Protein AF-A0A9N9BTQ0-F1 (afdb_monomer_lite)

Organism: NCBI:txid1213867

Foldseek 3Di:
DVLVVLVVLLVVLVVLLVVLVVQLVVQLPDPLSPRLVVNLVSLVSNLVLQDPDVDDHNRNVVCVVVDDDDPPPDDQQCQVVDDDPDDGDRHDDDDPVRVSVLVNLQSVLSNLLSVCLPADALVLNVLLLQLQCVDPSHHDLVSLVSSLCCQDDPCAGNSPHHLLVSLVRLLCLAQVDDCLLPPDPVVVVPDDDDPVVVVLSVVSPVLSVVLSVLVSVLVSQLSNLSSDHLVSSLVSLLVCLVSLLVSLVSLQVSLVVNCVSVVDFFDQDPVGGHDRSSSSLSSVLVSLVSVLSNLLSCLLVVVDDPLCLLVSLVVLLVSLVVSLVSLVSSLCNLPPPVSVVVPVPPPPPSVVSSVSNNLQSVLSNLVSLLSSLLSLLVSLLQLLCVQVVQEDPDDDPPDDVQVVSCVSCVSVVPHPDDDDDHPVNSCVVSPVVVAHSLNSLVSSLVSLVSSLVSLVVSLVDDCSSNSNVSPVVSVNLQSVLSNVLSVLQNVQSVVVNVVVVVDPDPPPPPPVPVPPPPDDDDDDDDDDDDDYDDDDDDDDDDDPDDDPPPPVSFHWDFDCPRHSRGTRIHTD

Radius of gyration: 33.26 Å; chains: 1; bounding box: 81×83×111 Å

pLDDT: mean 84.12, std 19.26, range [25.88, 98.75]

InterPro domains:
  IPR007244 NAA35-like [PTHR21373] (5-572)
  IPR057982 NAA35-like, TPR repeats [PF25789] (113-569)

Sequence (572 aa):
MDKSEDIIRALQSRLLLRKSFLLALMHMAQPINQQYSQAQHHLPICLQLLNDSKGDGICVSNTIDLGVEVEGAFDPLINRKLVSQTPPRPIRLLSMQEAIDELKNMLKNLIEICNIIDYKSATSLTNFMIYYSAKQSIPCAFSRSFLQSTVYSENRILGKLSVYQLIKDSVTELTNPPYIYFASKTDIGTSFNGSHIDIDTAKISKLIHTFVDNAVKPLTDYFRILCHNRSRQQRNMCKVLSDWDLLQDEAEHIDTELQSIIKEEPLPSEEGPSYAFHLSSWVYHRKLILLEDILFLGFELGLFGDHEFVMIYWYLDYILGVHYQHLERTHMHVTDHRKFKKQQNYFQFESSLQSSAVSLIVSQQVLTMARQDICRGIHRTIIALQKTGNYTPPKLEFDDESIRFWHRFRMYRSLGSPTILSFQDFKDITRLDNITALELLSFSLKNFQSARSSIENLLAIKPSESRMDFCHTEFTKDLQAMLRVCIANIISLHKILEEFDQKPITMEKIENEKTKKSRNKKGNKNKRKQKPPQKPPQNQKPMITPPENKLVNRVANFEFKYHPWFPVITLK

Structure (mmCIF, N/CA/C/O backbone):
data_AF-A0A9N9BTQ0-F1
#
_entry.id   AF-A0A9N9BTQ0-F1
#
loop_
_atom_site.group_PDB
_atom_site.id
_atom_site.type_symbol
_atom_site.label_atom_id
_atom_site.label_alt_id
_atom_site.label_comp_id
_atom_site.label_asym_id
_atom_site.label_entity_id
_atom_site.label_seq_id
_atom_site.pdbx_PDB_ins_code
_atom_site.Cartn_x
_atom_site.Cartn_y
_atom_site.Cartn_z
_atom_site.occupancy
_atom_site.B_iso_or_equiv
_atom_site.auth_seq_id
_atom_site.auth_comp_id
_atom_site.auth_asym_id
_atom_site.auth_atom_id
_atom_site.pdbx_PDB_model_num
ATOM 1 N N . MET A 1 1 ? -36.014 42.736 -16.130 1.00 49.56 1 MET A N 1
ATOM 2 C CA . MET A 1 1 ? -34.847 42.467 -16.996 1.00 49.56 1 MET A CA 1
ATOM 3 C C . MET A 1 1 ? -33.850 41.548 -16.292 1.00 49.56 1 MET A C 1
ATOM 5 O O . MET A 1 1 ? -33.495 40.565 -16.921 1.00 49.56 1 MET A O 1
ATOM 9 N N . ASP A 1 2 ? -33.562 41.741 -14.995 1.00 63.44 2 ASP A N 1
ATOM 10 C CA . ASP A 1 2 ? -32.690 40.867 -14.165 1.00 63.44 2 ASP A CA 1
ATOM 11 C C . ASP A 1 2 ? -32.891 39.351 -14.341 1.00 63.44 2 ASP A C 1
ATOM 13 O O . ASP A 1 2 ? -31.988 38.654 -14.789 1.00 63.44 2 ASP A O 1
ATOM 17 N N . LYS A 1 3 ? -34.104 38.823 -14.103 1.00 71.00 3 LYS A N 1
ATOM 18 C CA . LYS A 1 3 ? -34.334 37.361 -14.136 1.00 71.00 3 LYS A CA 1
ATOM 19 C C . LYS A 1 3 ? -34.017 36.698 -15.481 1.00 71.00 3 LYS A C 1
ATOM 21 O O . LYS A 1 3 ? -33.633 35.535 -15.515 1.00 71.00 3 LYS A O 1
ATOM 26 N N . SER A 1 4 ? -34.216 37.404 -16.596 1.00 80.88 4 SER A N 1
ATOM 27 C CA . SER A 1 4 ? -33.908 36.850 -17.921 1.00 80.88 4 SER A CA 1
ATOM 28 C C . SER A 1 4 ? -32.403 36.750 -18.135 1.00 80.88 4 SER A C 1
ATOM 30 O O . SER A 1 4 ? -31.938 35.817 -18.785 1.00 80.88 4 SER A O 1
ATOM 32 N N . GLU A 1 5 ? -31.651 37.709 -17.605 1.00 82.88 5 GLU A N 1
ATOM 33 C CA . GLU A 1 5 ? -30.199 37.718 -17.678 1.00 82.88 5 GLU A CA 1
ATOM 34 C C . GLU A 1 5 ? -29.607 36.622 -16.783 1.00 82.88 5 GLU A C 1
ATOM 36 O O . GLU A 1 5 ? -28.760 35.856 -17.243 1.00 82.88 5 GLU A O 1
ATOM 41 N N . ASP A 1 6 ? -30.148 36.443 -15.575 1.00 82.44 6 ASP A N 1
ATOM 42 C CA . ASP A 1 6 ? -29.768 35.355 -14.668 1.00 82.44 6 ASP A CA 1
ATOM 43 C C . ASP A 1 6 ? -29.993 33.972 -15.295 1.00 82.44 6 ASP A C 1
ATOM 45 O O . ASP A 1 6 ? -29.104 33.119 -15.256 1.00 82.44 6 ASP A O 1
ATOM 49 N N . ILE A 1 7 ? -31.142 33.754 -15.949 1.00 85.69 7 ILE A N 1
ATOM 50 C CA . ILE A 1 7 ? -31.447 32.496 -16.651 1.00 85.69 7 ILE A CA 1
ATOM 51 C C . ILE A 1 7 ? -30.474 32.257 -17.813 1.00 85.69 7 ILE A C 1
ATOM 53 O O . ILE A 1 7 ? -29.961 31.147 -17.968 1.00 85.69 7 ILE A O 1
ATOM 57 N N . ILE A 1 8 ? -30.192 33.277 -18.632 1.00 86.94 8 ILE A N 1
ATOM 58 C CA . ILE A 1 8 ? -29.246 33.151 -19.752 1.00 86.94 8 ILE A CA 1
ATOM 59 C C . ILE A 1 8 ? -27.859 32.773 -19.230 1.00 86.94 8 ILE A C 1
ATOM 61 O O . ILE A 1 8 ? -27.244 31.832 -19.738 1.00 86.94 8 ILE A O 1
ATOM 65 N N . ARG A 1 9 ? -27.380 33.452 -18.186 1.00 83.12 9 ARG A N 1
ATOM 66 C CA . ARG A 1 9 ? -26.074 33.165 -17.587 1.00 83.12 9 ARG A CA 1
ATOM 67 C C . ARG A 1 9 ? -26.037 31.773 -16.929 1.00 83.12 9 ARG A C 1
ATOM 69 O O . ARG A 1 9 ? -25.042 31.060 -17.059 1.00 83.12 9 ARG A O 1
ATOM 76 N N . ALA A 1 10 ? -27.135 31.333 -16.310 1.00 86.50 10 ALA A N 1
ATOM 77 C CA . ALA A 1 10 ? -27.308 29.989 -15.748 1.00 86.50 10 ALA A CA 1
ATOM 78 C C . ALA A 1 10 ? -27.297 28.874 -16.812 1.00 86.50 10 ALA A C 1
ATOM 80 O O . ALA A 1 10 ? -26.776 27.780 -16.570 1.00 86.50 10 ALA A O 1
ATOM 81 N N . LEU A 1 11 ? -27.850 29.130 -18.000 1.00 88.81 11 LEU A N 1
ATOM 82 C CA . LEU A 1 11 ? -27.760 28.218 -19.143 1.00 88.81 11 LEU A CA 1
ATOM 83 C C . LEU A 1 11 ? -26.341 28.184 -19.719 1.00 88.81 11 LEU A C 1
ATOM 85 O O . LEU A 1 11 ? -25.818 27.104 -19.998 1.00 88.81 11 LEU A O 1
ATOM 89 N N . GLN A 1 12 ? -25.698 29.345 -19.857 1.00 88.69 12 GLN A N 1
ATOM 90 C CA . GLN A 1 12 ? -24.322 29.448 -20.344 1.00 88.69 12 GLN A CA 1
ATOM 91 C C . GLN A 1 12 ? -23.339 28.684 -19.449 1.00 88.69 12 GLN A C 1
ATOM 93 O O . GLN A 1 12 ? -22.523 27.925 -19.973 1.00 88.69 12 GLN A O 1
ATOM 98 N N . SER A 1 13 ? -23.442 28.807 -18.120 1.00 88.25 13 SER A N 1
ATOM 99 C CA . SER A 1 13 ? -22.565 28.086 -17.184 1.00 88.25 13 SER A CA 1
ATOM 100 C C . SER A 1 13 ? -22.733 26.565 -17.285 1.00 88.25 13 SER A C 1
ATOM 102 O O . SER A 1 13 ? -21.742 25.837 -17.348 1.00 88.25 13 SER A O 1
ATOM 104 N N . ARG A 1 14 ? -23.974 26.070 -17.402 1.00 90.06 14 ARG A N 1
ATOM 105 C CA . ARG A 1 14 ? -24.277 24.638 -17.593 1.00 90.06 14 ARG A CA 1
ATOM 106 C C . ARG A 1 14 ? -23.770 24.110 -18.935 1.00 90.06 14 ARG A C 1
ATOM 108 O O . ARG A 1 14 ? -23.204 23.016 -18.989 1.00 90.06 14 ARG A O 1
ATOM 115 N N . LEU A 1 15 ? -23.943 24.874 -20.015 1.00 92.69 15 LEU A N 1
ATOM 116 C CA . LEU A 1 15 ? -23.420 24.518 -21.336 1.00 92.69 15 LEU A CA 1
ATOM 117 C C . LEU A 1 15 ? -21.891 24.497 -21.343 1.00 92.69 15 LEU A C 1
ATOM 119 O O . LEU A 1 15 ? -21.301 23.572 -21.900 1.00 92.69 15 LEU A O 1
ATOM 123 N N . LEU A 1 16 ? -21.248 25.469 -20.694 1.00 92.25 16 LEU A N 1
ATOM 124 C CA . LEU A 1 16 ? -19.796 25.521 -20.571 1.00 92.25 16 LEU A CA 1
ATOM 125 C C . LEU A 1 16 ? -19.254 24.367 -19.721 1.00 92.25 16 LEU A C 1
ATOM 127 O O . LEU A 1 16 ? -18.261 23.755 -20.114 1.00 92.25 16 LEU A O 1
ATOM 131 N N . LEU A 1 17 ? -19.920 24.028 -18.611 1.00 92.94 17 LEU A N 1
ATOM 132 C CA . LEU A 1 17 ? -19.588 22.863 -17.790 1.00 92.94 17 LEU A CA 1
ATOM 133 C C . LEU A 1 17 ? -19.661 21.585 -18.629 1.00 92.94 17 LEU A C 1
ATOM 135 O O . LEU A 1 17 ? -18.698 20.824 -18.681 1.00 92.94 17 LEU A O 1
ATOM 139 N N . ARG A 1 18 ? -20.773 21.374 -19.345 1.00 94.56 18 ARG A N 1
ATOM 140 C CA . ARG A 1 18 ? -20.958 20.199 -20.205 1.00 94.56 18 ARG A CA 1
ATOM 141 C C . ARG A 1 18 ? -19.917 20.141 -21.321 1.00 94.56 18 ARG A C 1
ATOM 143 O O . ARG A 1 18 ? -19.341 19.082 -21.548 1.00 94.56 18 ARG A O 1
ATOM 150 N N . LYS A 1 19 ? -19.662 21.261 -22.006 1.00 95.88 19 LYS A N 1
ATOM 151 C CA . LYS A 1 19 ? -18.659 21.354 -23.076 1.00 95.88 19 LYS A CA 1
ATOM 152 C C . LYS A 1 19 ? -17.267 21.016 -22.548 1.00 95.88 19 LYS A C 1
ATOM 154 O O . LYS A 1 19 ? -16.604 20.160 -23.121 1.00 95.88 19 LYS A O 1
ATOM 159 N N . SER A 1 20 ? -16.841 21.659 -21.463 1.00 95.31 20 SER A N 1
ATOM 160 C CA . SER A 1 20 ? -15.521 21.435 -20.866 1.00 95.31 20 SER A CA 1
ATOM 161 C C . SER A 1 20 ? -15.367 19.997 -20.376 1.00 95.31 20 SER A C 1
ATOM 163 O O . SER A 1 20 ? -14.343 19.377 -20.639 1.00 95.31 20 SER A O 1
ATOM 165 N N . PHE A 1 21 ? -16.397 19.428 -19.745 1.00 95.56 21 PHE A N 1
ATOM 166 C CA . PHE A 1 21 ? -16.356 18.043 -19.283 1.00 95.56 21 PHE A CA 1
ATOM 167 C C . PHE A 1 21 ? -16.241 17.053 -20.448 1.00 95.56 21 PHE A C 1
ATOM 169 O O . PHE A 1 21 ? -15.390 16.169 -20.418 1.00 95.56 21 PHE A O 1
ATOM 176 N N . LEU A 1 22 ? -17.037 17.225 -21.509 1.00 95.94 22 LEU A N 1
ATOM 177 C CA . LEU A 1 22 ? -16.960 16.363 -22.691 1.00 95.94 22 LEU A CA 1
ATOM 178 C C . LEU A 1 22 ? -15.614 16.488 -23.414 1.00 95.94 22 LEU A C 1
ATOM 180 O O . LEU A 1 22 ? -15.047 15.467 -23.792 1.00 95.94 22 LEU A O 1
ATOM 184 N N . LEU A 1 23 ? -15.077 17.704 -23.563 1.00 95.94 23 LEU A N 1
ATOM 185 C CA . LEU A 1 23 ? -13.746 17.913 -24.141 1.00 95.94 23 LEU A CA 1
ATOM 186 C C . LEU A 1 23 ? -12.663 17.232 -23.301 1.00 95.94 23 LEU A C 1
ATOM 188 O O . LEU A 1 23 ? -11.831 16.520 -23.855 1.00 95.94 23 LEU A O 1
ATOM 192 N N . ALA A 1 24 ? -12.710 17.368 -21.971 1.00 95.12 24 ALA A N 1
ATOM 193 C CA . ALA A 1 24 ? -11.784 16.672 -21.082 1.00 95.12 24 ALA A CA 1
ATOM 194 C C . ALA A 1 24 ? -11.822 15.152 -21.301 1.00 95.12 24 ALA A C 1
ATOM 196 O O . ALA A 1 24 ? -10.775 14.538 -21.490 1.00 95.12 24 ALA A O 1
ATOM 197 N N . LEU A 1 25 ? -13.017 14.552 -21.348 1.00 93.31 25 LEU A N 1
ATOM 198 C CA . LEU A 1 25 ? -13.167 13.116 -21.597 1.00 93.31 25 LEU A CA 1
ATOM 199 C C . LEU A 1 25 ? -12.660 12.705 -22.985 1.00 93.31 25 LEU A C 1
ATOM 201 O O . LEU A 1 25 ? -11.979 11.690 -23.102 1.00 93.31 25 LEU A O 1
ATOM 205 N N . MET A 1 26 ? -12.948 13.491 -24.027 1.00 93.88 26 MET A N 1
ATOM 206 C CA . MET A 1 26 ? -12.452 13.232 -25.383 1.00 93.88 26 MET A CA 1
ATOM 207 C C . MET A 1 26 ? -10.923 13.253 -25.450 1.00 93.88 26 MET A C 1
ATOM 209 O O . MET A 1 26 ? -10.337 12.400 -26.115 1.00 93.88 26 MET A O 1
ATOM 213 N N . HIS A 1 27 ? -10.287 14.200 -24.759 1.00 93.00 27 HIS A N 1
ATOM 214 C CA . HIS A 1 27 ? -8.833 14.313 -24.677 1.00 93.00 27 HIS A CA 1
ATOM 215 C C . HIS A 1 27 ? -8.206 13.166 -23.869 1.00 93.00 27 HIS A C 1
ATOM 217 O O . HIS A 1 27 ? -7.209 12.589 -24.299 1.00 93.00 27 HIS A O 1
ATOM 223 N N . MET A 1 28 ? -8.811 12.783 -22.738 1.00 90.19 28 MET A N 1
ATOM 224 C CA . MET A 1 28 ? -8.343 11.656 -21.916 1.00 90.19 28 MET A CA 1
ATOM 225 C C . MET A 1 28 ? -8.519 10.293 -22.600 1.00 90.19 28 MET A C 1
ATOM 227 O O . MET A 1 28 ? -7.774 9.364 -22.301 1.00 90.19 28 MET A O 1
ATOM 231 N N . ALA A 1 29 ? -9.494 10.162 -23.504 1.00 88.88 29 ALA A N 1
ATOM 232 C CA . ALA A 1 29 ? -9.755 8.936 -24.257 1.00 88.88 29 ALA A CA 1
ATOM 233 C C . ALA A 1 29 ? -8.829 8.743 -25.473 1.00 88.88 29 ALA A C 1
ATOM 235 O O . ALA A 1 29 ? -8.897 7.700 -26.122 1.00 88.88 29 ALA A O 1
ATOM 236 N N . GLN A 1 30 ? -7.988 9.728 -25.812 1.00 86.75 30 GLN A N 1
ATOM 237 C CA . GLN A 1 30 ? -7.051 9.591 -26.926 1.00 86.75 30 GLN A CA 1
ATOM 238 C C . GLN A 1 30 ? -5.983 8.524 -26.639 1.00 86.75 30 GLN A C 1
ATOM 240 O O . GLN A 1 30 ? -5.520 8.408 -25.498 1.00 86.75 30 GLN A O 1
ATOM 245 N N . PRO A 1 31 ? -5.543 7.771 -27.665 1.00 79.75 31 PRO A N 1
ATOM 246 C CA . PRO A 1 31 ? -4.533 6.733 -27.499 1.00 79.75 31 PRO A CA 1
ATOM 247 C C . PRO A 1 31 ? -3.216 7.316 -26.972 1.00 79.75 31 PRO A C 1
ATOM 249 O O . PRO A 1 31 ? -2.865 8.469 -27.237 1.00 79.75 31 PRO A O 1
ATOM 252 N N . ILE A 1 32 ? -2.472 6.498 -26.220 1.00 78.81 32 ILE A N 1
ATOM 253 C CA . ILE A 1 32 ? -1.117 6.819 -25.734 1.00 78.81 32 ILE A CA 1
ATOM 254 C C . ILE A 1 32 ? -1.094 8.079 -24.829 1.00 78.81 32 ILE A C 1
ATOM 256 O O . ILE A 1 32 ? -0.047 8.662 -24.570 1.00 78.81 32 ILE A O 1
ATOM 260 N N . ASN A 1 33 ? -2.244 8.513 -24.302 1.00 81.12 33 ASN A N 1
ATOM 261 C CA . ASN A 1 33 ? -2.374 9.663 -23.401 1.00 81.12 33 ASN A CA 1
ATOM 262 C C . ASN A 1 33 ? -1.838 10.997 -23.970 1.00 81.12 33 ASN A C 1
ATOM 264 O O . ASN A 1 33 ? -1.463 11.895 -23.216 1.00 81.12 33 ASN A O 1
ATOM 268 N N . GLN A 1 34 ? -1.825 11.162 -25.298 1.00 78.88 34 GLN A N 1
ATOM 269 C CA . GLN A 1 34 ? -1.194 12.313 -25.963 1.00 78.88 34 GLN A CA 1
ATOM 270 C C . GLN A 1 34 ? -1.807 13.670 -25.588 1.00 78.88 34 GLN A C 1
ATOM 272 O O . GLN A 1 34 ? -1.108 14.680 -25.616 1.00 78.88 34 GLN A O 1
ATOM 277 N N . GLN A 1 35 ? -3.103 13.702 -25.257 1.00 85.69 35 GLN A N 1
ATOM 278 C CA . GLN A 1 35 ? -3.852 14.949 -25.064 1.00 85.69 35 GLN A CA 1
ATOM 279 C C . GLN A 1 35 ? -4.215 15.255 -23.605 1.00 85.69 35 GLN A C 1
ATOM 281 O O . GLN A 1 35 ? -5.120 16.038 -23.310 1.00 85.69 35 GLN A O 1
ATOM 286 N N . TYR A 1 36 ? -3.525 14.640 -22.651 1.00 86.94 36 TYR A N 1
ATOM 287 C CA . TYR A 1 36 ? -3.850 14.862 -21.246 1.00 86.94 36 TYR A CA 1
ATOM 288 C C . TYR A 1 36 ? -3.540 16.281 -20.764 1.00 86.94 36 TYR A C 1
ATOM 290 O O . TYR A 1 36 ? -4.237 16.763 -19.877 1.00 86.94 36 TYR A O 1
ATOM 298 N N . SER A 1 37 ? -2.588 16.991 -21.376 1.00 87.75 37 SER A N 1
ATOM 299 C CA . SER A 1 37 ? -2.363 18.414 -21.082 1.00 87.75 37 SER A CA 1
ATOM 300 C C . SER A 1 37 ? -3.589 19.265 -21.435 1.00 87.75 37 SER A C 1
ATOM 302 O O . SER A 1 37 ? -3.993 20.132 -20.664 1.00 87.75 37 SER A O 1
ATOM 304 N N . GLN A 1 38 ? -4.280 18.963 -22.538 1.00 90.94 38 GLN A N 1
ATOM 305 C CA . GLN A 1 38 ? -5.551 19.603 -22.884 1.00 90.94 38 GLN A CA 1
ATOM 306 C C . GLN A 1 38 ? -6.650 19.248 -21.873 1.00 90.94 38 GLN A C 1
ATOM 308 O O . GLN A 1 38 ? -7.413 20.120 -21.453 1.00 90.94 38 GLN A O 1
ATOM 313 N N . ALA A 1 39 ? -6.708 17.996 -21.409 1.00 90.88 39 ALA A N 1
ATOM 314 C CA . ALA A 1 39 ? -7.637 17.605 -20.348 1.00 90.88 39 ALA A CA 1
ATOM 315 C C . ALA A 1 39 ? -7.371 18.350 -19.022 1.00 90.88 39 ALA A C 1
ATOM 317 O O . ALA A 1 39 ? -8.323 18.784 -18.367 1.00 90.88 39 ALA A O 1
ATOM 318 N N . GLN A 1 40 ? -6.098 18.565 -18.659 1.00 90.19 40 GLN A N 1
ATOM 319 C CA . GLN A 1 40 ? -5.692 19.347 -17.482 1.00 90.19 40 GLN A CA 1
ATOM 320 C C . GLN A 1 40 ? -6.176 20.801 -17.543 1.00 90.19 40 GLN A C 1
ATOM 322 O O . GLN A 1 40 ? -6.402 21.398 -16.496 1.00 90.19 40 GLN A O 1
ATOM 327 N N . HIS A 1 41 ? -6.391 21.371 -18.732 1.00 92.31 41 HIS A N 1
ATOM 328 C CA . HIS A 1 41 ? -6.981 22.705 -18.863 1.00 92.31 41 HIS A CA 1
ATOM 329 C C . HIS A 1 41 ? -8.499 22.706 -18.631 1.00 92.31 41 HIS A C 1
ATOM 331 O O . HIS A 1 41 ? -9.028 23.621 -18.001 1.00 92.31 41 HIS A O 1
ATOM 337 N N . HIS A 1 42 ? -9.218 21.685 -19.102 1.00 94.25 42 HIS A N 1
ATOM 338 C CA . HIS A 1 42 ? -10.684 21.652 -19.043 1.00 94.25 42 HIS A CA 1
ATOM 339 C C . HIS A 1 42 ? -11.259 21.208 -17.689 1.00 94.25 42 HIS A C 1
ATOM 341 O O . HIS A 1 42 ? -12.308 21.707 -17.271 1.00 94.25 42 HIS A O 1
ATOM 347 N N . LEU A 1 43 ? -10.604 20.282 -16.983 1.00 94.56 43 LEU A N 1
ATOM 348 C CA . LEU A 1 43 ? -11.122 19.747 -15.717 1.00 94.56 43 LEU A CA 1
ATOM 349 C C . LEU A 1 43 ? -11.182 20.790 -14.575 1.00 94.56 43 LEU A C 1
ATOM 351 O O . LEU A 1 43 ? -12.206 20.836 -13.885 1.00 94.56 43 LEU A O 1
ATOM 355 N N . PRO A 1 44 ? -10.179 21.673 -14.372 1.00 92.75 44 PRO A N 1
ATOM 356 C CA . PRO A 1 44 ? -10.261 22.741 -13.375 1.00 92.75 44 PRO A CA 1
ATOM 357 C C . PRO A 1 44 ? -11.382 23.742 -13.660 1.00 92.75 44 PRO A C 1
ATOM 359 O O . PRO A 1 44 ? -12.045 24.178 -12.722 1.00 92.75 44 PRO A O 1
ATOM 362 N N . ILE A 1 45 ? -11.653 24.046 -14.937 1.00 91.88 45 ILE A N 1
ATOM 363 C CA . ILE A 1 45 ? -12.788 24.893 -15.341 1.00 91.88 45 ILE A CA 1
ATOM 364 C C . ILE A 1 45 ? -14.102 24.259 -14.869 1.00 91.88 45 ILE A C 1
ATOM 366 O O . ILE A 1 45 ? -14.955 24.943 -14.308 1.00 91.88 45 ILE A O 1
ATOM 370 N N . CYS A 1 46 ? -14.254 22.939 -15.026 1.00 93.50 46 CYS A N 1
ATOM 371 C CA . CYS A 1 46 ? -15.438 22.227 -14.541 1.00 93.50 46 CYS A CA 1
ATOM 372 C C . CYS A 1 46 ? -15.598 22.358 -13.018 1.00 93.50 46 CYS A C 1
ATOM 374 O O . CYS A 1 46 ? -16.700 22.615 -12.543 1.00 93.50 46 CYS A O 1
ATOM 376 N N . LEU A 1 47 ? -14.511 22.218 -12.249 1.00 91.56 47 LEU A N 1
ATOM 377 C CA . LEU A 1 47 ? -14.558 22.399 -10.794 1.00 91.56 47 LEU A CA 1
ATOM 378 C C . LEU A 1 47 ? -14.880 23.838 -10.386 1.00 91.56 47 LEU A C 1
ATOM 380 O O . LEU A 1 47 ? -15.654 24.034 -9.454 1.00 91.56 47 LEU A O 1
ATOM 384 N N . GLN A 1 48 ? -14.312 24.834 -11.068 1.00 89.56 48 GLN A N 1
ATOM 385 C CA . GLN A 1 48 ? -14.601 26.246 -10.809 1.00 89.56 48 GLN A CA 1
ATOM 386 C C . GLN A 1 48 ? -16.080 26.565 -11.044 1.00 89.56 48 GLN A C 1
ATOM 388 O O . GLN A 1 48 ? -16.702 27.196 -10.199 1.00 89.56 48 GLN A O 1
ATOM 393 N N . LEU A 1 49 ? -16.668 26.049 -12.129 1.00 89.31 49 LEU A N 1
ATOM 394 C CA . LEU A 1 49 ? -18.091 26.227 -12.447 1.00 89.31 49 LEU A CA 1
ATOM 395 C C . LEU A 1 49 ? -19.044 25.545 -11.451 1.00 89.31 49 LEU A C 1
ATOM 397 O O . LEU A 1 49 ? -20.236 25.849 -11.454 1.00 89.31 49 LEU A O 1
ATOM 401 N N . LEU A 1 50 ? -18.542 24.619 -10.629 1.00 88.75 50 LEU A N 1
ATOM 402 C CA . LEU A 1 50 ? -19.302 23.921 -9.589 1.00 88.75 50 LEU A CA 1
ATOM 403 C C . LEU A 1 50 ? -19.055 24.477 -8.176 1.00 88.75 50 LEU A C 1
ATOM 405 O O . LEU A 1 50 ? -19.796 24.128 -7.256 1.00 88.75 50 LEU A O 1
ATOM 409 N N . ASN A 1 51 ? -18.002 25.270 -7.964 1.00 83.50 51 ASN A N 1
ATOM 410 C CA . ASN A 1 51 ? -17.642 25.820 -6.657 1.00 83.50 51 ASN A CA 1
ATOM 411 C C . ASN A 1 51 ? -18.166 27.249 -6.496 1.00 83.50 51 ASN A C 1
ATOM 413 O O . ASN A 1 51 ? -17.970 28.085 -7.377 1.00 83.50 51 ASN A O 1
ATOM 417 N N . ASP A 1 52 ? -18.759 27.537 -5.335 1.00 64.75 52 ASP A N 1
ATOM 418 C CA . ASP A 1 52 ? -19.325 28.843 -4.981 1.00 64.75 52 ASP A CA 1
ATOM 419 C C . ASP A 1 52 ? -18.231 29.920 -4.932 1.00 64.75 52 ASP A C 1
ATOM 421 O O . ASP A 1 52 ? -17.636 30.219 -3.896 1.00 64.75 52 ASP A O 1
ATOM 425 N N . SER A 1 53 ? -17.929 30.500 -6.086 1.00 55.50 53 SER A N 1
ATOM 426 C CA . SER A 1 53 ? -16.991 31.606 -6.203 1.00 55.50 53 SER A CA 1
ATOM 427 C C . SER A 1 53 ? -17.741 32.880 -5.822 1.00 55.50 53 SER A C 1
ATOM 429 O O . SER A 1 53 ? -18.636 33.307 -6.543 1.00 55.50 53 SER A O 1
ATOM 431 N N . LYS A 1 54 ? -17.395 33.498 -4.686 1.00 50.72 54 LYS A N 1
ATOM 432 C CA . LYS A 1 54 ? -17.992 34.756 -4.180 1.00 50.72 54 LYS A CA 1
ATOM 433 C C . LYS A 1 54 ? -17.697 36.007 -5.040 1.00 50.72 54 LYS A C 1
ATOM 435 O O . LYS A 1 54 ? -17.798 37.118 -4.534 1.00 50.72 54 LYS A O 1
ATOM 440 N N . GLY A 1 55 ? -17.313 35.857 -6.305 1.00 48.09 55 GLY A N 1
ATOM 441 C CA . GLY A 1 55 ? -17.037 36.973 -7.209 1.00 48.09 55 GLY A CA 1
ATOM 442 C C . GLY A 1 55 ? -17.659 36.719 -8.573 1.00 48.09 55 GLY A C 1
ATOM 443 O O . GLY A 1 55 ? -17.254 35.760 -9.218 1.00 48.09 55 GLY A O 1
ATOM 444 N N . ASP A 1 56 ? -18.641 37.551 -8.940 1.00 51.78 56 ASP A N 1
ATOM 445 C CA . ASP A 1 56 ? -19.252 37.863 -10.253 1.00 51.78 56 ASP A CA 1
ATOM 446 C C . ASP A 1 56 ? -19.498 36.761 -11.314 1.00 51.78 56 ASP A C 1
ATOM 448 O O . ASP A 1 56 ? -20.059 37.040 -12.373 1.00 51.78 56 ASP A O 1
ATOM 452 N N . GLY A 1 57 ? -19.151 35.501 -11.062 1.00 55.72 57 GLY A N 1
ATOM 453 C CA . GLY A 1 57 ? -19.325 34.372 -11.970 1.00 55.72 57 GLY A CA 1
ATOM 454 C C . GLY A 1 57 ? -20.494 33.484 -11.556 1.00 55.72 57 GLY A C 1
ATOM 455 O O . GLY A 1 57 ? -20.586 33.047 -10.409 1.00 55.72 57 GLY A O 1
ATOM 456 N N . ILE A 1 58 ? -21.381 33.173 -12.503 1.00 60.78 58 ILE A N 1
ATOM 457 C CA . ILE A 1 58 ? -22.503 32.261 -12.273 1.00 60.78 58 ILE A CA 1
ATOM 458 C C . ILE A 1 58 ? -21.960 30.849 -12.045 1.00 60.78 58 ILE A C 1
ATOM 460 O O . ILE A 1 58 ? -21.547 30.156 -12.977 1.00 60.78 58 ILE A O 1
ATOM 464 N N . CYS A 1 59 ? -22.005 30.417 -10.791 1.00 74.75 59 CYS A N 1
ATOM 465 C CA . CYS A 1 59 ? -21.787 29.035 -10.409 1.00 74.75 59 CYS A CA 1
ATOM 466 C C . CYS A 1 59 ? -23.050 28.204 -10.688 1.00 74.75 59 CYS A C 1
ATOM 468 O O . CYS A 1 59 ? -24.176 28.662 -10.467 1.00 74.75 59 CYS A O 1
ATOM 470 N N . VAL A 1 60 ? -22.883 26.966 -11.157 1.00 82.31 60 VAL A N 1
ATOM 471 C CA . VAL A 1 60 ? -24.009 26.051 -11.401 1.00 82.31 60 VAL A CA 1
ATOM 472 C C . VAL A 1 60 ? -24.763 25.757 -10.102 1.00 82.31 60 VAL A C 1
ATOM 474 O O . VAL A 1 60 ? -25.989 25.700 -10.135 1.00 82.31 60 VAL A O 1
ATOM 477 N N . SER A 1 61 ? -24.069 25.648 -8.963 1.00 78.50 61 SER A N 1
ATOM 478 C CA . SER A 1 61 ? -24.696 25.435 -7.646 1.00 78.50 61 SER A CA 1
ATOM 479 C C . SER A 1 61 ? -25.580 26.602 -7.206 1.00 78.50 61 SER A C 1
ATOM 481 O O . SER A 1 61 ? -26.653 26.381 -6.655 1.00 78.50 61 SER A O 1
ATOM 483 N N . ASN A 1 62 ? -25.180 27.834 -7.524 1.00 80.12 62 ASN A N 1
ATOM 484 C CA . ASN A 1 62 ? -25.900 29.050 -7.133 1.00 80.12 62 ASN A CA 1
ATOM 485 C C . ASN A 1 62 ? -27.123 29.353 -8.005 1.00 80.12 62 ASN A C 1
ATOM 487 O O . ASN A 1 62 ? -27.820 30.324 -7.744 1.00 80.12 62 ASN A O 1
ATOM 491 N N . THR A 1 63 ? -27.352 28.576 -9.065 1.00 83.19 63 THR A N 1
ATOM 492 C CA . THR A 1 63 ? -28.464 28.796 -10.004 1.00 83.19 63 THR A CA 1
ATOM 493 C C . THR A 1 63 ? -29.365 27.577 -10.141 1.00 83.19 63 THR A C 1
ATOM 495 O O . THR A 1 63 ? -30.078 27.443 -11.138 1.00 83.19 63 THR A O 1
ATOM 498 N N . ILE A 1 64 ? -29.296 26.630 -9.199 1.00 82.19 64 ILE A N 1
ATOM 499 C CA . ILE A 1 64 ? -30.133 25.418 -9.204 1.00 82.19 64 ILE A CA 1
ATOM 500 C C . ILE A 1 64 ? -31.611 25.782 -9.044 1.00 82.19 64 ILE A C 1
ATOM 502 O O . ILE A 1 64 ? -32.453 25.203 -9.722 1.00 82.19 64 ILE A O 1
ATOM 506 N N . ASP A 1 65 ? -31.901 26.757 -8.188 1.00 84.94 65 ASP A N 1
ATOM 507 C CA . ASP A 1 65 ? -33.229 27.285 -7.863 1.00 84.94 65 ASP A CA 1
ATOM 508 C C . ASP A 1 65 ? -33.946 27.936 -9.056 1.00 84.94 65 ASP A C 1
ATOM 510 O O . ASP A 1 65 ? -35.173 27.987 -9.089 1.00 84.94 65 ASP A O 1
ATOM 514 N N . LEU A 1 66 ? -33.194 28.378 -10.068 1.00 86.19 66 LEU A N 1
ATOM 515 C CA . LEU A 1 66 ? -33.747 28.863 -11.336 1.00 86.19 66 LEU A CA 1
ATOM 516 C C . LEU A 1 66 ? -34.288 27.730 -12.229 1.00 86.19 66 LEU A C 1
ATOM 518 O O . LEU A 1 66 ? -34.974 27.999 -13.216 1.00 86.19 66 LEU A O 1
ATOM 522 N N . GLY A 1 67 ? -33.941 26.473 -11.936 1.00 84.19 67 GLY A N 1
ATOM 523 C CA . GLY A 1 67 ? -34.386 25.303 -12.684 1.00 84.19 67 GLY A CA 1
ATOM 524 C C . GLY A 1 67 ? -35.779 24.831 -12.267 1.00 84.19 67 GLY A C 1
ATOM 525 O O . GLY A 1 67 ? -36.124 24.833 -11.091 1.00 84.19 67 GLY A O 1
ATOM 526 N N . VAL A 1 68 ? -36.559 24.359 -13.241 1.00 87.00 68 VAL A N 1
ATOM 527 C CA . VAL A 1 68 ? -37.838 23.676 -13.003 1.00 87.00 68 VAL A CA 1
ATOM 528 C C . VAL A 1 68 ? -37.657 22.198 -13.323 1.00 87.00 68 VAL A C 1
ATOM 530 O O . VAL A 1 68 ? -37.110 21.848 -14.371 1.00 87.00 68 VAL A O 1
ATOM 533 N N . GLU A 1 69 ? -38.091 21.329 -12.413 1.00 85.12 69 GLU A N 1
ATOM 534 C CA . GLU A 1 69 ? -38.054 19.886 -12.630 1.00 85.12 69 GLU A CA 1
ATOM 535 C C . GLU A 1 69 ? -38.969 19.498 -13.798 1.00 85.12 69 GLU A C 1
ATOM 537 O O . GLU A 1 69 ? -40.119 19.928 -13.884 1.00 85.12 69 GLU A O 1
ATOM 542 N N . VAL A 1 70 ? -38.443 18.686 -14.717 1.00 90.44 70 VAL A N 1
ATOM 543 C CA . VAL A 1 70 ? -39.214 18.158 -15.844 1.00 90.44 70 VAL A CA 1
ATOM 544 C C . VAL A 1 70 ? -39.806 16.819 -15.425 1.00 90.44 70 VAL A C 1
ATOM 546 O O . VAL A 1 70 ? -39.078 15.836 -15.269 1.00 90.44 70 VAL A O 1
ATOM 549 N N . GLU A 1 71 ? -41.125 16.785 -15.241 1.00 87.38 71 GLU A N 1
ATOM 550 C CA . GLU A 1 71 ? -41.845 15.581 -14.827 1.00 87.38 71 GLU A CA 1
ATOM 551 C C . GLU A 1 71 ? -41.548 14.405 -15.773 1.00 87.38 71 GLU A C 1
ATOM 553 O O . GLU A 1 71 ? -41.583 14.529 -16.998 1.00 87.38 71 GLU A O 1
ATOM 558 N N . GLY A 1 72 ? -41.210 13.249 -15.197 1.00 85.31 72 GLY A N 1
ATOM 559 C CA . GLY A 1 72 ? -40.903 12.033 -15.952 1.00 85.31 72 GLY A CA 1
ATOM 560 C C . GLY A 1 72 ? -39.515 11.987 -16.603 1.00 85.31 72 GLY A C 1
ATOM 561 O O . GLY A 1 72 ? -39.170 10.950 -17.168 1.00 85.31 72 GLY A O 1
ATOM 562 N N . ALA A 1 73 ? -38.690 13.040 -16.501 1.00 89.31 73 ALA A N 1
ATOM 563 C CA . ALA A 1 73 ? -37.311 13.008 -17.004 1.00 89.31 73 ALA A CA 1
ATOM 564 C C . ALA A 1 73 ? -36.431 11.993 -16.248 1.00 89.31 73 ALA A C 1
ATOM 566 O O . ALA A 1 73 ? -35.568 11.352 -16.850 1.00 89.31 73 ALA A O 1
ATOM 567 N N . PHE A 1 74 ? -36.679 11.810 -14.946 1.00 88.88 74 PHE A N 1
ATOM 568 C CA . PHE A 1 74 ? -36.051 10.783 -14.115 1.00 88.88 74 PHE A CA 1
ATOM 569 C C . PHE A 1 74 ? -37.128 9.883 -13.493 1.00 88.88 74 PHE A C 1
ATOM 571 O O . PHE A 1 74 ? -37.814 10.274 -12.554 1.00 88.88 74 PHE A O 1
ATOM 578 N N . ASP A 1 75 ? -37.275 8.664 -14.015 1.00 88.50 75 ASP A N 1
ATOM 579 C CA . ASP A 1 75 ? -38.224 7.661 -13.513 1.00 88.50 75 ASP A CA 1
ATOM 580 C C . ASP A 1 75 ? -37.469 6.608 -12.671 1.00 88.50 75 ASP A C 1
ATOM 582 O O . ASP A 1 75 ? -36.784 5.747 -13.237 1.00 88.50 75 ASP A O 1
ATOM 586 N N . PRO A 1 76 ? -37.575 6.619 -11.324 1.00 88.25 76 PRO A N 1
ATOM 587 C CA . PRO A 1 76 ? -36.898 5.639 -10.468 1.00 88.25 76 PRO A CA 1
ATOM 588 C C . PRO A 1 76 ? -37.408 4.207 -10.689 1.00 88.25 76 PRO A C 1
ATOM 590 O O . PRO A 1 76 ? -36.796 3.243 -10.224 1.00 88.25 76 PRO A O 1
ATOM 593 N N . LEU A 1 77 ? -38.530 4.049 -11.392 1.00 88.12 77 LEU A N 1
ATOM 594 C CA . LEU A 1 77 ? -39.208 2.792 -11.667 1.00 88.12 77 LEU A CA 1
ATOM 595 C C . LEU A 1 77 ? -39.112 2.407 -13.149 1.00 88.12 77 LEU A C 1
ATOM 597 O O . LEU A 1 77 ? -39.807 1.481 -13.575 1.00 88.12 77 LEU A O 1
ATOM 601 N N . ILE A 1 78 ? -38.206 3.038 -13.912 1.00 86.19 78 ILE A N 1
ATOM 602 C CA . ILE A 1 78 ? -37.983 2.769 -15.342 1.00 86.19 78 ILE A CA 1
ATOM 603 C C . ILE A 1 78 ? -37.772 1.278 -15.643 1.00 86.19 78 ILE A C 1
ATOM 605 O O . ILE A 1 78 ? -38.222 0.773 -16.669 1.00 86.19 78 ILE A O 1
ATOM 609 N N . ASN A 1 79 ? -37.191 0.536 -14.694 1.00 84.75 79 ASN A N 1
ATOM 610 C CA . ASN A 1 79 ? -36.973 -0.910 -14.770 1.00 84.75 79 ASN A CA 1
ATOM 611 C C . ASN A 1 79 ? -38.264 -1.731 -14.947 1.00 84.75 79 ASN A C 1
ATOM 613 O O . ASN A 1 79 ? -38.189 -2.870 -15.388 1.00 84.75 79 ASN A O 1
ATOM 617 N N . ARG A 1 80 ? -39.447 -1.182 -14.634 1.00 84.81 80 ARG A N 1
ATOM 618 C CA . ARG A 1 80 ? -40.746 -1.829 -14.905 1.00 84.81 80 ARG A CA 1
ATOM 619 C C . ARG A 1 80 ? -41.101 -1.849 -16.394 1.00 84.81 80 ARG A C 1
ATOM 621 O O . ARG A 1 80 ? -41.911 -2.670 -16.807 1.00 84.81 80 ARG A O 1
ATOM 628 N N . LYS A 1 81 ? -40.538 -0.921 -17.174 1.00 84.94 81 LYS A N 1
ATOM 629 C CA . LYS A 1 81 ? -40.766 -0.783 -18.621 1.00 84.94 81 LYS A CA 1
ATOM 630 C C . LYS A 1 81 ? -39.699 -1.504 -19.451 1.00 84.94 81 LYS A C 1
ATOM 632 O O . LYS A 1 81 ? -39.905 -1.726 -20.638 1.00 84.94 81 LYS A O 1
ATOM 637 N N . LEU A 1 82 ? -38.564 -1.855 -18.842 1.00 82.69 82 LEU A N 1
ATOM 638 C CA . LEU A 1 82 ? -37.471 -2.574 -19.495 1.00 82.69 82 LEU A CA 1
ATOM 639 C C . LEU A 1 82 ? -37.652 -4.085 -19.319 1.00 82.69 82 LEU A C 1
ATOM 641 O O . LEU A 1 82 ? -37.978 -4.557 -18.231 1.00 82.69 82 LEU A O 1
ATOM 645 N N . VAL A 1 83 ? -37.400 -4.857 -20.379 1.00 82.88 83 VAL A N 1
ATOM 646 C CA . VAL A 1 83 ? -37.381 -6.324 -20.298 1.00 82.88 83 VAL A CA 1
ATOM 647 C C . VAL A 1 83 ? -36.170 -6.735 -19.461 1.00 82.88 83 VAL A C 1
ATOM 649 O O . VAL A 1 83 ? -35.035 -6.684 -19.926 1.00 82.88 83 VAL A O 1
ATOM 652 N N . SER A 1 84 ? -36.406 -7.115 -18.208 1.00 78.06 84 SER A N 1
ATOM 653 C CA . SER A 1 84 ? -35.367 -7.553 -17.276 1.00 78.06 84 SER A CA 1
ATOM 654 C C . SER A 1 84 ? -35.694 -8.941 -16.742 1.00 78.06 84 SER A C 1
ATOM 656 O O . SER A 1 84 ? -36.814 -9.200 -16.311 1.00 78.06 84 SER A O 1
ATOM 658 N N . GLN A 1 85 ? -34.692 -9.824 -16.719 1.00 83.12 85 GLN A N 1
ATOM 659 C CA . GLN A 1 85 ? -34.776 -11.117 -16.027 1.00 83.12 85 GLN A CA 1
ATOM 660 C C . GLN A 1 85 ? -34.558 -10.992 -14.508 1.00 83.12 85 GLN A C 1
ATOM 662 O O . GLN A 1 85 ? -34.684 -11.971 -13.779 1.00 83.12 85 GLN A O 1
ATOM 667 N N . THR A 1 86 ? -34.221 -9.795 -14.015 1.00 80.31 86 THR A N 1
ATOM 668 C CA . THR A 1 86 ? -34.055 -9.519 -12.582 1.00 80.31 86 THR A CA 1
ATOM 669 C C . THR A 1 86 ? -35.261 -8.757 -12.030 1.00 80.31 86 THR A C 1
ATOM 671 O O . THR A 1 86 ? -35.811 -7.913 -12.745 1.00 80.31 86 THR A O 1
ATOM 674 N N . PRO A 1 87 ? -35.671 -9.008 -10.767 1.00 84.12 87 PRO A N 1
ATOM 675 C CA . PRO A 1 87 ? -36.777 -8.285 -10.147 1.00 84.12 87 PRO A CA 1
ATOM 676 C C . PRO A 1 87 ? -36.571 -6.766 -10.238 1.00 84.12 87 PRO A C 1
ATOM 678 O O . PRO A 1 87 ? -35.468 -6.296 -9.933 1.00 84.12 87 PRO A O 1
ATOM 681 N N . PRO A 1 88 ? -37.596 -5.983 -10.622 1.00 81.75 88 PRO A N 1
ATOM 682 C CA . PRO A 1 88 ? -37.456 -4.543 -10.772 1.00 81.75 88 PRO A CA 1
ATOM 683 C C . PRO A 1 88 ? -37.146 -3.909 -9.414 1.00 81.75 88 PRO A C 1
ATOM 685 O O . PRO A 1 88 ? -37.945 -3.976 -8.480 1.00 81.75 88 PRO A O 1
ATOM 688 N N . ARG A 1 89 ? -35.974 -3.279 -9.308 1.00 83.31 89 ARG A N 1
ATOM 689 C CA . ARG A 1 89 ? -35.559 -2.526 -8.120 1.00 83.31 89 ARG A CA 1
ATOM 690 C C . ARG A 1 89 ? -35.709 -1.030 -8.393 1.00 83.31 89 ARG A C 1
ATOM 692 O O . ARG A 1 89 ? -35.194 -0.579 -9.422 1.00 83.31 89 ARG A O 1
ATOM 699 N N . PRO A 1 90 ? -36.394 -0.272 -7.518 1.00 84.19 90 PRO A N 1
ATOM 700 C CA . PRO A 1 90 ? -36.401 1.180 -7.597 1.00 84.19 90 PRO A CA 1
ATOM 701 C C . PRO A 1 90 ? -34.975 1.725 -7.520 1.00 84.19 90 PRO A C 1
ATOM 703 O O . PRO A 1 90 ? -34.189 1.303 -6.669 1.00 84.19 90 PRO A O 1
ATOM 706 N N . ILE A 1 91 ? -34.643 2.653 -8.409 1.00 87.12 91 ILE A N 1
ATOM 707 C CA . ILE A 1 91 ? -33.369 3.366 -8.383 1.00 87.12 91 ILE A CA 1
ATOM 708 C C . ILE A 1 91 ? -33.520 4.537 -7.415 1.00 87.12 91 ILE A C 1
ATOM 710 O O . ILE A 1 91 ? -34.435 5.347 -7.551 1.00 87.12 91 ILE A O 1
ATOM 714 N N . ARG A 1 92 ? -32.618 4.645 -6.436 1.00 91.00 92 ARG A N 1
ATOM 715 C CA . ARG A 1 92 ? -32.525 5.851 -5.612 1.00 91.00 92 ARG A CA 1
ATOM 716 C C . ARG A 1 92 ? -31.946 6.973 -6.471 1.00 91.00 92 ARG A C 1
ATOM 718 O O . ARG A 1 92 ? -30.794 6.887 -6.889 1.00 91.00 92 ARG A O 1
ATOM 725 N N . LEU A 1 93 ? -32.734 8.017 -6.699 1.00 89.75 93 LEU A N 1
ATOM 726 C CA . LEU A 1 93 ? -32.242 9.257 -7.290 1.00 89.75 93 LEU A CA 1
ATOM 727 C C . LEU A 1 93 ? -31.462 10.040 -6.227 1.00 89.75 93 LEU A C 1
ATOM 729 O O . LEU A 1 93 ? -31.863 10.086 -5.062 1.00 89.75 93 LEU A O 1
ATOM 733 N N . LEU A 1 94 ? -30.324 10.604 -6.623 1.00 91.88 94 LEU A N 1
ATOM 734 C CA . LEU A 1 94 ? -29.530 11.478 -5.764 1.00 91.88 94 LEU A CA 1
ATOM 735 C C . LEU A 1 94 ? -30.225 12.833 -5.634 1.00 91.88 94 LEU A C 1
ATOM 737 O O . LEU A 1 94 ? -30.831 13.316 -6.592 1.00 91.88 94 LEU A O 1
ATOM 741 N N . SER A 1 95 ? -30.095 13.471 -4.473 1.00 90.81 95 SER A N 1
ATOM 742 C CA . SER A 1 95 ? -30.398 14.899 -4.368 1.00 90.81 95 SER A CA 1
ATOM 743 C C . SER A 1 95 ? -29.426 15.714 -5.231 1.00 90.81 95 SER A C 1
ATOM 745 O O . SER A 1 95 ? -28.319 15.267 -5.537 1.00 90.81 95 SER A O 1
ATOM 747 N N . MET A 1 96 ? -29.809 16.937 -5.609 1.00 87.31 96 MET A N 1
ATOM 748 C CA . MET A 1 96 ? -28.935 17.803 -6.414 1.00 87.31 96 MET A CA 1
ATOM 749 C C . MET A 1 96 ? -27.597 18.090 -5.723 1.00 87.31 96 MET A C 1
ATOM 751 O O . MET A 1 96 ? -26.561 18.107 -6.385 1.00 87.31 96 MET A O 1
ATOM 755 N N . GLN A 1 97 ? -27.603 18.252 -4.396 1.00 89.00 97 GLN A N 1
ATOM 756 C CA . GLN A 1 97 ? -26.381 18.453 -3.619 1.00 89.00 97 GLN A CA 1
ATOM 757 C C . GLN A 1 97 ? -25.474 17.216 -3.674 1.00 89.00 97 GLN A C 1
ATOM 759 O O . GLN A 1 97 ? -24.305 17.337 -4.032 1.00 89.00 97 GLN A O 1
ATOM 764 N N . GLU A 1 98 ? -26.026 16.023 -3.418 1.00 92.06 98 GLU A N 1
ATOM 765 C CA . GLU A 1 98 ? -25.280 14.759 -3.528 1.00 92.06 98 GLU A CA 1
ATOM 766 C C . GLU A 1 98 ? -24.704 14.565 -4.941 1.00 92.06 98 GLU A C 1
ATOM 768 O O . GLU A 1 98 ? -23.549 14.176 -5.089 1.00 92.06 98 GLU A O 1
ATOM 773 N N . ALA A 1 99 ? -25.473 14.879 -5.989 1.00 91.50 99 ALA A N 1
ATOM 774 C CA . ALA A 1 99 ? -25.017 14.762 -7.374 1.00 91.50 99 ALA A CA 1
ATOM 775 C C . ALA A 1 99 ? -23.857 15.722 -7.700 1.00 91.50 99 ALA A C 1
ATOM 777 O O . ALA A 1 99 ? -22.907 15.333 -8.384 1.00 91.50 99 ALA A O 1
ATOM 778 N N . ILE A 1 100 ? -23.912 16.963 -7.205 1.00 90.69 100 ILE A N 1
ATOM 779 C CA . ILE A 1 100 ? -22.828 17.941 -7.367 1.00 90.69 100 ILE A CA 1
ATOM 780 C C . ILE A 1 100 ? -21.583 17.502 -6.599 1.00 90.69 100 ILE A C 1
ATOM 782 O O . ILE A 1 100 ? -20.479 17.606 -7.136 1.00 90.69 100 ILE A O 1
ATOM 786 N N . ASP A 1 101 ? -21.738 16.994 -5.379 1.00 91.62 101 ASP A N 1
ATOM 787 C CA . ASP A 1 101 ? -20.615 16.536 -4.562 1.00 91.62 101 ASP A CA 1
ATOM 788 C C . ASP A 1 101 ? -19.927 15.307 -5.178 1.00 91.62 101 ASP A C 1
ATOM 790 O O . ASP A 1 101 ? -18.696 15.278 -5.273 1.00 91.62 101 ASP A O 1
ATOM 794 N N . GLU A 1 102 ? -20.695 14.349 -5.709 1.00 92.50 102 GLU A N 1
ATOM 795 C CA . GLU A 1 102 ? -20.167 13.208 -6.471 1.00 92.50 102 GLU A CA 1
ATOM 796 C C . GLU A 1 102 ? -19.451 13.652 -7.757 1.00 92.50 102 GLU A C 1
ATOM 798 O O . GLU A 1 102 ? -18.351 13.179 -8.058 1.00 92.50 102 GLU A O 1
ATOM 803 N N . LEU A 1 103 ? -20.015 14.614 -8.499 1.00 93.12 103 LEU A N 1
ATOM 804 C CA . LEU A 1 103 ? -19.376 15.168 -9.696 1.00 93.12 103 LEU A CA 1
ATOM 805 C C . LEU A 1 103 ? -18.068 15.894 -9.350 1.00 93.12 103 LEU A C 1
ATOM 807 O O . LEU A 1 103 ? -17.055 15.687 -10.021 1.00 93.12 103 LEU A O 1
ATOM 811 N N . LYS A 1 104 ? -18.048 16.698 -8.280 1.00 93.38 104 LYS A N 1
ATOM 812 C CA . LYS A 1 104 ? -16.829 17.348 -7.771 1.00 93.38 104 LYS A CA 1
ATOM 813 C C . LYS A 1 104 ? -15.780 16.316 -7.372 1.00 93.38 104 LYS A C 1
ATOM 815 O O . LYS A 1 104 ? -14.608 16.488 -7.706 1.00 93.38 104 LYS A O 1
ATOM 820 N N . ASN A 1 105 ? -16.181 15.254 -6.675 1.00 94.19 105 ASN A N 1
ATOM 821 C CA . ASN A 1 105 ? -15.283 14.169 -6.292 1.00 94.19 105 ASN A CA 1
ATOM 822 C C . ASN A 1 105 ? -14.690 13.481 -7.531 1.00 94.19 105 ASN A C 1
ATOM 824 O O . ASN A 1 105 ? -13.472 13.337 -7.634 1.00 94.19 105 ASN A O 1
ATOM 828 N N . MET A 1 106 ? -15.519 13.125 -8.514 1.00 95.00 106 MET A N 1
ATOM 829 C CA . MET A 1 106 ? -15.062 12.530 -9.772 1.00 95.00 106 MET A CA 1
ATOM 830 C C . MET A 1 106 ? -14.081 13.447 -10.516 1.00 95.00 106 MET A C 1
ATOM 832 O O . MET A 1 106 ? -13.025 12.985 -10.939 1.00 95.00 106 MET A O 1
ATOM 836 N N . LEU A 1 107 ? -14.383 14.743 -10.644 1.00 95.06 107 LEU A N 1
ATOM 837 C CA . LEU A 1 107 ? -13.516 15.706 -11.330 1.00 95.06 107 LEU A CA 1
ATOM 838 C C . LEU A 1 107 ? -12.160 15.871 -10.634 1.00 95.06 107 LEU A C 1
ATOM 840 O O . LEU A 1 107 ? -11.138 15.858 -11.313 1.00 95.06 107 LEU A O 1
ATOM 844 N N . LYS A 1 108 ? -12.129 15.965 -9.296 1.00 94.06 108 LYS A N 1
ATOM 845 C CA . LYS A 1 108 ? -10.871 15.991 -8.523 1.00 94.06 108 LYS A CA 1
ATOM 846 C C . LYS A 1 108 ? -10.024 14.752 -8.813 1.00 94.06 108 LYS A C 1
ATOM 848 O O . LYS A 1 108 ? -8.846 14.873 -9.128 1.00 94.06 108 LYS A O 1
ATOM 853 N N . ASN A 1 109 ? -10.655 13.580 -8.797 1.00 93.94 109 ASN A N 1
ATOM 854 C CA . ASN A 1 109 ? -9.999 12.316 -9.114 1.00 93.94 109 ASN A CA 1
ATOM 855 C C . ASN A 1 109 ? -9.450 12.276 -10.552 1.00 93.94 109 ASN A C 1
ATOM 857 O O . ASN A 1 109 ? -8.349 11.776 -10.758 1.00 93.94 109 ASN A O 1
ATOM 861 N N . LEU A 1 110 ? -10.180 12.801 -11.542 1.00 94.38 110 LEU A N 1
ATOM 862 C CA . LEU A 1 110 ? -9.701 12.877 -12.930 1.00 94.38 110 LEU A CA 1
ATOM 863 C C . LEU A 1 110 ? -8.520 13.846 -13.083 1.00 94.38 110 LEU A C 1
ATOM 865 O O . LEU A 1 110 ? -7.586 13.538 -13.813 1.00 94.38 110 LEU A O 1
ATOM 869 N N . ILE A 1 111 ? -8.524 14.982 -12.375 1.00 93.50 111 ILE A N 1
ATOM 870 C CA . ILE A 1 111 ? -7.401 15.936 -12.388 1.00 93.50 111 ILE A CA 1
ATOM 871 C C . ILE A 1 111 ? -6.122 15.264 -11.892 1.00 93.50 111 ILE A C 1
ATOM 873 O O . ILE A 1 111 ? -5.077 15.390 -12.522 1.00 93.50 111 ILE A O 1
ATOM 877 N N . GLU A 1 112 ? -6.200 14.514 -10.796 1.00 92.25 112 GLU A N 1
ATOM 878 C CA . GLU A 1 112 ? -5.043 13.787 -10.273 1.00 92.25 112 GLU A CA 1
ATOM 879 C C . GLU A 1 112 ? -4.528 12.718 -11.245 1.00 92.25 112 GLU A C 1
ATOM 881 O O . GLU A 1 112 ? -3.318 12.620 -11.449 1.00 92.25 112 GLU A O 1
ATOM 886 N N . ILE A 1 113 ? -5.431 11.974 -11.902 1.00 92.38 113 ILE A N 1
ATOM 887 C CA . ILE A 1 113 ? -5.067 11.020 -12.966 1.00 92.38 113 ILE A CA 1
ATOM 888 C C . ILE A 1 113 ? -4.350 11.739 -14.114 1.00 92.38 113 ILE A C 1
ATOM 890 O O . ILE A 1 113 ? -3.418 11.199 -14.706 1.00 92.38 113 ILE A O 1
ATOM 894 N N . CYS A 1 114 ? -4.742 12.970 -14.436 1.00 90.94 114 CYS A N 1
ATOM 895 C CA . CYS A 1 114 ? -4.031 13.727 -15.452 1.00 90.94 114 CYS A CA 1
ATOM 896 C C . CYS A 1 114 ? -2.655 14.210 -14.992 1.00 90.94 114 CYS A C 1
ATOM 898 O O . CYS A 1 114 ? -1.749 14.310 -15.813 1.00 90.94 114 CYS A O 1
ATOM 900 N N . ASN A 1 115 ? -2.476 14.501 -13.706 1.00 89.50 115 ASN A N 1
ATOM 901 C CA . ASN A 1 115 ? -1.210 15.004 -13.174 1.00 89.50 115 ASN A CA 1
ATOM 902 C C . ASN A 1 115 ? -0.137 13.909 -13.063 1.00 89.50 115 ASN A C 1
ATOM 904 O O . ASN A 1 115 ? 1.046 14.206 -13.218 1.00 89.50 115 ASN A O 1
ATOM 908 N N . ILE A 1 116 ? -0.521 12.642 -12.843 1.00 89.88 116 ILE A N 1
ATOM 909 C CA . ILE A 1 116 ? 0.450 11.542 -12.681 1.00 89.88 116 ILE A CA 1
ATOM 910 C C . ILE A 1 116 ? 1.227 11.215 -13.968 1.00 89.88 116 ILE A C 1
ATOM 912 O O . ILE A 1 116 ? 2.256 10.547 -13.926 1.00 89.88 116 ILE A O 1
ATOM 916 N N . ILE A 1 117 ? 0.800 11.720 -15.127 1.00 85.56 117 ILE A N 1
ATOM 917 C CA . ILE A 1 117 ? 1.519 11.530 -16.398 1.00 85.56 117 ILE A CA 1
ATOM 918 C C . ILE A 1 117 ? 2.947 12.081 -16.356 1.00 85.56 117 ILE A C 1
ATOM 920 O O . ILE A 1 117 ? 3.814 11.585 -17.081 1.00 85.56 117 ILE A O 1
ATOM 924 N N . ASP A 1 118 ? 3.214 13.059 -15.493 1.00 83.19 118 ASP A N 1
ATOM 925 C CA . ASP A 1 118 ? 4.536 13.662 -15.305 1.00 83.19 118 ASP A CA 1
ATOM 926 C C . ASP A 1 118 ? 5.259 13.134 -14.054 1.00 83.19 118 ASP A C 1
ATOM 928 O O . ASP A 1 118 ? 6.038 13.863 -13.423 1.00 83.19 118 ASP A O 1
ATOM 932 N N . TYR A 1 119 ? 4.996 11.866 -13.699 1.00 84.38 119 TYR A N 1
ATOM 933 C CA . TYR A 1 119 ? 5.632 11.169 -12.580 1.00 84.38 119 TYR A CA 1
ATOM 934 C C . TYR A 1 119 ? 7.163 11.259 -12.603 1.00 84.38 119 TYR A C 1
ATOM 936 O O . TYR A 1 119 ? 7.787 11.355 -13.660 1.00 84.38 119 TYR A O 1
ATOM 944 N N . LYS A 1 120 ? 7.776 11.253 -11.413 1.00 85.88 120 LYS A N 1
ATOM 945 C CA . LYS A 1 120 ? 9.219 11.508 -11.245 1.00 85.88 120 LYS A CA 1
ATOM 946 C C . LYS A 1 120 ? 10.063 10.242 -11.173 1.00 85.88 120 LYS A C 1
ATOM 948 O O . LYS A 1 120 ? 11.247 10.291 -11.479 1.00 85.88 120 LYS A O 1
ATOM 953 N N . SER A 1 121 ? 9.465 9.144 -10.724 1.00 90.88 121 SER A N 1
ATOM 954 C CA . SER A 1 121 ? 10.155 7.889 -10.412 1.00 90.88 121 SER A CA 1
ATOM 955 C C . SER A 1 121 ? 9.177 6.705 -10.434 1.00 90.88 121 SER A C 1
ATOM 957 O O . SER A 1 121 ? 7.977 6.887 -10.189 1.00 90.88 121 SER A O 1
ATOM 959 N N . ALA A 1 122 ? 9.664 5.488 -10.673 1.00 92.44 122 ALA A N 1
ATOM 960 C CA . ALA A 1 122 ? 8.842 4.275 -10.657 1.00 92.44 122 ALA A CA 1
ATOM 961 C C . ALA A 1 122 ? 8.181 4.046 -9.284 1.00 92.44 122 ALA A C 1
ATOM 963 O O . ALA A 1 122 ? 7.007 3.662 -9.184 1.00 92.44 122 ALA A O 1
ATOM 964 N N . THR A 1 123 ? 8.910 4.351 -8.209 1.00 93.25 123 THR A N 1
ATOM 965 C CA . THR A 1 123 ? 8.382 4.321 -6.841 1.00 93.25 123 THR A CA 1
ATOM 966 C C . THR A 1 123 ? 7.317 5.392 -6.623 1.00 93.25 123 THR A C 1
ATOM 968 O O . THR A 1 123 ? 6.277 5.082 -6.047 1.00 93.25 123 THR A O 1
ATOM 971 N N . SER A 1 124 ? 7.498 6.609 -7.155 1.00 93.94 124 SER A N 1
ATOM 972 C CA . SER A 1 124 ? 6.489 7.677 -7.041 1.00 93.94 124 SER A CA 1
ATOM 973 C C . SER A 1 124 ? 5.160 7.312 -7.710 1.00 93.94 124 SER A C 1
ATOM 975 O O . SER A 1 124 ? 4.095 7.571 -7.149 1.00 93.94 124 SER A O 1
ATOM 977 N N . LEU A 1 125 ? 5.213 6.634 -8.864 1.00 94.19 125 LEU A N 1
ATOM 978 C CA . LEU A 1 125 ? 4.027 6.108 -9.536 1.00 94.19 125 LEU A CA 1
ATOM 979 C C . LEU A 1 125 ? 3.343 5.039 -8.679 1.00 94.19 125 LEU A C 1
ATOM 981 O O . LEU A 1 125 ? 2.131 5.081 -8.484 1.00 94.19 125 LEU A O 1
ATOM 985 N N . THR A 1 126 ? 4.119 4.103 -8.132 1.00 94.31 126 THR A N 1
ATOM 986 C CA . THR A 1 126 ? 3.580 3.033 -7.283 1.00 94.31 126 THR A CA 1
ATOM 987 C C . THR A 1 126 ? 2.923 3.598 -6.020 1.00 94.31 126 THR A C 1
ATOM 989 O O . THR A 1 126 ? 1.799 3.221 -5.693 1.00 94.31 126 THR A O 1
ATOM 992 N N . ASN A 1 127 ? 3.575 4.552 -5.351 1.00 95.19 127 ASN A N 1
ATOM 993 C CA . ASN A 1 127 ? 3.041 5.226 -4.170 1.00 95.19 127 ASN A CA 1
ATOM 994 C C . ASN A 1 127 ? 1.753 5.987 -4.497 1.00 95.19 127 ASN A C 1
ATOM 996 O O . ASN A 1 127 ? 0.763 5.837 -3.782 1.00 95.19 127 ASN A O 1
ATOM 1000 N N . PHE A 1 128 ? 1.719 6.726 -5.612 1.00 95.50 128 PHE A N 1
ATOM 1001 C CA . PHE A 1 128 ? 0.492 7.368 -6.079 1.00 95.50 128 PHE A CA 1
ATOM 1002 C C . PHE A 1 128 ? -0.647 6.358 -6.223 1.00 95.50 128 PHE A C 1
ATOM 1004 O O . PHE A 1 128 ? -1.724 6.593 -5.687 1.00 95.50 128 PHE A O 1
ATOM 1011 N N . MET A 1 129 ? -0.416 5.218 -6.881 1.00 95.06 129 MET A N 1
ATOM 1012 C CA . MET A 1 129 ? -1.446 4.190 -7.072 1.00 95.06 129 MET A CA 1
ATOM 1013 C C . MET A 1 129 ? -1.977 3.643 -5.740 1.00 95.06 129 MET A C 1
ATOM 1015 O O . MET A 1 129 ? -3.190 3.498 -5.574 1.00 95.06 129 MET A O 1
ATOM 1019 N N . ILE A 1 130 ? -1.084 3.381 -4.780 1.00 94.75 130 ILE A N 1
ATOM 1020 C CA . ILE A 1 130 ? -1.439 2.892 -3.441 1.00 94.75 130 ILE A CA 1
ATOM 1021 C C . ILE A 1 130 ? -2.327 3.917 -2.724 1.00 94.75 130 ILE A C 1
ATOM 1023 O O . ILE A 1 130 ? -3.469 3.600 -2.371 1.00 94.75 130 ILE A O 1
ATOM 1027 N N . TYR A 1 131 ? -1.851 5.158 -2.574 1.00 94.88 131 TYR A N 1
ATOM 1028 C CA . TYR A 1 131 ? -2.567 6.201 -1.834 1.00 94.88 131 TYR A CA 1
ATOM 1029 C C . TYR A 1 131 ? -3.825 6.684 -2.551 1.00 94.88 131 TYR A C 1
ATOM 1031 O O . TYR A 1 131 ? -4.815 6.966 -1.882 1.00 94.88 131 TYR A O 1
ATOM 1039 N N . TYR A 1 132 ? -3.834 6.727 -3.887 1.00 94.62 132 TYR A N 1
ATOM 1040 C CA . TYR A 1 132 ? -5.026 7.033 -4.679 1.00 94.62 132 TYR A CA 1
ATOM 1041 C C . TYR A 1 132 ? -6.150 6.039 -4.390 1.00 94.62 132 TYR A C 1
ATOM 1043 O O . TYR A 1 132 ? -7.311 6.417 -4.231 1.00 94.62 132 TYR A O 1
ATOM 1051 N N . SER A 1 133 ? -5.804 4.758 -4.271 1.00 92.94 133 SER A N 1
ATOM 1052 C CA . SER A 1 133 ? -6.784 3.709 -4.020 1.00 92.94 133 SER A CA 1
ATOM 1053 C C . SER A 1 133 ? -7.351 3.725 -2.593 1.00 92.94 133 SER A C 1
ATOM 1055 O O . SER A 1 133 ? -8.492 3.308 -2.394 1.00 92.94 133 SER A O 1
ATOM 1057 N N . ALA A 1 134 ? -6.583 4.238 -1.624 1.00 90.81 134 ALA A N 1
ATOM 1058 C CA . ALA A 1 134 ? -6.914 4.278 -0.198 1.00 90.81 134 ALA A CA 1
ATOM 1059 C C . ALA A 1 134 ? -7.486 5.634 0.276 1.00 90.81 134 ALA A C 1
ATOM 1061 O O . ALA A 1 134 ? -7.636 5.865 1.476 1.00 90.81 134 ALA A O 1
ATOM 1062 N N . LYS A 1 135 ? -7.803 6.557 -0.643 1.00 87.94 135 LYS A N 1
ATOM 1063 C CA . LYS A 1 135 ? -8.323 7.885 -0.289 1.00 87.94 135 LYS A CA 1
ATOM 1064 C C . LYS A 1 135 ? -9.649 7.804 0.461 1.00 87.94 135 LYS A C 1
ATOM 1066 O O . LYS A 1 135 ? -10.560 7.075 0.075 1.00 87.94 135 LYS A O 1
ATOM 1071 N N . GLN A 1 136 ? -9.803 8.680 1.456 1.00 82.06 136 GLN A N 1
ATOM 1072 C CA . GLN A 1 136 ? -11.070 8.861 2.173 1.00 82.06 136 GLN A CA 1
ATOM 1073 C C . GLN A 1 136 ? -12.202 9.315 1.235 1.00 82.06 136 GLN A C 1
ATOM 1075 O O . GLN A 1 136 ? -13.338 8.866 1.367 1.00 82.06 136 GLN A O 1
ATOM 1080 N N . SER A 1 137 ? -11.894 10.176 0.259 1.00 84.56 137 SER A N 1
ATOM 1081 C CA . SER A 1 137 ? -12.786 10.477 -0.861 1.00 84.56 137 SER A CA 1
ATOM 1082 C C . SER A 1 137 ? -12.651 9.377 -1.914 1.00 84.56 137 SER A C 1
ATOM 1084 O O . SER A 1 137 ? -11.861 9.497 -2.852 1.00 84.56 137 SER A O 1
ATOM 1086 N N . ILE A 1 138 ? -13.381 8.279 -1.710 1.00 87.38 138 ILE A N 1
ATOM 1087 C CA . ILE A 1 138 ? -13.224 7.053 -2.497 1.00 87.38 138 ILE A CA 1
ATOM 1088 C C . ILE A 1 138 ? -13.424 7.360 -3.993 1.00 87.38 138 ILE A C 1
ATOM 1090 O O . ILE A 1 138 ? -14.479 7.882 -4.376 1.00 87.38 138 ILE A O 1
ATOM 1094 N N . PRO A 1 139 ? -12.453 7.018 -4.859 1.00 90.62 139 PRO A N 1
ATOM 1095 C CA . PRO A 1 139 ? -12.604 7.183 -6.296 1.00 90.62 139 PRO A CA 1
ATOM 1096 C C . PRO A 1 139 ? -13.737 6.300 -6.838 1.00 90.62 139 PRO A C 1
ATOM 1098 O O . PRO A 1 139 ? -13.796 5.082 -6.599 1.00 90.62 139 PRO A O 1
ATOM 1101 N N . CYS A 1 140 ? -14.646 6.901 -7.606 1.00 92.44 140 CYS A N 1
ATOM 1102 C CA . CYS A 1 140 ? -15.778 6.180 -8.178 1.00 92.44 140 CYS A CA 1
ATOM 1103 C C . CYS A 1 140 ? -15.313 5.138 -9.217 1.00 92.44 140 CYS A C 1
ATOM 1105 O O . CYS A 1 140 ? -14.168 5.134 -9.677 1.00 92.44 140 CYS A O 1
ATOM 1107 N N . ALA A 1 141 ? -16.206 4.214 -9.592 1.00 94.12 141 ALA A N 1
ATOM 1108 C CA . ALA A 1 141 ? -15.873 3.152 -10.547 1.00 94.12 141 ALA A CA 1
ATOM 1109 C C . ALA A 1 141 ? -15.363 3.702 -11.890 1.00 94.12 141 ALA A C 1
ATOM 1111 O O . ALA A 1 141 ? -14.439 3.133 -12.465 1.00 94.12 141 ALA A O 1
ATOM 1112 N N . PHE A 1 142 ? -15.920 4.833 -12.331 1.00 93.94 142 PHE A N 1
ATOM 1113 C CA . PHE A 1 142 ? -15.506 5.527 -13.543 1.00 93.94 142 PHE A CA 1
ATOM 1114 C C . PHE A 1 142 ? -14.052 6.008 -13.451 1.00 93.94 142 PHE A C 1
ATOM 1116 O O . PHE A 1 142 ? -13.224 5.558 -14.240 1.00 93.94 142 PHE A O 1
ATOM 1123 N N . SER A 1 143 ? -13.702 6.816 -12.442 1.00 94.50 143 SER A N 1
ATOM 1124 C CA . SER A 1 143 ? -12.328 7.304 -12.248 1.00 94.50 143 SER A CA 1
ATOM 1125 C C . SER A 1 143 ? -11.318 6.160 -12.126 1.00 94.50 143 SER A C 1
ATOM 1127 O O . SER A 1 143 ? -10.262 6.203 -12.749 1.00 94.50 143 SER A O 1
ATOM 1129 N N . ARG A 1 144 ? -11.669 5.086 -11.406 1.00 94.94 144 ARG A N 1
ATOM 1130 C CA . ARG A 1 144 ? -10.817 3.894 -11.278 1.00 94.94 144 ARG A CA 1
ATOM 1131 C C . ARG A 1 144 ? -10.591 3.164 -12.604 1.00 94.94 144 ARG A C 1
ATOM 1133 O O . ARG A 1 144 ? -9.469 2.754 -12.884 1.00 94.94 14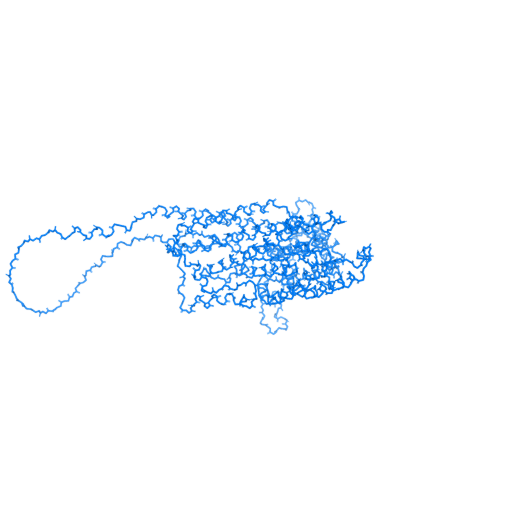4 ARG A O 1
ATOM 1140 N N . SER A 1 145 ? -11.636 3.014 -13.421 1.00 93.06 145 SER A N 1
ATOM 1141 C CA . SER A 1 145 ? -11.519 2.405 -14.755 1.00 93.06 145 SER A CA 1
ATOM 1142 C C . SER A 1 145 ? -10.698 3.262 -15.723 1.00 93.06 145 SER A C 1
ATOM 1144 O O . SER A 1 145 ? -9.929 2.724 -16.523 1.00 93.06 145 SER A O 1
ATOM 1146 N N . PHE A 1 146 ? -10.801 4.589 -15.598 1.00 91.12 146 PHE A N 1
ATOM 1147 C CA . PHE A 1 146 ? -9.955 5.522 -16.331 1.00 91.12 146 PHE A CA 1
ATOM 1148 C C . PHE A 1 146 ? -8.500 5.369 -15.915 1.00 91.12 146 PHE A C 1
ATOM 1150 O O . PHE A 1 146 ? -7.686 5.072 -16.777 1.00 91.12 146 PHE A O 1
ATOM 1157 N N . LEU A 1 147 ? -8.187 5.441 -14.615 1.00 92.69 147 LEU A N 1
ATOM 1158 C CA . LEU A 1 147 ? -6.821 5.254 -14.116 1.00 92.69 147 LEU A CA 1
ATOM 1159 C C . LEU A 1 147 ? -6.207 3.938 -14.610 1.00 92.69 147 LEU A C 1
ATOM 1161 O O . LEU A 1 147 ? -5.068 3.931 -15.062 1.00 92.69 147 LEU A O 1
ATOM 1165 N N . GLN A 1 148 ? -6.968 2.841 -14.582 1.00 92.38 148 GLN A N 1
ATOM 1166 C CA . GLN A 1 148 ? -6.504 1.551 -15.094 1.00 92.38 148 GLN A CA 1
ATOM 1167 C C . GLN A 1 148 ? -6.106 1.624 -16.577 1.00 92.38 148 GLN A C 1
ATOM 1169 O O . GLN A 1 148 ? -5.064 1.093 -16.958 1.00 92.38 148 GLN A O 1
ATOM 1174 N N . SER A 1 149 ? -6.923 2.292 -17.395 1.00 88.50 149 SER A N 1
ATOM 1175 C CA . SER A 1 149 ? -6.676 2.473 -18.832 1.00 88.50 149 SER A CA 1
ATOM 1176 C C . SER A 1 149 ? -5.524 3.448 -19.097 1.00 88.50 149 SER A C 1
ATOM 1178 O O . SER A 1 149 ? -4.754 3.254 -20.031 1.00 88.50 149 SER A O 1
ATOM 1180 N N . THR A 1 150 ? -5.371 4.475 -18.256 1.00 88.31 150 THR A N 1
ATOM 1181 C CA . THR A 1 150 ? -4.279 5.450 -18.331 1.00 88.31 150 THR A CA 1
ATOM 1182 C C . THR A 1 150 ? -2.943 4.798 -17.988 1.00 88.31 150 THR A C 1
ATOM 1184 O O . THR A 1 150 ? -1.967 5.005 -18.705 1.00 88.31 150 THR A O 1
ATOM 1187 N N . VAL A 1 151 ? -2.887 4.020 -16.900 1.00 87.44 151 VAL A N 1
ATOM 1188 C CA . VAL A 1 151 ? -1.650 3.444 -16.349 1.00 87.44 151 VAL A CA 1
ATOM 1189 C C . VAL A 1 151 ? -1.050 2.404 -17.271 1.00 87.44 151 VAL A C 1
ATOM 1191 O O . VAL A 1 151 ? 0.166 2.394 -17.413 1.00 87.44 151 VAL A O 1
ATOM 1194 N N . TYR A 1 152 ? -1.862 1.563 -17.908 1.00 85.69 152 TYR A N 1
ATOM 1195 C CA . TYR A 1 152 ? -1.366 0.529 -18.808 1.00 85.69 152 TYR A CA 1
ATOM 1196 C C . TYR A 1 152 ? -2.239 0.428 -20.059 1.00 85.69 152 TYR A C 1
ATOM 1198 O O . TYR A 1 152 ? -3.376 -0.041 -20.004 1.00 85.69 152 TYR A O 1
ATOM 1206 N N . SER A 1 153 ? -1.672 0.836 -21.194 1.00 81.94 153 SER A N 1
ATOM 1207 C CA . SER A 1 153 ? -2.297 0.752 -22.515 1.00 81.94 153 SER A CA 1
ATOM 1208 C C . SER A 1 153 ? -1.239 0.426 -23.565 1.00 81.94 153 SER A C 1
ATOM 1210 O O . SER A 1 153 ? -0.131 0.952 -23.500 1.00 81.94 153 SER A O 1
ATOM 1212 N N . GLU A 1 154 ? -1.555 -0.466 -24.508 1.00 80.19 154 GLU A N 1
ATOM 1213 C CA . GLU A 1 154 ? -0.669 -0.835 -25.629 1.00 80.19 154 GLU A CA 1
ATOM 1214 C C . GLU A 1 154 ? 0.775 -1.202 -25.203 1.00 80.19 154 GLU A C 1
ATOM 1216 O O . GLU A 1 154 ? 1.750 -0.771 -25.817 1.00 80.19 154 GLU A O 1
ATOM 1221 N N . ASN A 1 155 ? 0.932 -1.984 -24.123 1.00 78.00 155 ASN A N 1
ATOM 1222 C CA . ASN A 1 155 ? 2.234 -2.348 -23.526 1.00 78.00 155 ASN A CA 1
ATOM 1223 C C . ASN A 1 155 ? 3.099 -1.157 -23.064 1.00 78.00 155 ASN A C 1
ATOM 1225 O O . ASN A 1 155 ? 4.310 -1.293 -22.866 1.00 78.00 155 ASN A O 1
ATOM 1229 N N . ARG A 1 156 ? 2.482 0.006 -22.853 1.00 84.00 156 ARG A N 1
ATOM 1230 C CA . ARG A 1 156 ? 3.128 1.212 -22.339 1.00 84.00 156 ARG A CA 1
ATOM 1231 C C . ARG A 1 156 ? 2.518 1.629 -21.014 1.00 84.00 156 ARG A C 1
ATOM 1233 O O . ARG A 1 156 ? 1.306 1.562 -20.809 1.00 84.00 156 ARG A O 1
ATOM 1240 N N . ILE A 1 157 ? 3.382 2.119 -20.138 1.00 84.06 157 ILE A N 1
ATOM 1241 C CA . ILE A 1 157 ? 3.009 2.731 -18.875 1.00 84.06 157 ILE A CA 1
ATOM 1242 C C . ILE A 1 157 ? 2.766 4.218 -19.107 1.00 84.06 157 ILE A C 1
ATOM 1244 O O . ILE A 1 157 ? 3.647 4.931 -19.602 1.00 84.06 157 ILE A O 1
ATOM 1248 N N . LEU A 1 158 ? 1.558 4.679 -18.776 1.00 84.00 158 LEU A N 1
ATOM 1249 C CA . LEU A 1 158 ? 1.129 6.070 -18.953 1.00 84.00 158 LEU A CA 1
ATOM 1250 C C . LEU A 1 158 ? 1.323 6.601 -20.388 1.00 84.00 158 LEU A C 1
ATOM 1252 O O . LEU A 1 158 ? 1.460 7.805 -20.587 1.00 84.00 158 LEU A O 1
ATOM 1256 N N . GLY A 1 159 ? 1.337 5.719 -21.395 1.00 79.31 159 GLY A N 1
ATOM 1257 C CA . GLY A 1 159 ? 1.578 6.062 -22.803 1.00 79.31 159 GLY A CA 1
ATOM 1258 C C . GLY A 1 159 ? 3.026 6.462 -23.138 1.00 79.31 159 GLY A C 1
ATOM 1259 O O . GLY A 1 159 ? 3.386 6.549 -24.310 1.00 79.31 159 GLY A O 1
ATOM 1260 N N . LYS A 1 160 ? 3.894 6.649 -22.138 1.00 79.19 160 LYS A N 1
ATOM 1261 C CA . LYS A 1 160 ? 5.260 7.160 -22.331 1.00 79.19 160 LYS A CA 1
ATOM 1262 C C . LYS A 1 160 ? 6.310 6.051 -22.327 1.00 79.19 160 LYS A C 1
ATOM 1264 O O . LYS A 1 160 ? 7.063 5.930 -23.290 1.00 79.19 160 LYS A O 1
ATOM 1269 N N . LEU A 1 161 ? 6.366 5.249 -21.262 1.00 82.69 161 LEU A N 1
ATOM 1270 C CA . LEU A 1 161 ? 7.467 4.306 -21.029 1.00 82.69 161 LEU A CA 1
ATOM 1271 C C . LEU A 1 161 ? 7.074 2.867 -21.353 1.00 82.69 161 LEU A C 1
ATOM 1273 O O . LEU A 1 161 ? 5.921 2.476 -21.186 1.00 82.69 161 LEU A O 1
ATOM 1277 N N . SER A 1 162 ? 8.038 2.057 -21.789 1.00 89.38 162 SER A N 1
ATOM 1278 C CA . SER A 1 162 ? 7.852 0.606 -21.839 1.00 89.38 162 SER A CA 1
ATOM 1279 C C . SER A 1 162 ? 7.806 0.033 -20.421 1.00 89.38 162 SER A C 1
ATOM 1281 O O . SER A 1 162 ? 8.384 0.598 -19.489 1.00 89.38 162 SER A O 1
ATOM 1283 N N . VAL A 1 163 ? 7.158 -1.122 -20.251 1.00 89.19 163 VAL A N 1
ATOM 1284 C CA . VAL A 1 163 ? 7.181 -1.841 -18.963 1.00 89.19 163 VAL A CA 1
ATOM 1285 C C . VAL A 1 163 ? 8.618 -2.207 -18.565 1.00 89.19 163 VAL A C 1
ATOM 1287 O O . VAL A 1 163 ? 8.962 -2.127 -17.389 1.00 89.19 163 VAL A O 1
ATOM 1290 N N . TYR A 1 164 ? 9.480 -2.494 -19.549 1.00 92.06 164 TYR A N 1
ATOM 1291 C CA . TYR A 1 164 ? 10.912 -2.711 -19.333 1.00 92.06 164 TYR A CA 1
ATOM 1292 C C . TYR A 1 164 ? 11.572 -1.530 -18.622 1.00 92.06 164 TYR A C 1
ATOM 1294 O O . TYR A 1 164 ? 12.272 -1.724 -17.631 1.00 92.06 164 TYR A O 1
ATOM 1302 N N . GLN A 1 165 ? 11.328 -0.305 -19.098 1.00 91.88 165 GLN A N 1
ATOM 1303 C CA . GLN A 1 165 ? 11.923 0.886 -18.501 1.00 91.88 165 GLN A CA 1
ATOM 1304 C C . GLN A 1 165 ? 11.424 1.094 -17.066 1.00 91.88 165 GLN A C 1
ATOM 1306 O O . GLN A 1 165 ? 12.228 1.370 -16.186 1.00 91.88 165 GLN A O 1
ATOM 1311 N N . LEU A 1 166 ? 10.131 0.867 -16.803 1.00 92.75 166 LEU A N 1
ATOM 1312 C CA . LEU A 1 166 ? 9.580 0.962 -15.448 1.00 92.75 166 LEU A CA 1
ATOM 1313 C C . LEU A 1 166 ? 10.224 -0.049 -14.481 1.00 92.75 166 LEU A C 1
ATOM 1315 O O . LEU A 1 166 ? 10.530 0.305 -13.343 1.00 92.75 166 LEU A O 1
ATOM 1319 N N . ILE A 1 167 ? 10.426 -1.299 -14.917 1.00 95.06 167 ILE A N 1
ATOM 1320 C CA . ILE A 1 167 ? 11.078 -2.338 -14.102 1.00 95.06 167 ILE A CA 1
ATOM 1321 C C . ILE A 1 167 ? 12.540 -1.965 -13.853 1.00 95.06 167 ILE A C 1
ATOM 1323 O O . ILE A 1 167 ? 12.967 -1.949 -12.701 1.00 95.06 167 ILE A O 1
ATOM 1327 N N . LYS A 1 168 ? 13.279 -1.587 -14.904 1.00 94.50 168 LYS A N 1
ATOM 1328 C CA . LYS A 1 168 ? 14.657 -1.088 -14.799 1.00 94.50 168 LYS A CA 1
ATOM 1329 C C . LYS A 1 168 ? 14.759 0.045 -13.778 1.00 94.50 168 LYS A C 1
ATOM 1331 O O . LYS A 1 168 ? 15.587 -0.032 -12.870 1.00 94.50 168 LYS A O 1
ATOM 1336 N N . ASP A 1 169 ? 13.914 1.066 -13.901 1.00 93.69 169 ASP A N 1
ATOM 1337 C CA . ASP A 1 169 ? 13.923 2.227 -13.010 1.00 93.69 169 ASP A CA 1
ATOM 1338 C C . ASP A 1 169 ? 13.583 1.813 -11.576 1.00 93.69 169 ASP A C 1
ATOM 1340 O O . ASP A 1 169 ? 14.273 2.213 -10.643 1.00 93.69 169 ASP A O 1
ATOM 1344 N N . SER A 1 170 ? 12.591 0.936 -11.378 1.00 95.25 170 SER A N 1
ATOM 1345 C CA . SER A 1 170 ? 12.220 0.484 -10.034 1.00 95.25 170 SER A CA 1
ATOM 1346 C C . SER A 1 170 ? 13.292 -0.377 -9.361 1.00 95.25 170 SER A C 1
ATOM 1348 O O . SER A 1 170 ? 13.473 -0.244 -8.151 1.00 95.25 170 SER A O 1
ATOM 1350 N N . VAL A 1 171 ? 13.984 -1.249 -10.101 1.00 96.56 171 VAL A N 1
ATOM 1351 C CA . VAL A 1 171 ? 15.110 -2.040 -9.575 1.00 96.56 171 VAL A CA 1
ATOM 1352 C C . VAL A 1 171 ? 16.282 -1.116 -9.244 1.00 96.56 171 VAL A C 1
ATOM 1354 O O . VAL A 1 171 ? 16.891 -1.250 -8.180 1.00 96.56 171 VAL A O 1
ATOM 1357 N N . THR A 1 172 ? 16.562 -0.147 -10.122 1.00 94.00 172 THR A N 1
ATOM 1358 C CA . THR A 1 172 ? 17.655 0.822 -9.951 1.00 94.00 172 THR A CA 1
ATOM 1359 C C . THR A 1 172 ? 17.436 1.720 -8.739 1.00 94.00 172 THR A C 1
ATOM 1361 O O . THR A 1 172 ? 18.349 1.888 -7.936 1.00 94.00 172 THR A O 1
ATOM 1364 N N . GLU A 1 173 ? 16.216 2.232 -8.564 1.00 93.75 173 GL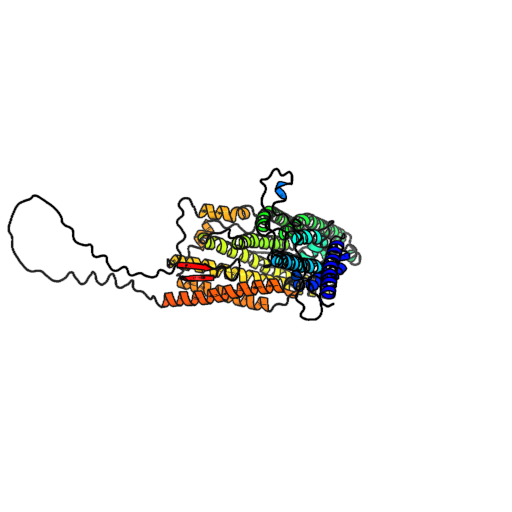U A N 1
ATOM 1365 C CA . GLU A 1 173 ? 15.833 3.079 -7.430 1.00 93.75 173 GLU A CA 1
ATOM 1366 C C . GLU A 1 173 ? 16.013 2.387 -6.072 1.00 93.75 173 GLU A C 1
ATOM 1368 O O . GLU A 1 173 ? 16.359 3.059 -5.105 1.00 93.75 173 GLU A O 1
ATOM 1373 N N . LEU A 1 174 ? 15.774 1.073 -5.987 1.00 94.94 174 LEU A N 1
ATOM 1374 C CA . LEU A 1 174 ? 15.822 0.336 -4.722 1.00 94.94 174 LEU A CA 1
ATOM 1375 C C . LEU A 1 174 ? 17.196 -0.277 -4.434 1.00 94.94 174 LEU A C 1
ATOM 1377 O O . LEU A 1 174 ? 17.660 -0.225 -3.302 1.00 94.94 174 LEU A O 1
ATOM 1381 N N . THR A 1 175 ? 17.826 -0.902 -5.430 1.00 94.12 175 THR A N 1
ATOM 1382 C CA . THR A 1 175 ? 18.997 -1.774 -5.204 1.00 94.12 175 THR A CA 1
ATOM 1383 C C . THR A 1 175 ? 20.289 -1.250 -5.817 1.00 94.12 175 THR A C 1
ATOM 1385 O O . THR A 1 175 ? 21.353 -1.777 -5.499 1.00 94.12 175 THR A O 1
ATOM 1388 N N . ASN A 1 176 ? 20.215 -0.218 -6.669 1.00 91.38 176 ASN A N 1
ATOM 1389 C CA . ASN A 1 176 ? 21.355 0.353 -7.390 1.00 91.38 176 ASN A CA 1
ATOM 1390 C C . ASN A 1 176 ? 22.284 -0.733 -7.999 1.00 91.38 176 ASN A C 1
ATOM 1392 O O . ASN A 1 176 ? 23.429 -0.891 -7.559 1.00 91.38 176 ASN A O 1
ATOM 1396 N N . PRO A 1 177 ? 21.781 -1.547 -8.951 1.00 91.12 177 PRO A N 1
ATOM 1397 C CA . PRO A 1 177 ? 22.529 -2.654 -9.534 1.00 91.12 177 PRO A CA 1
ATOM 1398 C C . PRO A 1 177 ? 23.714 -2.170 -10.376 1.00 91.12 177 PRO A C 1
ATOM 1400 O O . PRO A 1 177 ? 23.730 -1.017 -10.812 1.00 91.12 177 PRO A O 1
ATOM 1403 N N . PRO A 1 178 ? 24.697 -3.047 -10.657 1.00 87.88 178 PRO A N 1
ATOM 1404 C CA . PRO A 1 178 ? 25.812 -2.715 -11.533 1.00 87.88 178 PRO A CA 1
ATOM 1405 C C . PRO A 1 178 ? 25.325 -2.178 -12.883 1.00 87.88 178 PRO A C 1
ATOM 1407 O O . PRO A 1 178 ? 24.449 -2.780 -13.505 1.00 87.88 178 PRO A O 1
ATOM 1410 N N . TYR A 1 179 ? 25.947 -1.100 -13.376 1.00 83.25 179 TYR A N 1
ATOM 1411 C CA . TYR A 1 179 ? 25.570 -0.447 -14.641 1.00 83.25 179 TYR A CA 1
ATOM 1412 C C . TYR A 1 179 ? 25.382 -1.431 -15.811 1.00 83.25 179 TYR A C 1
ATOM 1414 O O . TYR A 1 179 ? 24.465 -1.283 -16.620 1.00 83.25 179 TYR A O 1
ATOM 1422 N N . ILE A 1 180 ? 26.211 -2.481 -15.863 1.00 85.62 180 ILE A N 1
ATOM 1423 C CA . ILE A 1 180 ? 26.198 -3.502 -16.917 1.00 85.62 180 ILE A CA 1
ATOM 1424 C C . ILE A 1 180 ? 24.875 -4.280 -17.022 1.00 85.62 180 ILE A C 1
ATOM 1426 O O . ILE A 1 180 ? 24.557 -4.756 -18.107 1.00 85.62 180 ILE A O 1
ATOM 1430 N N . TYR A 1 181 ? 24.073 -4.373 -15.952 1.00 88.94 181 TYR A N 1
ATOM 1431 C CA . TYR A 1 181 ? 22.769 -5.053 -15.998 1.00 88.94 181 TYR A CA 1
ATOM 1432 C C . TYR A 1 181 ? 21.814 -4.360 -16.976 1.00 88.94 181 TYR A C 1
ATOM 1434 O O . TYR A 1 181 ? 21.041 -5.011 -17.670 1.00 88.94 181 TYR A O 1
ATOM 1442 N N . PHE A 1 182 ? 21.883 -3.031 -17.072 1.00 88.94 182 PHE A N 1
ATOM 1443 C CA . PHE A 1 182 ? 20.938 -2.241 -17.858 1.00 88.94 182 PHE A CA 1
ATOM 1444 C C . PHE A 1 182 ? 21.606 -1.303 -18.875 1.00 88.94 182 PHE A C 1
ATOM 1446 O O . PHE A 1 182 ? 20.981 -0.318 -19.299 1.00 88.94 182 PHE A O 1
ATOM 1453 N N . ALA A 1 183 ? 22.852 -1.595 -19.256 1.00 81.12 183 ALA A N 1
ATOM 1454 C CA . ALA A 1 183 ? 23.625 -0.829 -20.229 1.00 81.12 183 ALA A CA 1
ATOM 1455 C C . ALA A 1 183 ? 23.016 -0.911 -21.642 1.00 81.12 183 ALA A C 1
ATOM 1457 O O . ALA A 1 183 ? 22.514 -1.956 -22.062 1.00 81.12 183 ALA A O 1
ATOM 1458 N N . SER A 1 184 ? 23.062 0.194 -22.396 1.00 70.81 184 SER A N 1
ATOM 1459 C CA . SER A 1 184 ? 22.628 0.206 -23.799 1.00 70.81 184 SER A CA 1
ATOM 1460 C C . SER A 1 184 ? 23.685 -0.425 -24.708 1.00 70.81 184 SER A C 1
ATOM 1462 O O . SER A 1 184 ? 24.883 -0.240 -24.499 1.00 70.81 184 SER A O 1
ATOM 1464 N N . LYS A 1 185 ? 23.249 -1.083 -25.795 1.00 64.31 185 LYS A N 1
ATOM 1465 C CA . LYS A 1 185 ? 24.132 -1.634 -26.846 1.00 64.31 185 LYS A CA 1
ATOM 1466 C C . LYS A 1 185 ? 25.085 -0.587 -27.441 1.00 64.31 185 LYS A C 1
ATOM 1468 O O . LYS A 1 185 ? 26.176 -0.936 -27.874 1.00 64.31 185 LYS A O 1
ATOM 1473 N N . THR A 1 186 ? 24.681 0.684 -27.457 1.00 59.25 186 THR A N 1
ATOM 1474 C CA . THR A 1 186 ? 25.500 1.813 -27.932 1.00 59.25 186 THR A CA 1
ATOM 1475 C C . THR A 1 186 ? 26.643 2.176 -26.988 1.00 59.25 186 THR A C 1
ATOM 1477 O O . THR A 1 186 ? 27.679 2.632 -27.456 1.00 59.25 186 THR A O 1
ATOM 1480 N N . ASP A 1 187 ? 26.478 1.951 -25.683 1.00 55.97 187 ASP A N 1
ATOM 1481 C CA . ASP A 1 187 ? 27.424 2.409 -24.654 1.00 55.97 187 ASP A CA 1
ATOM 1482 C C . ASP A 1 187 ? 28.573 1.413 -24.446 1.00 55.97 187 ASP A C 1
ATOM 1484 O O . ASP A 1 187 ? 29.642 1.765 -23.951 1.00 55.97 187 ASP A O 1
ATOM 1488 N N . ILE A 1 188 ? 28.354 0.159 -24.846 1.00 54.47 188 ILE A N 1
ATOM 1489 C CA . ILE A 1 188 ? 29.302 -0.952 -24.696 1.00 54.47 188 ILE A CA 1
ATOM 1490 C C . ILE A 1 188 ? 30.361 -0.931 -25.816 1.00 54.47 188 ILE A C 1
ATOM 1492 O O . ILE A 1 188 ? 31.499 -1.333 -25.600 1.00 54.47 188 ILE A O 1
ATOM 1496 N N . GLY A 1 189 ? 30.024 -0.411 -27.005 1.00 51.78 189 GLY A N 1
ATOM 1497 C CA . GLY A 1 189 ? 30.894 -0.446 -28.191 1.00 51.78 189 GLY A CA 1
ATOM 1498 C C . GLY A 1 189 ? 32.060 0.552 -28.204 1.00 51.78 189 GLY A C 1
ATOM 1499 O O . GLY A 1 189 ? 32.954 0.427 -29.037 1.00 51.78 189 GLY A O 1
ATOM 1500 N N . THR A 1 190 ? 32.077 1.544 -27.309 1.00 49.72 190 THR A N 1
ATOM 1501 C CA . THR A 1 190 ? 33.116 2.594 -27.278 1.00 49.72 190 THR A CA 1
ATOM 1502 C C . THR A 1 190 ? 34.283 2.307 -26.336 1.00 49.72 190 THR A C 1
ATOM 1504 O O . THR A 1 190 ? 35.267 3.044 -26.353 1.00 49.72 190 THR A O 1
ATOM 1507 N N . SER A 1 191 ? 34.214 1.236 -25.543 1.00 51.72 191 SER A N 1
ATOM 1508 C CA . SER A 1 191 ? 35.227 0.925 -24.538 1.00 51.72 191 SER A CA 1
ATOM 1509 C C . SER A 1 191 ? 35.548 -0.569 -24.559 1.00 51.72 191 SER A C 1
ATOM 1511 O O . SER A 1 191 ? 34.694 -1.383 -24.240 1.00 51.72 191 SER A O 1
ATOM 1513 N N . PHE A 1 192 ? 36.810 -0.893 -24.849 1.00 48.22 192 PHE A N 1
ATOM 1514 C CA . PHE A 1 192 ? 37.476 -2.199 -24.701 1.00 48.22 192 PHE A CA 1
ATOM 1515 C C . PHE A 1 192 ? 37.471 -3.144 -25.921 1.00 48.22 192 PHE A C 1
ATOM 1517 O O . PHE A 1 192 ? 36.491 -3.797 -26.262 1.00 48.22 192 PHE A O 1
ATOM 1524 N N . ASN A 1 193 ? 38.659 -3.299 -26.520 1.00 46.66 193 ASN A N 1
ATOM 1525 C CA . ASN A 1 193 ? 38.998 -4.407 -27.413 1.00 46.66 193 ASN A CA 1
ATOM 1526 C C . ASN A 1 193 ? 38.946 -5.733 -26.629 1.00 46.66 193 ASN A C 1
ATOM 1528 O O . ASN A 1 193 ? 39.835 -5.996 -25.819 1.00 46.66 193 ASN A O 1
ATOM 1532 N N . GLY A 1 194 ? 37.953 -6.590 -26.880 1.00 53.91 194 GLY A N 1
ATOM 1533 C CA . GLY A 1 194 ? 37.943 -7.953 -26.340 1.00 53.91 194 GLY A CA 1
ATOM 1534 C C . GLY A 1 194 ? 36.695 -8.757 -26.703 1.00 53.91 194 GLY A C 1
ATOM 1535 O O . GLY A 1 194 ? 35.606 -8.466 -26.224 1.00 53.91 194 GLY A O 1
ATOM 1536 N N . SER A 1 195 ? 36.862 -9.830 -27.481 1.00 55.22 195 SER A N 1
ATOM 1537 C CA . SER A 1 195 ? 35.789 -10.759 -27.885 1.00 55.22 195 SER A CA 1
ATOM 1538 C C . SER A 1 195 ? 35.065 -11.443 -26.713 1.00 55.22 195 SER A C 1
ATOM 1540 O O . SER A 1 195 ? 33.904 -11.816 -26.843 1.00 55.22 195 SER A O 1
ATOM 1542 N N . HIS A 1 196 ? 35.722 -11.597 -25.558 1.00 55.78 196 HIS A N 1
ATOM 1543 C CA . HIS A 1 196 ? 35.129 -12.201 -24.357 1.00 55.78 196 HIS A CA 1
ATOM 1544 C C . HIS A 1 196 ? 34.147 -11.278 -23.616 1.00 55.78 196 HIS A C 1
ATOM 1546 O O . HIS A 1 196 ? 33.159 -11.767 -23.073 1.00 55.78 196 HIS A O 1
ATOM 1552 N N . ILE A 1 197 ? 34.385 -9.961 -23.617 1.00 59.72 197 ILE A N 1
ATOM 1553 C CA . ILE A 1 197 ? 33.521 -8.978 -22.933 1.00 59.72 197 ILE A CA 1
ATOM 1554 C C . ILE A 1 197 ? 32.167 -8.880 -23.647 1.00 59.72 197 ILE A C 1
ATOM 1556 O O . ILE A 1 197 ? 31.128 -8.765 -22.999 1.00 59.72 197 ILE A O 1
ATOM 1560 N N . ASP A 1 198 ? 32.170 -9.008 -24.972 1.00 67.88 198 ASP A N 1
ATOM 1561 C CA . ASP A 1 198 ? 30.959 -8.988 -25.794 1.00 67.88 198 ASP A CA 1
ATOM 1562 C C . ASP A 1 198 ? 30.053 -10.207 -25.518 1.00 67.88 198 ASP A C 1
ATOM 1564 O O . ASP A 1 198 ? 28.840 -10.074 -25.350 1.00 67.88 198 ASP A O 1
ATOM 1568 N N . ILE A 1 199 ? 30.645 -11.398 -25.342 1.00 67.88 199 ILE A N 1
ATOM 1569 C CA . ILE A 1 199 ? 29.905 -12.636 -25.034 1.00 67.88 199 ILE A CA 1
ATOM 1570 C C . ILE A 1 199 ? 29.232 -12.561 -23.659 1.00 67.88 199 ILE A C 1
ATOM 1572 O O . ILE A 1 199 ? 28.057 -12.912 -23.529 1.00 67.88 199 ILE A O 1
ATOM 1576 N N . ASP A 1 200 ? 29.950 -12.120 -22.626 1.00 81.12 200 ASP A N 1
ATOM 1577 C CA . ASP A 1 200 ? 29.390 -12.041 -21.274 1.00 81.12 200 ASP A CA 1
ATOM 1578 C C . ASP A 1 200 ? 28.352 -10.917 -21.155 1.00 81.12 200 ASP A C 1
ATOM 1580 O O . ASP A 1 200 ? 27.318 -11.099 -20.511 1.00 81.12 200 ASP A O 1
ATOM 1584 N N . THR A 1 201 ? 28.536 -9.809 -21.877 1.00 82.25 201 THR A N 1
ATOM 1585 C CA . THR A 1 201 ? 27.533 -8.738 -21.953 1.00 82.25 201 THR A CA 1
ATOM 1586 C C . THR A 1 201 ? 26.259 -9.197 -22.666 1.00 82.25 201 THR A C 1
ATOM 1588 O O . THR A 1 201 ? 25.151 -8.902 -22.212 1.00 82.25 201 THR A O 1
ATOM 1591 N N . ALA A 1 202 ? 26.382 -9.985 -23.739 1.00 85.56 202 ALA A N 1
ATOM 1592 C CA . ALA A 1 202 ? 25.232 -10.586 -24.411 1.00 85.56 202 ALA A CA 1
ATOM 1593 C C . ALA A 1 202 ? 24.472 -11.567 -23.498 1.00 85.56 202 ALA A C 1
ATOM 1595 O O . ALA A 1 202 ? 23.238 -11.575 -23.501 1.00 85.56 202 ALA A O 1
ATOM 1596 N N . LYS A 1 203 ? 25.183 -12.360 -22.681 1.00 90.31 203 LYS A N 1
ATOM 1597 C CA . LYS A 1 203 ? 24.563 -13.240 -21.674 1.00 90.31 203 LYS A CA 1
ATOM 1598 C C . LYS A 1 203 ? 23.831 -12.447 -20.592 1.00 90.31 203 LYS A C 1
ATOM 1600 O O . LYS A 1 203 ? 22.674 -12.755 -20.327 1.00 90.31 203 LYS A O 1
ATOM 1605 N N . ILE A 1 204 ? 24.461 -11.412 -20.024 1.00 91.50 204 ILE A N 1
ATOM 1606 C CA . ILE A 1 204 ? 23.831 -10.522 -19.032 1.00 91.50 204 ILE A CA 1
ATOM 1607 C C . ILE A 1 204 ? 22.557 -9.909 -19.616 1.00 91.50 204 ILE A C 1
ATOM 1609 O O . ILE A 1 204 ? 21.495 -9.999 -19.008 1.00 91.50 204 ILE A O 1
ATOM 1613 N N . SER A 1 205 ? 22.632 -9.355 -20.829 1.00 91.56 205 SER A N 1
ATOM 1614 C CA . SER A 1 205 ? 21.469 -8.774 -21.502 1.00 91.56 205 SER A CA 1
ATOM 1615 C C . SER A 1 205 ? 20.342 -9.797 -21.675 1.00 91.56 205 SER A C 1
ATOM 1617 O O . SER A 1 205 ? 19.190 -9.488 -21.375 1.00 91.56 205 SER A O 1
ATOM 1619 N N . LYS A 1 206 ? 20.654 -11.034 -22.088 1.00 93.25 206 LYS A N 1
ATOM 1620 C CA . LYS A 1 206 ? 19.663 -12.115 -22.207 1.00 93.25 206 LYS A CA 1
ATOM 1621 C C . LYS A 1 206 ? 19.001 -12.443 -20.864 1.00 93.25 206 LYS A C 1
ATOM 1623 O O . LYS A 1 206 ? 17.780 -12.584 -20.815 1.00 93.25 206 LYS A O 1
ATOM 1628 N N . LEU A 1 207 ? 19.789 -12.561 -19.797 1.00 96.44 207 LEU A N 1
ATOM 1629 C CA . LEU A 1 207 ? 19.297 -12.839 -18.446 1.00 96.44 207 LEU A CA 1
ATOM 1630 C C . LEU A 1 207 ? 18.366 -11.728 -17.946 1.00 96.44 207 LEU A C 1
ATOM 1632 O O . LEU A 1 207 ? 17.259 -12.006 -17.493 1.00 96.44 207 LEU A O 1
ATOM 1636 N N . ILE A 1 208 ? 18.764 -10.468 -18.124 1.00 96.00 208 ILE A N 1
ATOM 1637 C CA . ILE A 1 208 ? 17.969 -9.304 -17.720 1.00 96.00 208 ILE A CA 1
ATOM 1638 C C . ILE A 1 208 ? 16.671 -9.204 -18.522 1.00 96.00 208 ILE A C 1
ATOM 1640 O O . ILE A 1 208 ? 15.618 -8.959 -17.942 1.00 96.00 208 ILE A O 1
ATOM 1644 N N . HIS A 1 209 ? 16.709 -9.440 -19.836 1.00 94.62 209 HIS A N 1
ATOM 1645 C CA . HIS A 1 209 ? 15.489 -9.489 -20.642 1.00 94.62 209 HIS A CA 1
ATOM 1646 C C . HIS A 1 209 ? 14.548 -10.608 -20.188 1.00 94.62 209 HIS A C 1
ATOM 1648 O O . HIS A 1 209 ? 13.355 -10.359 -20.055 1.00 94.62 209 HIS A O 1
ATOM 1654 N N . THR A 1 210 ? 15.085 -11.789 -19.868 1.00 96.94 210 THR A N 1
ATOM 1655 C CA . THR A 1 210 ? 14.293 -12.915 -19.346 1.00 96.94 210 THR A CA 1
ATOM 1656 C C . THR A 1 210 ? 13.614 -12.546 -18.026 1.00 96.94 210 THR A C 1
ATOM 1658 O O . THR A 1 210 ? 12.407 -12.722 -17.886 1.00 96.94 210 THR A O 1
ATOM 1661 N N . PHE A 1 211 ? 14.360 -11.958 -17.083 1.00 98.06 211 PHE A N 1
ATOM 1662 C CA . PHE A 1 211 ? 13.796 -11.468 -15.823 1.00 98.06 211 PHE A CA 1
ATOM 1663 C C . PHE A 1 211 ? 12.683 -10.441 -16.057 1.00 98.06 211 PHE A C 1
ATOM 1665 O O . PHE A 1 211 ? 11.603 -10.541 -15.476 1.00 98.06 211 PHE A O 1
ATOM 1672 N N . VAL A 1 212 ? 12.938 -9.446 -16.911 1.00 96.19 212 VAL A N 1
ATOM 1673 C CA . VAL A 1 212 ? 11.967 -8.385 -17.183 1.00 96.19 212 VAL A CA 1
ATOM 1674 C C . VAL A 1 212 ? 10.698 -8.953 -17.811 1.00 96.19 212 VAL A C 1
ATOM 1676 O O . VAL A 1 212 ? 9.610 -8.592 -17.366 1.00 96.19 212 VAL A O 1
ATOM 1679 N N . ASP A 1 213 ? 10.816 -9.851 -18.788 1.00 95.38 213 ASP A N 1
ATOM 1680 C CA . ASP A 1 213 ? 9.668 -10.490 -19.436 1.00 95.38 213 ASP A CA 1
ATOM 1681 C C . ASP A 1 213 ? 8.807 -11.255 -18.416 1.00 95.38 213 ASP A C 1
ATOM 1683 O O . ASP A 1 213 ? 7.578 -11.121 -18.422 1.00 95.38 213 ASP A O 1
ATOM 1687 N N . ASN A 1 214 ? 9.438 -11.958 -17.470 1.00 96.81 214 ASN A N 1
ATOM 1688 C CA . ASN A 1 214 ? 8.739 -12.660 -16.390 1.00 96.81 214 ASN A CA 1
ATOM 1689 C C . ASN A 1 214 ? 8.088 -11.685 -15.387 1.00 96.81 214 ASN A C 1
ATOM 1691 O O . ASN A 1 214 ? 6.974 -11.922 -14.915 1.00 96.81 214 ASN A O 1
ATOM 1695 N N . ALA A 1 215 ? 8.724 -10.544 -15.105 1.00 97.06 215 ALA A N 1
ATOM 1696 C CA . ALA A 1 215 ? 8.229 -9.536 -14.164 1.00 97.06 215 ALA A CA 1
ATOM 1697 C C . ALA A 1 215 ? 7.081 -8.659 -14.712 1.00 97.06 215 ALA A C 1
ATOM 1699 O O . ALA A 1 215 ? 6.340 -8.051 -13.929 1.00 97.06 215 ALA A O 1
ATOM 1700 N N . VAL A 1 216 ? 6.880 -8.600 -16.036 1.00 94.06 216 VAL A N 1
ATOM 1701 C CA . VAL A 1 216 ? 5.824 -7.785 -16.673 1.00 94.06 216 VAL A CA 1
ATOM 1702 C C . VAL A 1 216 ? 4.433 -8.154 -16.155 1.00 94.06 216 VAL A C 1
ATOM 1704 O O . VAL A 1 216 ? 3.655 -7.265 -15.792 1.00 94.06 216 VAL A O 1
ATOM 1707 N N . LYS A 1 217 ? 4.090 -9.449 -16.108 1.00 93.44 217 LYS A N 1
ATOM 1708 C CA . LYS A 1 217 ? 2.747 -9.880 -15.690 1.00 93.44 217 LYS A CA 1
ATOM 1709 C C . LYS A 1 217 ? 2.486 -9.566 -14.206 1.00 93.44 217 LYS A C 1
ATOM 1711 O O . LYS A 1 217 ? 1.503 -8.869 -13.951 1.00 93.44 217 LYS A O 1
ATOM 1716 N N . PRO A 1 218 ? 3.324 -9.981 -13.233 1.00 95.50 218 PRO A N 1
ATOM 1717 C CA . PRO A 1 218 ? 3.088 -9.670 -11.821 1.00 95.50 218 PRO A CA 1
ATOM 1718 C C . PRO A 1 218 ? 2.958 -8.168 -11.544 1.00 95.50 218 PRO A C 1
ATOM 1720 O O . PRO A 1 218 ? 2.046 -7.746 -10.829 1.00 95.50 218 PRO A O 1
ATOM 1723 N N . LEU A 1 219 ? 3.800 -7.339 -12.175 1.00 94.00 219 LEU A N 1
ATOM 1724 C CA . LEU A 1 219 ? 3.753 -5.887 -11.996 1.00 94.00 219 LEU A CA 1
ATOM 1725 C C . LEU A 1 219 ? 2.478 -5.260 -12.585 1.00 94.00 219 LEU A C 1
ATOM 1727 O O . LEU A 1 219 ? 1.831 -4.431 -11.941 1.00 94.00 219 LEU A O 1
ATOM 1731 N N . THR A 1 220 ? 2.093 -5.654 -13.801 1.00 92.50 220 THR A N 1
ATOM 1732 C CA . THR A 1 220 ? 0.876 -5.127 -14.444 1.00 92.50 220 THR A CA 1
ATOM 1733 C C . THR A 1 220 ? -0.393 -5.586 -13.729 1.00 92.50 220 THR A C 1
ATOM 1735 O O . THR A 1 220 ? -1.317 -4.785 -13.556 1.00 92.50 220 THR A O 1
ATOM 1738 N N . ASP A 1 221 ? -0.436 -6.829 -13.247 1.00 94.75 221 ASP A N 1
ATOM 1739 C CA . ASP A 1 221 ? -1.535 -7.328 -12.422 1.00 94.75 221 ASP A CA 1
ATOM 1740 C C . ASP A 1 221 ? -1.620 -6.567 -11.095 1.00 94.75 221 ASP A C 1
ATOM 1742 O O . ASP A 1 221 ? -2.714 -6.160 -10.702 1.00 94.75 221 ASP A O 1
ATOM 1746 N N . TYR A 1 222 ? -0.491 -6.270 -10.446 1.00 95.31 222 TYR A N 1
ATOM 1747 C CA . TYR A 1 222 ? -0.470 -5.456 -9.229 1.00 95.31 222 TYR A CA 1
ATOM 1748 C C . TYR A 1 222 ? -1.056 -4.051 -9.450 1.00 95.31 222 TYR A C 1
ATOM 1750 O O . TYR A 1 222 ? -1.950 -3.628 -8.713 1.00 95.31 222 TYR A O 1
ATOM 1758 N N . PHE A 1 223 ? -0.660 -3.348 -10.515 1.00 94.12 223 PHE A N 1
ATOM 1759 C CA . PHE A 1 223 ? -1.238 -2.035 -10.837 1.00 94.12 223 PHE A CA 1
ATOM 1760 C C . PHE A 1 223 ? -2.735 -2.103 -11.154 1.00 94.12 223 PHE A C 1
ATOM 1762 O O . PHE A 1 223 ? -3.501 -1.248 -10.705 1.00 94.12 223 PHE A O 1
ATOM 1769 N N . ARG A 1 224 ? -3.187 -3.144 -11.863 1.00 94.31 224 ARG A N 1
ATOM 1770 C CA . ARG A 1 224 ? -4.621 -3.377 -12.108 1.00 94.31 224 ARG A CA 1
ATOM 1771 C C . ARG A 1 224 ? -5.388 -3.623 -10.815 1.00 94.31 224 ARG A C 1
ATOM 1773 O O . ARG A 1 224 ? -6.499 -3.114 -10.660 1.00 94.31 224 ARG A O 1
ATOM 1780 N N . ILE A 1 225 ? -4.799 -4.379 -9.891 1.00 96.50 225 ILE A N 1
ATOM 1781 C CA . ILE A 1 225 ? -5.377 -4.650 -8.577 1.00 96.50 225 ILE A CA 1
ATOM 1782 C C . ILE A 1 225 ? -5.608 -3.339 -7.829 1.00 96.50 225 ILE A C 1
ATOM 1784 O O . ILE A 1 225 ? -6.730 -3.127 -7.372 1.00 96.50 225 ILE A O 1
ATOM 1788 N N . LEU A 1 226 ? -4.629 -2.429 -7.787 1.00 95.88 226 LEU A N 1
ATOM 1789 C CA . LEU A 1 226 ? -4.759 -1.122 -7.122 1.00 95.88 226 LEU A CA 1
ATOM 1790 C C . LEU A 1 226 ? -5.897 -0.250 -7.696 1.00 95.88 226 LEU A C 1
ATOM 1792 O O . LEU A 1 226 ? -6.472 0.567 -6.978 1.00 95.88 226 LEU A O 1
ATOM 1796 N N . CYS A 1 227 ? -6.320 -0.465 -8.948 1.00 95.44 227 CYS A N 1
ATOM 1797 C CA . CYS A 1 227 ? -7.495 0.201 -9.529 1.00 95.44 227 CYS A CA 1
ATOM 1798 C C . CYS A 1 227 ? -8.844 -0.421 -9.107 1.00 95.44 227 CYS A C 1
ATOM 1800 O O . CYS A 1 227 ? -9.918 0.128 -9.370 1.00 95.44 227 CYS A O 1
ATOM 1802 N N . HIS A 1 228 ? -8.864 -1.585 -8.464 1.00 95.00 228 HIS A N 1
ATOM 1803 C CA . HIS A 1 228 ? -10.105 -2.178 -7.972 1.00 95.00 228 HIS A CA 1
ATOM 1804 C C . HIS A 1 228 ? -10.580 -1.534 -6.663 1.00 95.00 228 HIS A C 1
ATOM 1806 O O . HIS A 1 228 ? -9.892 -0.724 -6.056 1.00 95.00 228 HIS A O 1
ATOM 1812 N N . ASN A 1 229 ? -11.801 -1.864 -6.230 1.00 94.69 229 ASN A N 1
ATOM 1813 C CA . ASN A 1 229 ? -12.255 -1.479 -4.891 1.00 94.69 229 ASN A CA 1
ATOM 1814 C C . ASN A 1 229 ? -11.478 -2.265 -3.821 1.00 94.69 229 ASN A C 1
ATOM 1816 O O . ASN A 1 229 ? -11.014 -3.371 -4.100 1.00 94.69 229 ASN A O 1
ATOM 1820 N N . ARG A 1 230 ? -11.392 -1.728 -2.600 1.00 95.06 230 ARG A N 1
ATOM 1821 C CA . ARG A 1 230 ? -10.582 -2.278 -1.496 1.00 95.06 230 ARG A CA 1
ATOM 1822 C C . ARG A 1 230 ? -10.867 -3.756 -1.200 1.00 95.06 230 ARG A C 1
ATOM 1824 O O . ARG A 1 230 ? -9.945 -4.551 -1.054 1.00 95.06 230 ARG A O 1
ATOM 1831 N N . SER A 1 231 ? -12.133 -4.182 -1.240 1.00 95.31 231 SER A N 1
ATOM 1832 C CA . SER A 1 231 ? -12.490 -5.597 -1.044 1.00 95.31 231 SER A CA 1
ATOM 1833 C C . SER A 1 231 ? -11.963 -6.514 -2.153 1.00 95.31 231 SER A C 1
ATOM 1835 O O . SER A 1 231 ? -11.565 -7.647 -1.890 1.00 95.31 231 SER A O 1
ATOM 1837 N N . ARG A 1 232 ? -11.971 -6.055 -3.411 1.00 96.25 232 ARG A N 1
ATOM 1838 C CA . ARG A 1 232 ? -11.375 -6.793 -4.535 1.00 96.25 232 ARG A CA 1
ATOM 1839 C C . ARG A 1 232 ? -9.853 -6.738 -4.512 1.00 96.25 232 ARG A C 1
ATOM 1841 O O . ARG A 1 232 ? -9.249 -7.726 -4.913 1.00 96.25 232 ARG A O 1
ATOM 1848 N N . GLN A 1 233 ? -9.263 -5.638 -4.042 1.00 96.75 233 GLN A N 1
ATOM 1849 C CA . GLN A 1 233 ? -7.819 -5.537 -3.840 1.00 96.75 233 GLN A CA 1
ATOM 1850 C C . GLN A 1 233 ? -7.340 -6.663 -2.933 1.00 96.75 233 GLN A C 1
ATOM 1852 O O . GLN A 1 233 ? -6.599 -7.518 -3.401 1.00 96.75 233 GLN A O 1
ATOM 1857 N N . GLN A 1 234 ? -7.889 -6.758 -1.718 1.00 96.12 234 GLN A N 1
ATOM 1858 C CA . GLN A 1 234 ? -7.517 -7.792 -0.749 1.00 96.12 234 GLN A CA 1
ATOM 1859 C C . GLN A 1 234 ? -7.613 -9.205 -1.348 1.00 96.12 234 GLN A C 1
ATOM 1861 O O . GLN A 1 234 ? -6.658 -9.977 -1.303 1.00 96.12 234 GLN A O 1
ATOM 1866 N N . ARG A 1 235 ? -8.737 -9.529 -2.003 1.00 95.94 235 ARG A N 1
ATOM 1867 C CA . ARG A 1 235 ? -8.949 -10.865 -2.586 1.00 95.94 235 ARG A CA 1
ATOM 1868 C C . ARG A 1 235 ? -7.997 -11.176 -3.732 1.00 95.94 235 ARG A C 1
ATOM 1870 O O . ARG A 1 235 ? -7.602 -12.328 -3.887 1.00 95.94 235 ARG A O 1
ATOM 1877 N N . ASN A 1 236 ? -7.703 -10.196 -4.581 1.00 96.94 236 ASN A N 1
ATOM 1878 C CA . ASN A 1 236 ? -6.844 -10.411 -5.739 1.00 96.94 236 ASN A CA 1
ATOM 1879 C C . ASN A 1 236 ? -5.362 -10.410 -5.349 1.00 96.94 236 ASN A C 1
ATOM 1881 O O . ASN A 1 236 ? -4.623 -11.210 -5.908 1.00 96.94 236 ASN A O 1
ATOM 1885 N N . MET A 1 237 ? -4.953 -9.610 -4.357 1.00 96.06 237 MET A N 1
ATOM 1886 C CA . MET A 1 237 ? -3.611 -9.660 -3.763 1.00 96.06 237 MET A CA 1
ATOM 1887 C C . MET A 1 237 ? -3.292 -11.070 -3.253 1.00 96.06 237 MET A C 1
ATOM 1889 O O . MET A 1 237 ? -2.263 -11.631 -3.613 1.00 96.06 237 MET A O 1
ATOM 1893 N N . CYS A 1 238 ? -4.231 -11.706 -2.542 1.00 94.69 238 CYS A N 1
ATOM 1894 C CA . CYS A 1 238 ? -4.086 -13.103 -2.120 1.00 94.69 238 CYS A CA 1
ATOM 1895 C C . CYS A 1 238 ? -3.889 -14.085 -3.288 1.00 94.69 238 CYS A C 1
ATOM 1897 O O . CYS A 1 238 ? -3.241 -15.110 -3.112 1.00 94.69 238 CYS A O 1
ATOM 1899 N N . LYS A 1 239 ? -4.472 -13.819 -4.465 1.00 94.25 239 LYS A N 1
ATOM 1900 C CA . LYS A 1 239 ? -4.394 -14.724 -5.626 1.00 94.25 239 LYS A CA 1
ATOM 1901 C C . LYS A 1 239 ? -3.083 -14.611 -6.388 1.00 94.25 239 LYS A C 1
ATOM 1903 O O . LYS A 1 239 ? -2.635 -15.611 -6.923 1.00 94.25 239 LYS A O 1
ATOM 1908 N N . VAL A 1 240 ? -2.513 -13.409 -6.472 1.00 95.44 240 VAL A N 1
ATOM 1909 C CA . VAL A 1 240 ? -1.267 -13.174 -7.220 1.00 95.44 240 VAL A CA 1
ATOM 1910 C C . VAL A 1 240 ? -0.022 -13.465 -6.389 1.00 95.44 240 VAL A C 1
ATOM 1912 O O . VAL A 1 240 ? 1.079 -13.443 -6.918 1.00 95.44 240 VAL A O 1
ATOM 1915 N N . LEU A 1 241 ? -0.175 -13.736 -5.093 1.00 94.12 241 LEU A N 1
ATOM 1916 C CA . LEU A 1 241 ? 0.947 -13.927 -4.182 1.00 94.12 241 LEU A CA 1
ATOM 1917 C C . LEU A 1 241 ? 1.869 -15.089 -4.594 1.00 94.12 241 LEU A C 1
ATOM 1919 O O . LEU A 1 241 ? 3.082 -14.950 -4.498 1.00 94.12 241 LEU A O 1
ATOM 1923 N N . SER A 1 242 ? 1.313 -16.189 -5.115 1.00 93.25 242 SER A N 1
ATOM 1924 C CA . SER A 1 242 ? 2.106 -17.299 -5.663 1.00 93.25 242 SER A CA 1
ATOM 1925 C C . SER A 1 242 ? 2.904 -16.901 -6.905 1.00 93.25 242 SER A C 1
ATOM 1927 O O . SER A 1 242 ? 4.017 -17.377 -7.078 1.00 93.25 242 SER A O 1
ATOM 1929 N N . ASP A 1 243 ? 2.367 -16.013 -7.748 1.00 95.25 243 ASP A N 1
ATOM 1930 C CA . ASP A 1 243 ? 3.075 -15.522 -8.938 1.00 95.25 243 ASP A CA 1
ATOM 1931 C C . ASP A 1 243 ? 4.304 -14.690 -8.523 1.00 95.25 243 ASP A C 1
ATOM 1933 O O . ASP A 1 243 ? 5.344 -14.758 -9.170 1.00 95.25 243 ASP A O 1
ATOM 1937 N N . TRP A 1 244 ? 4.203 -13.929 -7.425 1.00 97.06 244 TRP A N 1
ATOM 1938 C CA . TRP A 1 244 ? 5.330 -13.178 -6.856 1.00 97.06 244 TRP A CA 1
ATOM 1939 C C . TRP A 1 244 ? 6.372 -14.075 -6.180 1.00 97.06 244 TRP A C 1
ATOM 1941 O O . TRP A 1 244 ? 7.553 -13.744 -6.213 1.00 97.06 244 TRP A O 1
ATOM 1951 N N . ASP A 1 245 ? 5.947 -15.183 -5.569 1.00 95.81 245 ASP A N 1
ATOM 1952 C CA . ASP A 1 245 ? 6.855 -16.176 -4.982 1.00 95.81 245 ASP A CA 1
ATOM 1953 C C . ASP A 1 245 ? 7.666 -16.887 -6.075 1.00 95.81 245 ASP A C 1
ATOM 1955 O O . ASP A 1 245 ? 8.889 -16.901 -6.016 1.00 95.81 245 ASP A O 1
ATOM 1959 N N . LEU A 1 246 ? 6.999 -17.337 -7.146 1.00 96.12 246 LEU A N 1
ATOM 1960 C CA . LEU A 1 246 ? 7.663 -17.927 -8.314 1.00 96.12 246 LEU A CA 1
ATOM 1961 C C . LEU A 1 246 ? 8.633 -16.948 -8.988 1.00 96.12 246 LEU A C 1
ATOM 1963 O O . LEU A 1 246 ? 9.759 -17.319 -9.311 1.00 96.12 246 LEU A O 1
ATOM 1967 N N . LEU A 1 247 ? 8.228 -15.685 -9.163 1.00 97.88 247 LEU A N 1
ATOM 1968 C CA . LEU A 1 247 ? 9.110 -14.661 -9.727 1.00 97.88 247 LEU A CA 1
ATOM 1969 C C . LEU A 1 247 ? 10.357 -14.441 -8.857 1.00 97.88 247 LEU A C 1
ATOM 1971 O O . LEU A 1 247 ? 11.418 -14.126 -9.390 1.00 97.88 247 LEU A O 1
ATOM 1975 N N . GLN A 1 248 ? 10.244 -14.575 -7.532 1.00 97.69 248 GLN A N 1
ATOM 1976 C CA . GLN A 1 248 ? 11.396 -14.439 -6.645 1.00 97.69 248 GLN A CA 1
ATOM 1977 C C . GLN A 1 248 ? 12.391 -15.579 -6.861 1.00 97.69 248 GLN A C 1
ATOM 1979 O O . GLN A 1 248 ? 13.578 -15.294 -7.008 1.00 97.69 248 GLN A O 1
ATOM 1984 N N . ASP A 1 249 ? 11.915 -16.825 -6.916 1.00 96.75 249 ASP A N 1
ATOM 1985 C CA . ASP A 1 249 ? 12.764 -18.000 -7.147 1.00 96.75 249 ASP A CA 1
ATOM 1986 C C . ASP A 1 249 ? 13.497 -17.894 -8.498 1.00 96.75 249 ASP A C 1
ATOM 1988 O O . ASP A 1 249 ? 14.706 -18.117 -8.595 1.00 96.75 249 ASP A O 1
ATOM 1992 N N . GLU A 1 250 ? 12.783 -17.479 -9.550 1.00 97.50 250 GLU A N 1
ATOM 1993 C CA . GLU A 1 250 ? 13.367 -17.234 -10.873 1.00 97.50 250 GLU A CA 1
ATOM 1994 C C . GLU A 1 250 ? 14.405 -16.102 -10.848 1.00 97.50 250 GLU A C 1
ATOM 1996 O O . GLU A 1 250 ? 15.476 -16.220 -11.446 1.00 97.50 250 GLU A O 1
ATOM 2001 N N . ALA A 1 251 ? 14.113 -15.006 -10.142 1.00 98.12 251 ALA A N 1
ATOM 2002 C CA . ALA A 1 251 ? 15.030 -13.879 -10.009 1.00 98.12 251 ALA A CA 1
ATOM 2003 C C . ALA A 1 251 ? 16.300 -14.255 -9.234 1.00 98.12 251 ALA A C 1
ATOM 2005 O O . ALA A 1 251 ? 17.382 -13.807 -9.601 1.00 98.12 251 ALA A O 1
ATOM 2006 N N . GLU A 1 252 ? 16.193 -15.099 -8.205 1.00 97.19 252 GLU A N 1
ATOM 2007 C CA . GLU A 1 252 ? 17.339 -15.592 -7.434 1.00 97.19 252 GLU A CA 1
ATOM 2008 C C . GLU A 1 252 ? 18.255 -16.481 -8.285 1.00 97.19 252 GLU A C 1
ATOM 2010 O O . GLU A 1 252 ? 19.484 -16.358 -8.227 1.00 97.19 252 GLU A O 1
ATOM 2015 N N . HIS A 1 253 ? 17.672 -17.322 -9.144 1.00 97.62 253 HIS A N 1
ATOM 2016 C CA . HIS A 1 253 ? 18.440 -18.104 -10.109 1.00 97.62 253 HIS A CA 1
ATOM 2017 C C . HIS A 1 253 ? 19.198 -17.203 -11.096 1.00 97.62 253 HIS A C 1
ATOM 2019 O O . HIS A 1 253 ? 20.395 -17.395 -11.321 1.00 97.62 253 HIS A O 1
ATOM 2025 N N . ILE A 1 254 ? 18.526 -16.177 -11.628 1.00 97.88 254 ILE A N 1
ATOM 2026 C CA . ILE A 1 254 ? 19.139 -15.206 -12.542 1.00 97.88 254 ILE A CA 1
ATOM 2027 C C . ILE A 1 254 ? 20.255 -14.418 -11.846 1.00 97.88 254 ILE A C 1
ATOM 2029 O O . ILE A 1 254 ? 21.343 -14.285 -12.405 1.00 97.88 254 ILE A O 1
ATOM 2033 N N . ASP A 1 255 ? 20.025 -13.929 -10.628 1.00 97.19 255 ASP A N 1
ATOM 2034 C CA . ASP A 1 255 ? 21.040 -13.224 -9.844 1.00 97.19 255 ASP A CA 1
ATOM 2035 C C . ASP A 1 255 ? 22.263 -14.115 -9.576 1.00 97.19 255 ASP A C 1
ATOM 2037 O O . ASP A 1 255 ? 23.390 -13.639 -9.693 1.00 97.19 255 ASP A O 1
ATOM 2041 N N . THR A 1 256 ? 22.074 -15.412 -9.304 1.00 96.69 256 THR A N 1
ATOM 2042 C CA . THR A 1 256 ? 23.181 -16.369 -9.111 1.00 96.69 256 THR A CA 1
ATOM 2043 C C . THR A 1 256 ? 24.053 -16.487 -10.368 1.00 96.69 256 THR A C 1
ATOM 2045 O O . THR A 1 256 ? 25.287 -16.478 -10.288 1.00 96.69 256 THR A O 1
ATOM 2048 N N . GLU A 1 257 ? 23.438 -16.561 -11.553 1.00 96.00 257 GLU A N 1
ATOM 2049 C CA . GLU A 1 257 ? 24.185 -16.560 -12.815 1.00 96.00 257 GLU A CA 1
ATOM 2050 C C . GLU A 1 257 ? 24.900 -15.224 -13.050 1.00 96.00 257 GLU A C 1
ATOM 2052 O O . GLU A 1 257 ? 26.089 -15.204 -13.384 1.00 96.00 257 GLU A O 1
ATOM 2057 N N . LEU A 1 258 ? 24.206 -14.102 -12.834 1.00 93.38 258 LEU A N 1
ATOM 2058 C CA . LEU A 1 258 ? 24.774 -12.765 -13.000 1.00 93.38 258 LEU A CA 1
ATOM 2059 C C . LEU A 1 258 ? 25.974 -12.552 -12.078 1.00 93.38 258 LEU A C 1
ATOM 2061 O O . LEU A 1 258 ? 27.011 -12.067 -12.532 1.00 93.38 258 LEU A O 1
ATOM 2065 N N . GLN A 1 259 ? 25.864 -12.971 -10.820 1.00 91.25 259 GLN A N 1
ATOM 2066 C CA . GLN A 1 259 ? 26.923 -12.945 -9.818 1.00 91.25 259 GLN A CA 1
ATOM 2067 C C . GLN A 1 259 ? 28.169 -13.705 -10.295 1.00 91.25 259 GLN A C 1
ATOM 2069 O O . GLN A 1 259 ? 29.289 -13.196 -10.178 1.00 91.25 259 GLN A O 1
ATOM 2074 N N . SER A 1 260 ? 27.986 -14.898 -10.875 1.00 91.44 260 SER A N 1
ATOM 2075 C CA . SER A 1 260 ? 29.084 -15.695 -11.430 1.00 91.44 260 SER A CA 1
ATOM 2076 C C . SER A 1 260 ? 29.754 -15.009 -12.623 1.00 91.44 260 SER A C 1
ATOM 2078 O O . SER A 1 260 ? 30.975 -15.096 -12.765 1.00 91.44 260 SER A O 1
ATOM 2080 N N . ILE A 1 261 ? 28.982 -14.337 -13.484 1.00 89.50 261 ILE A N 1
ATOM 2081 C CA . ILE A 1 261 ? 29.509 -13.636 -14.664 1.00 89.50 261 ILE A CA 1
ATOM 2082 C C . ILE A 1 261 ? 30.311 -12.398 -14.238 1.00 89.50 261 ILE A C 1
ATOM 2084 O O . ILE A 1 261 ? 31.437 -12.202 -14.696 1.00 89.50 261 ILE A O 1
ATOM 2088 N N . ILE A 1 262 ? 29.767 -11.583 -13.327 1.00 86.62 262 ILE A N 1
ATOM 2089 C CA . ILE A 1 262 ? 30.417 -10.341 -12.869 1.00 86.62 262 ILE A CA 1
ATOM 2090 C C . ILE A 1 262 ? 31.493 -10.575 -11.802 1.00 86.62 262 ILE A C 1
ATOM 2092 O O . ILE A 1 262 ? 32.217 -9.640 -11.457 1.00 86.62 262 ILE A O 1
ATOM 2096 N N . LYS A 1 263 ? 31.606 -11.808 -11.290 1.00 87.44 263 LYS A N 1
ATOM 2097 C CA . LYS A 1 263 ? 32.507 -12.198 -10.197 1.00 87.44 263 LYS A CA 1
ATOM 2098 C C . LYS A 1 263 ? 32.323 -11.295 -8.977 1.00 87.44 263 LYS A C 1
ATOM 2100 O O . LYS A 1 263 ? 33.279 -10.692 -8.485 1.00 87.44 263 LYS A O 1
ATOM 2105 N N . GLU A 1 264 ? 31.074 -11.166 -8.530 1.00 86.75 264 GLU A N 1
ATOM 2106 C CA . GLU A 1 264 ? 30.741 -10.352 -7.361 1.00 86.75 264 GLU A CA 1
ATOM 2107 C C . GLU A 1 264 ? 31.450 -10.894 -6.114 1.00 86.75 264 GLU A C 1
ATOM 2109 O O . GLU A 1 264 ? 31.435 -12.095 -5.832 1.00 86.75 264 GLU A O 1
ATOM 2114 N N . GLU A 1 265 ? 32.079 -9.996 -5.360 1.00 87.44 265 GLU A N 1
ATOM 2115 C CA . GLU A 1 265 ? 32.693 -10.328 -4.078 1.00 87.44 265 GLU A CA 1
ATOM 2116 C C . GLU A 1 265 ? 31.648 -10.170 -2.966 1.00 87.44 265 GLU A C 1
ATOM 2118 O O . GLU A 1 265 ? 31.044 -9.099 -2.865 1.00 87.44 265 GLU A O 1
ATOM 2123 N N . PRO A 1 266 ? 31.440 -11.185 -2.110 1.00 90.62 266 PRO A N 1
ATOM 2124 C CA . PRO A 1 266 ? 30.468 -11.076 -1.034 1.00 90.62 266 PRO A CA 1
ATOM 2125 C C . PRO A 1 266 ? 30.899 -10.056 0.024 1.00 90.62 266 PRO A C 1
ATOM 2127 O O . PRO A 1 266 ? 32.089 -9.831 0.290 1.00 90.62 266 PRO A O 1
ATOM 2130 N N . LEU A 1 267 ? 29.909 -9.480 0.702 1.00 88.44 267 LEU A N 1
ATOM 2131 C CA . LEU A 1 267 ? 30.127 -8.772 1.955 1.00 88.44 267 LEU A CA 1
ATOM 2132 C C . LEU A 1 267 ? 30.250 -9.790 3.101 1.00 88.44 267 LEU A C 1
ATOM 2134 O O . LEU A 1 267 ? 29.516 -10.781 3.114 1.00 88.44 267 LEU A O 1
ATOM 2138 N N . PRO A 1 268 ? 31.148 -9.568 4.075 1.00 85.38 268 PRO A N 1
ATOM 2139 C CA . PRO A 1 268 ? 31.161 -10.377 5.285 1.00 85.38 268 PRO A CA 1
ATOM 2140 C C . PRO A 1 268 ? 29.912 -10.060 6.121 1.00 85.38 268 PRO A C 1
ATOM 2142 O O . PRO A 1 268 ? 29.652 -8.896 6.417 1.00 85.38 268 PRO A O 1
ATOM 2145 N N . SER A 1 269 ? 29.158 -11.088 6.502 1.00 83.31 269 SER A N 1
ATOM 2146 C CA . SER A 1 269 ? 28.052 -11.013 7.463 1.00 83.31 269 SER A CA 1
ATOM 2147 C C . SER A 1 269 ? 28.266 -12.041 8.577 1.00 83.31 269 SER A C 1
ATOM 2149 O O . SER A 1 269 ? 29.015 -13.005 8.399 1.00 83.31 269 SER A O 1
ATOM 2151 N N . GLU A 1 270 ? 27.605 -11.856 9.721 1.00 79.25 270 GLU A N 1
ATOM 2152 C CA . GLU A 1 270 ? 27.633 -12.806 10.845 1.00 79.25 270 GLU A CA 1
ATOM 2153 C C . GLU A 1 270 ? 27.138 -14.204 10.435 1.00 79.25 270 GLU A C 1
ATOM 2155 O O . GLU A 1 270 ? 27.635 -15.213 10.930 1.00 79.25 270 GLU A O 1
ATOM 2160 N N . GLU A 1 271 ? 26.213 -14.265 9.474 1.00 78.19 271 GLU A N 1
ATOM 2161 C CA . GLU A 1 271 ? 25.614 -15.501 8.951 1.00 78.19 271 GLU A CA 1
ATOM 2162 C C . GLU A 1 271 ? 26.389 -16.109 7.763 1.00 78.19 271 GLU A C 1
ATOM 2164 O O . GLU A 1 271 ? 25.990 -17.139 7.222 1.00 78.19 271 GLU A O 1
ATOM 2169 N N . GLY A 1 272 ? 27.506 -15.496 7.349 1.00 84.25 272 GLY A N 1
ATOM 2170 C CA . GLY A 1 272 ? 28.327 -15.945 6.221 1.00 84.25 272 GLY A CA 1
ATOM 2171 C C . GLY A 1 272 ? 28.460 -14.912 5.092 1.00 84.25 272 GLY A C 1
ATOM 2172 O O . GLY A 1 272 ? 28.206 -13.723 5.296 1.00 84.25 272 GLY A O 1
ATOM 2173 N N . PRO A 1 273 ? 28.921 -15.317 3.893 1.00 86.81 273 PRO A N 1
ATOM 2174 C CA . PRO A 1 273 ? 29.045 -14.407 2.757 1.00 86.81 273 PRO A CA 1
ATOM 2175 C C . PRO A 1 273 ? 27.666 -13.910 2.298 1.00 86.81 273 PRO A C 1
ATOM 2177 O O . PRO A 1 273 ? 26.793 -14.705 1.960 1.00 86.81 273 PRO A O 1
ATOM 2180 N N . SER A 1 274 ? 27.481 -12.590 2.254 1.00 91.31 274 SER A N 1
ATOM 2181 C CA . SER A 1 274 ? 26.250 -11.945 1.793 1.00 91.31 274 SER A CA 1
ATOM 2182 C C . SER A 1 274 ? 26.438 -11.365 0.395 1.00 91.31 274 SER A C 1
ATOM 2184 O O . SER A 1 274 ? 27.355 -10.573 0.175 1.00 91.31 274 SER A O 1
ATOM 2186 N N . TYR A 1 275 ? 25.548 -11.711 -0.532 1.00 92.06 275 TYR A N 1
ATOM 2187 C CA . TYR A 1 275 ? 25.481 -11.135 -1.879 1.00 92.06 275 TYR A CA 1
ATOM 2188 C C . TYR A 1 275 ? 24.285 -10.192 -2.012 1.00 92.06 275 TYR A C 1
ATOM 2190 O O . TYR A 1 275 ? 23.337 -10.260 -1.218 1.00 92.06 275 TYR A O 1
ATOM 2198 N N . ALA A 1 276 ? 24.344 -9.281 -2.986 1.00 91.31 276 ALA A N 1
ATOM 2199 C CA . ALA A 1 276 ? 23.319 -8.259 -3.144 1.00 91.31 276 ALA A CA 1
ATOM 2200 C C . ALA A 1 276 ? 21.990 -8.845 -3.634 1.00 91.31 276 ALA A C 1
ATOM 2202 O O . ALA A 1 276 ? 20.952 -8.496 -3.070 1.00 91.31 276 ALA A O 1
ATOM 2203 N N . PHE A 1 277 ? 22.035 -9.758 -4.616 1.00 95.25 277 PHE A N 1
ATOM 2204 C CA . PHE A 1 277 ? 20.858 -10.327 -5.285 1.00 95.25 277 PHE A CA 1
ATOM 2205 C C . PHE A 1 277 ? 19.876 -9.230 -5.727 1.00 95.25 277 PHE A C 1
ATOM 2207 O O . PHE A 1 277 ? 18.781 -9.098 -5.180 1.00 95.25 277 PHE A O 1
ATOM 2214 N N . HIS A 1 278 ? 20.310 -8.333 -6.615 1.00 95.81 278 HIS A N 1
ATOM 2215 C CA . HIS A 1 278 ? 19.588 -7.090 -6.915 1.00 95.81 278 HIS A CA 1
ATOM 2216 C C . HIS A 1 278 ? 18.167 -7.321 -7.430 1.00 95.81 278 HIS A C 1
ATOM 2218 O O . HIS A 1 278 ? 17.247 -6.601 -7.033 1.00 95.81 278 HIS A O 1
ATOM 2224 N N . LEU A 1 279 ? 17.969 -8.316 -8.296 1.00 98.12 279 LEU A N 1
ATOM 2225 C CA . LEU A 1 279 ? 16.666 -8.584 -8.896 1.00 98.12 279 LEU A CA 1
ATOM 2226 C C . LEU A 1 279 ? 15.735 -9.240 -7.877 1.00 98.12 279 LEU A C 1
ATOM 2228 O O . LEU A 1 279 ? 14.637 -8.732 -7.633 1.00 98.12 279 LEU A O 1
ATOM 2232 N N . SER A 1 280 ? 16.181 -10.311 -7.218 1.00 97.94 280 SER A N 1
ATOM 2233 C CA . SER A 1 280 ? 15.371 -11.032 -6.235 1.00 97.94 280 SER A CA 1
ATOM 2234 C C . SER A 1 280 ? 15.087 -10.175 -5.000 1.00 97.94 280 SER A C 1
ATOM 2236 O O . SER A 1 280 ? 13.982 -10.222 -4.464 1.00 97.94 280 SER A O 1
ATOM 2238 N N . SER A 1 281 ? 16.008 -9.287 -4.609 1.00 98.00 281 SER A N 1
ATOM 2239 C CA . SER A 1 281 ? 15.790 -8.316 -3.529 1.00 98.00 281 SER A CA 1
ATOM 2240 C C . SER A 1 281 ? 14.674 -7.330 -3.846 1.00 98.00 281 SER A C 1
ATOM 2242 O O . SER A 1 281 ? 13.888 -6.976 -2.961 1.00 98.00 281 SER A O 1
ATOM 2244 N N . TRP A 1 282 ? 14.576 -6.892 -5.102 1.00 98.25 282 TRP A N 1
ATOM 2245 C CA . TRP A 1 282 ? 13.474 -6.047 -5.545 1.00 98.25 282 TRP A CA 1
ATOM 2246 C C . TRP A 1 282 ? 12.142 -6.802 -5.543 1.00 98.25 282 TRP A C 1
ATOM 2248 O O . TRP A 1 282 ? 11.151 -6.282 -5.021 1.00 98.25 282 TRP A O 1
ATOM 2258 N N . VAL A 1 283 ? 12.122 -8.041 -6.046 1.00 98.44 283 VAL A N 1
ATOM 2259 C CA . VAL A 1 283 ? 10.917 -8.886 -6.023 1.00 98.44 283 VAL A CA 1
ATOM 2260 C C . VAL A 1 283 ? 10.470 -9.138 -4.584 1.00 98.44 283 VAL A C 1
ATOM 2262 O O . VAL A 1 283 ? 9.299 -8.944 -4.257 1.00 98.44 283 VAL A O 1
ATOM 2265 N N . TYR A 1 284 ? 11.403 -9.490 -3.699 1.00 98.38 284 TYR A N 1
ATOM 2266 C CA . TYR A 1 284 ? 11.112 -9.803 -2.306 1.00 98.38 284 TYR A CA 1
ATOM 2267 C C . TYR A 1 284 ? 10.574 -8.592 -1.541 1.00 98.38 284 TYR A C 1
ATOM 2269 O O . TYR A 1 284 ? 9.590 -8.716 -0.815 1.00 98.38 284 TYR A O 1
ATOM 2277 N N . HIS A 1 285 ? 11.129 -7.398 -1.773 1.00 98.06 285 HIS A N 1
ATOM 2278 C CA . HIS A 1 285 ? 10.587 -6.153 -1.222 1.00 98.06 285 HIS A CA 1
ATOM 2279 C C . HIS A 1 285 ? 9.124 -5.926 -1.643 1.00 98.06 285 HIS A C 1
ATOM 2281 O O . HIS A 1 285 ? 8.271 -5.632 -0.804 1.00 98.06 285 HIS A O 1
ATOM 2287 N N . ARG A 1 286 ? 8.793 -6.117 -2.930 1.00 97.31 286 ARG A N 1
ATOM 2288 C CA . ARG A 1 286 ? 7.405 -6.003 -3.417 1.00 97.31 286 ARG A CA 1
ATOM 2289 C C . ARG A 1 286 ? 6.494 -7.073 -2.822 1.00 97.31 286 ARG A C 1
ATOM 2291 O O . ARG A 1 286 ? 5.363 -6.761 -2.449 1.00 97.31 286 ARG A O 1
ATOM 2298 N N . LYS A 1 287 ? 6.989 -8.305 -2.690 1.00 97.56 287 LYS A N 1
ATOM 2299 C CA . LYS A 1 287 ? 6.258 -9.412 -2.068 1.00 97.56 287 LYS A CA 1
ATOM 2300 C C . LYS A 1 287 ? 5.953 -9.125 -0.596 1.00 97.56 287 LYS A C 1
ATOM 2302 O O . LYS A 1 287 ? 4.824 -9.332 -0.171 1.00 97.56 287 LYS A O 1
ATOM 2307 N N . LEU A 1 288 ? 6.908 -8.593 0.165 1.00 97.88 288 LEU A N 1
ATOM 2308 C CA . LEU A 1 288 ? 6.709 -8.210 1.567 1.00 97.88 288 LEU A CA 1
ATOM 2309 C C . LEU A 1 288 ? 5.640 -7.120 1.723 1.00 97.88 288 LEU A C 1
ATOM 2311 O O . LEU A 1 288 ? 4.735 -7.283 2.537 1.00 97.88 288 LEU A O 1
ATOM 2315 N N . ILE A 1 289 ? 5.658 -6.083 0.878 1.00 96.94 289 ILE A N 1
ATOM 2316 C CA . ILE A 1 289 ? 4.591 -5.064 0.850 1.00 96.94 289 ILE A CA 1
ATOM 2317 C C . ILE A 1 289 ? 3.224 -5.710 0.576 1.00 96.94 289 ILE A C 1
ATOM 2319 O O . ILE A 1 289 ? 2.246 -5.398 1.249 1.00 96.94 289 ILE A O 1
ATOM 2323 N N . LEU A 1 290 ? 3.150 -6.654 -0.367 1.00 96.44 290 LEU A N 1
ATOM 2324 C CA . LEU A 1 290 ? 1.909 -7.372 -0.667 1.00 96.44 290 LEU A CA 1
ATOM 2325 C C . LEU A 1 290 ? 1.398 -8.174 0.546 1.00 96.44 290 LEU A C 1
ATOM 2327 O O . LEU A 1 290 ? 0.195 -8.195 0.811 1.00 96.44 290 LEU A O 1
ATOM 2331 N N . LEU A 1 291 ? 2.301 -8.818 1.292 1.00 97.19 291 LEU A N 1
ATOM 2332 C CA . LEU A 1 291 ? 1.978 -9.566 2.512 1.00 97.19 291 LEU A CA 1
ATOM 2333 C C . LEU A 1 291 ? 1.458 -8.656 3.631 1.00 97.19 291 LEU A C 1
ATOM 2335 O O . LEU A 1 291 ? 0.516 -9.042 4.330 1.00 97.19 291 LEU A O 1
ATOM 2339 N N . GLU A 1 292 ? 2.050 -7.472 3.790 1.00 97.56 292 GLU A N 1
ATOM 2340 C CA . GLU A 1 292 ? 1.590 -6.439 4.724 1.00 97.56 292 GLU A CA 1
ATOM 2341 C C . GLU A 1 292 ? 0.197 -5.929 4.347 1.00 97.56 292 GLU A C 1
ATOM 2343 O O . GLU A 1 292 ? -0.718 -5.941 5.176 1.00 97.56 292 GLU A O 1
ATOM 2348 N N . ASP A 1 293 ? 0.014 -5.537 3.084 1.00 96.69 293 ASP A N 1
ATOM 2349 C CA . ASP A 1 293 ? -1.228 -4.953 2.579 1.00 96.69 293 ASP A CA 1
ATOM 2350 C C . ASP A 1 293 ? -2.417 -5.907 2.738 1.00 96.69 293 ASP A C 1
ATOM 2352 O O . ASP A 1 293 ? -3.510 -5.469 3.100 1.00 96.69 293 ASP A O 1
ATOM 2356 N N . ILE A 1 294 ? -2.225 -7.218 2.539 1.00 97.06 294 ILE A N 1
ATOM 2357 C CA . ILE A 1 294 ? -3.279 -8.229 2.741 1.00 97.06 294 ILE A CA 1
ATOM 2358 C C . ILE A 1 294 ? -3.820 -8.202 4.180 1.00 97.06 294 ILE A C 1
ATOM 2360 O O . ILE A 1 294 ? -5.040 -8.282 4.375 1.00 97.06 294 ILE A O 1
ATOM 2364 N N . LEU A 1 295 ? -2.941 -8.086 5.182 1.00 97.56 295 LEU A N 1
ATOM 2365 C CA . LEU A 1 295 ? -3.332 -8.058 6.596 1.00 97.56 295 LEU A CA 1
ATOM 2366 C C . LEU A 1 295 ? -3.898 -6.692 6.992 1.00 97.56 295 LEU A C 1
ATOM 2368 O O . LEU A 1 295 ? -4.942 -6.639 7.644 1.00 97.56 295 LEU A O 1
ATOM 2372 N N . PHE A 1 296 ? -3.286 -5.590 6.556 1.00 97.69 296 PHE A N 1
ATOM 2373 C CA . PHE A 1 296 ? -3.793 -4.244 6.841 1.00 97.69 296 PHE A CA 1
ATOM 2374 C C . PHE A 1 296 ? -5.170 -3.986 6.217 1.00 97.69 296 PHE A C 1
ATOM 2376 O O . PHE A 1 296 ? -6.073 -3.481 6.891 1.00 97.69 296 PHE A O 1
ATOM 2383 N N . LEU A 1 297 ? -5.392 -4.431 4.975 1.00 97.25 297 LEU A N 1
ATOM 2384 C CA . LEU A 1 297 ? -6.716 -4.423 4.348 1.00 97.25 297 LEU A CA 1
ATOM 2385 C C . LEU A 1 297 ? -7.735 -5.247 5.138 1.00 97.25 297 LEU A C 1
ATOM 2387 O O . LEU A 1 297 ? -8.918 -4.918 5.136 1.00 97.25 297 LEU A O 1
ATOM 2391 N N . GLY A 1 298 ? -7.300 -6.305 5.823 1.00 97.25 298 GLY A N 1
ATOM 2392 C CA . GLY A 1 298 ? -8.167 -7.090 6.693 1.00 97.25 298 GLY A CA 1
ATOM 2393 C C . GLY A 1 298 ? -8.746 -6.277 7.853 1.00 97.25 298 GLY A C 1
ATOM 2394 O O . GLY A 1 298 ? -9.934 -6.419 8.145 1.00 97.25 298 GLY A O 1
ATOM 2395 N N . PHE A 1 299 ? -7.958 -5.378 8.452 1.00 97.62 299 PHE A N 1
ATOM 2396 C CA . PHE A 1 299 ? -8.459 -4.441 9.463 1.00 97.62 299 PHE A CA 1
ATOM 2397 C C . PHE A 1 299 ? -9.392 -3.395 8.856 1.00 97.62 299 PHE A C 1
ATOM 2399 O O . PHE A 1 299 ? -10.502 -3.214 9.349 1.00 97.62 299 PHE A O 1
ATOM 2406 N N . GLU A 1 300 ? -8.987 -2.765 7.749 1.00 95.56 300 GLU A N 1
ATOM 2407 C CA . GLU A 1 300 ? -9.798 -1.742 7.073 1.00 95.56 300 GLU A CA 1
ATOM 2408 C C . GLU A 1 300 ? -11.184 -2.264 6.661 1.00 95.56 300 GLU A C 1
ATOM 2410 O O . GLU A 1 300 ? -12.180 -1.547 6.733 1.00 95.56 300 GLU A O 1
ATOM 2415 N N . LEU A 1 301 ? -11.256 -3.531 6.248 1.00 96.31 301 LEU A N 1
ATOM 2416 C CA . LEU A 1 301 ? -12.485 -4.195 5.817 1.00 96.31 301 LEU A CA 1
ATOM 2417 C C . LEU A 1 301 ? -13.261 -4.866 6.965 1.00 96.31 301 LEU A C 1
ATOM 2419 O O . LEU A 1 301 ? -14.294 -5.481 6.701 1.00 96.31 301 LEU A O 1
ATOM 2423 N N . GLY A 1 302 ? -12.779 -4.787 8.211 1.00 96.31 302 GLY A N 1
ATOM 2424 C CA . GLY A 1 302 ? -13.430 -5.396 9.376 1.00 96.31 302 GLY A CA 1
ATOM 2425 C C . GLY A 1 302 ? -13.504 -6.927 9.316 1.00 96.31 302 GLY A C 1
ATOM 2426 O O . GLY A 1 302 ? -14.514 -7.511 9.702 1.00 96.31 302 GLY A O 1
ATOM 2427 N N . LEU A 1 303 ? -12.469 -7.592 8.788 1.00 96.19 303 LEU A N 1
ATOM 2428 C CA . LEU A 1 303 ? -12.448 -9.053 8.586 1.00 96.19 303 LEU A CA 1
ATOM 2429 C C . LEU A 1 303 ? -12.028 -9.857 9.826 1.00 96.19 303 LEU A C 1
ATOM 2431 O O . LEU A 1 303 ? -12.115 -11.093 9.807 1.00 96.19 303 LEU A O 1
ATOM 2435 N N . PHE A 1 304 ? -11.543 -9.173 10.862 1.00 95.69 304 PHE A N 1
ATOM 2436 C CA . PHE A 1 304 ? -11.027 -9.764 12.093 1.00 95.69 304 PHE A CA 1
ATOM 2437 C C . PHE A 1 304 ? -11.908 -9.382 13.280 1.00 95.69 304 PHE A C 1
ATOM 2439 O O . PHE A 1 304 ? -12.288 -8.220 13.421 1.00 95.69 304 PHE A O 1
ATOM 2446 N N . GLY A 1 305 ? -12.205 -10.348 14.147 1.00 93.25 305 GLY A N 1
ATOM 2447 C CA . GLY A 1 305 ? -12.784 -10.078 15.460 1.00 93.25 305 GLY A CA 1
ATOM 2448 C C . GLY A 1 305 ? -11.719 -9.664 16.477 1.00 93.25 305 GLY A C 1
ATOM 2449 O O . GLY A 1 305 ? -10.550 -10.023 16.342 1.00 93.25 305 GLY A O 1
ATOM 2450 N N . ASP A 1 306 ? -12.131 -8.979 17.547 1.00 93.12 306 ASP A N 1
ATOM 2451 C CA . ASP A 1 306 ? -11.226 -8.463 18.592 1.00 93.12 306 ASP A CA 1
ATOM 2452 C C . ASP A 1 306 ? -10.303 -9.536 19.188 1.00 93.12 306 ASP A C 1
ATOM 2454 O O . ASP A 1 306 ? -9.146 -9.288 19.524 1.00 93.12 306 ASP A O 1
ATOM 2458 N N . HIS A 1 307 ? -10.810 -10.764 19.283 1.00 92.19 307 HIS A N 1
ATOM 2459 C CA . HIS A 1 307 ? -10.101 -11.918 19.830 1.00 92.19 307 HIS A CA 1
ATOM 2460 C C . HIS A 1 307 ? -9.001 -12.462 18.913 1.00 92.19 307 HIS A C 1
ATOM 2462 O O . HIS A 1 307 ? -8.201 -13.293 19.336 1.00 92.19 307 HIS A O 1
ATOM 2468 N N . GLU A 1 308 ? -8.941 -11.986 17.671 1.00 94.75 308 GLU A N 1
ATOM 2469 C CA . GLU A 1 308 ? -7.904 -12.313 16.696 1.00 94.75 308 GLU A CA 1
ATOM 2470 C C . GLU A 1 308 ? -6.808 -11.246 16.645 1.00 94.75 308 GLU A C 1
ATOM 2472 O O . GLU A 1 308 ? -5.753 -11.472 16.060 1.00 94.75 308 GLU A O 1
ATOM 2477 N N . PHE A 1 309 ? -7.001 -10.081 17.268 1.00 96.31 309 PHE A N 1
ATOM 2478 C CA . PHE A 1 309 ? -6.056 -8.972 17.133 1.00 96.31 309 PHE A CA 1
ATOM 2479 C C . PHE A 1 309 ? -4.644 -9.351 17.572 1.00 96.31 309 PHE A C 1
ATOM 2481 O O . PHE A 1 309 ? -3.691 -9.006 16.880 1.00 96.31 309 PHE A O 1
ATOM 2488 N N . VAL A 1 310 ? -4.496 -10.119 18.658 1.00 96.19 310 VAL A N 1
ATOM 2489 C CA . VAL A 1 310 ? -3.172 -10.566 19.120 1.00 96.19 310 VAL A CA 1
ATOM 2490 C C . VAL A 1 310 ? -2.453 -11.362 18.034 1.00 96.19 310 VAL A C 1
ATOM 2492 O O . VAL A 1 310 ? -1.312 -11.034 17.730 1.00 96.19 310 VAL A O 1
ATOM 2495 N N . MET A 1 311 ? -3.109 -12.355 17.417 1.00 96.06 311 MET A N 1
ATOM 2496 C CA . MET A 1 311 ? -2.467 -13.183 16.387 1.00 96.06 311 MET A CA 1
ATOM 2497 C C . MET A 1 311 ? -2.132 -12.380 15.130 1.00 96.06 311 MET A C 1
ATOM 2499 O O . MET A 1 311 ? -1.048 -12.546 14.578 1.00 96.06 311 MET A O 1
ATOM 2503 N N . ILE A 1 312 ? -3.023 -11.481 14.694 1.00 97.88 312 ILE A N 1
ATOM 2504 C CA . ILE A 1 312 ? -2.810 -10.713 13.464 1.00 97.88 312 ILE A CA 1
ATOM 2505 C C . ILE A 1 312 ? -1.707 -9.665 13.657 1.00 97.88 312 ILE A C 1
ATOM 2507 O O . ILE A 1 312 ? -0.800 -9.594 12.832 1.00 97.88 312 ILE A O 1
ATOM 2511 N N . TYR A 1 313 ? -1.731 -8.884 14.744 1.00 98.38 313 TYR A N 1
ATOM 2512 C CA . TYR A 1 313 ? -0.686 -7.885 15.008 1.00 98.38 313 TYR A CA 1
ATOM 2513 C C . TYR A 1 313 ? 0.667 -8.513 15.335 1.00 98.38 313 TYR A C 1
ATOM 2515 O O . TYR A 1 313 ? 1.690 -7.940 14.980 1.00 98.38 313 TYR A O 1
ATOM 2523 N N . TRP A 1 314 ? 0.688 -9.680 15.982 1.00 97.62 314 TRP A N 1
ATOM 2524 C CA . TRP A 1 314 ? 1.921 -10.438 16.187 1.00 97.62 314 TRP A CA 1
ATOM 2525 C C . TRP A 1 314 ? 2.521 -10.913 14.858 1.00 97.62 314 TRP A C 1
ATOM 2527 O O . TRP A 1 314 ? 3.720 -10.774 14.633 1.00 97.62 314 TRP A O 1
ATOM 2537 N N . TYR A 1 315 ? 1.691 -11.415 13.941 1.00 97.62 315 TYR A N 1
ATOM 2538 C CA . TYR A 1 315 ? 2.180 -11.836 12.629 1.00 97.62 315 TYR A CA 1
ATOM 2539 C C . TYR A 1 315 ? 2.612 -10.634 11.773 1.00 97.62 315 TYR A C 1
ATOM 2541 O O . TYR A 1 315 ? 3.615 -10.707 11.069 1.00 97.62 315 TYR A O 1
ATOM 2549 N N . LEU A 1 316 ? 1.902 -9.503 11.864 1.00 98.12 316 LEU A N 1
ATOM 2550 C CA . LEU A 1 316 ? 2.327 -8.237 11.260 1.00 98.12 316 LEU A CA 1
ATOM 2551 C C . LEU A 1 316 ? 3.675 -7.766 11.815 1.00 98.12 316 LEU A C 1
ATOM 2553 O O . LEU A 1 316 ? 4.528 -7.379 11.026 1.00 98.12 316 LEU A O 1
ATOM 2557 N N . ASP A 1 317 ? 3.892 -7.829 13.135 1.00 98.06 317 ASP A N 1
ATOM 2558 C CA . ASP A 1 317 ? 5.194 -7.527 13.748 1.00 98.06 317 ASP A CA 1
ATOM 2559 C C . ASP A 1 317 ? 6.309 -8.379 13.124 1.00 98.06 317 ASP A C 1
ATOM 2561 O O . ASP A 1 317 ? 7.347 -7.845 12.727 1.00 98.06 317 ASP A O 1
ATOM 2565 N N . TYR A 1 318 ? 6.071 -9.682 12.960 1.00 97.56 318 TYR A N 1
ATOM 2566 C CA . TYR A 1 318 ? 7.020 -10.572 12.297 1.00 97.56 318 TYR A CA 1
ATOM 2567 C C . TYR A 1 318 ? 7.318 -10.147 10.852 1.00 97.56 318 TYR A C 1
ATOM 2569 O O . TYR A 1 318 ? 8.481 -9.927 10.515 1.00 97.56 318 TYR A O 1
ATOM 2577 N N . ILE A 1 319 ? 6.292 -9.987 10.010 1.00 98.06 319 ILE A N 1
ATOM 2578 C CA . ILE A 1 319 ? 6.470 -9.641 8.589 1.00 98.06 319 ILE A CA 1
ATOM 2579 C C . ILE A 1 319 ? 7.166 -8.286 8.427 1.00 98.06 319 ILE A C 1
ATOM 2581 O O . ILE A 1 319 ? 8.112 -8.177 7.649 1.00 98.06 319 ILE A O 1
ATOM 2585 N N . LEU A 1 320 ? 6.761 -7.281 9.208 1.00 98.56 320 LEU A N 1
ATOM 2586 C CA . LEU A 1 320 ? 7.397 -5.961 9.212 1.00 98.56 320 LEU A CA 1
ATOM 2587 C C . LEU A 1 320 ? 8.855 -6.043 9.687 1.00 98.56 320 LEU A C 1
ATOM 2589 O O . LEU A 1 320 ? 9.712 -5.328 9.177 1.00 98.56 320 LEU A O 1
ATOM 2593 N N . GLY A 1 321 ? 9.163 -6.937 10.628 1.00 98.25 321 GLY A N 1
ATOM 2594 C CA . GLY A 1 321 ? 10.532 -7.189 11.080 1.00 98.25 321 GLY A CA 1
ATOM 2595 C C . GLY A 1 321 ? 11.409 -7.799 10.003 1.00 98.25 321 GLY A C 1
ATOM 2596 O O . GLY A 1 321 ? 12.522 -7.325 9.785 1.00 98.25 321 GLY A O 1
ATOM 2597 N N . VAL A 1 322 ? 10.889 -8.797 9.289 1.00 98.19 322 VAL A N 1
ATOM 2598 C CA . VAL A 1 322 ? 11.586 -9.381 8.140 1.00 98.19 322 VAL A CA 1
ATOM 2599 C C . VAL A 1 322 ? 11.785 -8.338 7.042 1.00 98.19 322 VAL A C 1
ATOM 2601 O O . VAL A 1 322 ? 12.860 -8.261 6.447 1.00 98.19 322 VAL A O 1
ATOM 2604 N N . HIS A 1 323 ? 10.789 -7.486 6.799 1.00 98.56 323 HIS A N 1
ATOM 2605 C CA . HIS A 1 323 ? 10.915 -6.412 5.825 1.00 98.56 323 HIS A CA 1
ATOM 2606 C C . HIS A 1 323 ? 11.967 -5.376 6.232 1.00 98.56 323 HIS A C 1
ATOM 2608 O O . HIS A 1 323 ? 12.806 -5.003 5.412 1.00 98.56 323 HIS A O 1
ATOM 2614 N N . TYR A 1 324 ? 12.001 -4.977 7.503 1.00 98.44 324 TYR A N 1
ATOM 2615 C CA . TYR A 1 324 ? 13.045 -4.100 8.023 1.00 98.44 324 TYR A CA 1
ATOM 2616 C C . TYR A 1 324 ? 14.446 -4.712 7.842 1.00 98.44 324 TYR A C 1
ATOM 2618 O O . TYR A 1 324 ? 15.333 -4.052 7.305 1.00 98.44 324 TYR A O 1
ATOM 2626 N N . GLN A 1 325 ? 14.634 -5.988 8.196 1.00 97.31 325 GLN A N 1
ATOM 2627 C CA . GLN A 1 325 ? 15.906 -6.703 8.006 1.00 97.31 325 GLN A CA 1
ATOM 2628 C C . GLN A 1 325 ? 16.321 -6.787 6.530 1.00 97.31 325 GLN A C 1
ATOM 2630 O O . GLN A 1 325 ? 17.493 -6.606 6.197 1.00 97.31 325 GLN A O 1
ATOM 2635 N N . HIS A 1 326 ? 15.366 -7.017 5.626 1.00 97.56 326 HIS A N 1
ATOM 2636 C CA . HIS A 1 326 ? 15.620 -7.013 4.184 1.00 97.56 326 HIS A CA 1
ATOM 2637 C C . HIS A 1 326 ? 16.090 -5.640 3.684 1.00 97.56 326 HIS A C 1
ATOM 2639 O O . HIS A 1 326 ? 17.046 -5.550 2.907 1.00 97.56 326 HIS A O 1
ATOM 2645 N N . LEU A 1 327 ? 15.462 -4.563 4.160 1.00 97.88 327 LEU A N 1
ATOM 2646 C CA . LEU A 1 327 ? 15.870 -3.197 3.835 1.00 97.88 327 LEU A CA 1
ATOM 2647 C C . LEU A 1 327 ? 17.252 -2.859 4.413 1.00 97.88 327 LEU A C 1
ATOM 2649 O O . LEU A 1 327 ? 18.051 -2.256 3.706 1.00 97.88 327 LEU A O 1
ATOM 2653 N N . GLU A 1 328 ? 17.575 -3.289 5.638 1.00 95.88 328 GLU A N 1
ATOM 2654 C CA . GLU A 1 328 ? 18.920 -3.154 6.232 1.00 95.88 328 GLU A CA 1
ATOM 2655 C C . GLU A 1 328 ? 19.992 -3.861 5.395 1.00 95.88 328 GLU A C 1
ATOM 2657 O O . GLU A 1 328 ? 21.012 -3.260 5.042 1.00 95.88 328 GLU A O 1
ATOM 2662 N N . ARG A 1 329 ? 19.741 -5.113 4.985 1.00 95.44 329 ARG A N 1
ATOM 2663 C CA . ARG A 1 329 ? 20.652 -5.838 4.088 1.00 95.44 329 ARG A CA 1
ATOM 2664 C C . ARG A 1 329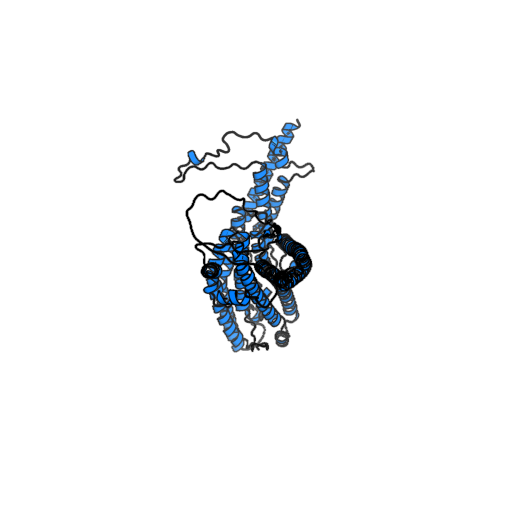 ? 20.824 -5.089 2.766 1.00 95.44 329 ARG A C 1
ATOM 2666 O O . ARG A 1 329 ? 21.947 -4.912 2.299 1.00 95.44 329 ARG A O 1
ATOM 2673 N N . THR A 1 330 ? 19.728 -4.617 2.174 1.00 95.81 330 THR A N 1
ATOM 2674 C CA . THR A 1 330 ? 19.757 -3.857 0.914 1.00 95.81 330 THR A CA 1
ATOM 2675 C C . THR A 1 330 ? 20.551 -2.555 1.072 1.00 95.81 330 THR A C 1
ATOM 2677 O O . THR A 1 330 ? 21.414 -2.261 0.247 1.00 95.81 330 THR A O 1
ATOM 2680 N N . HIS A 1 331 ? 20.342 -1.815 2.165 1.00 95.00 331 HIS A N 1
ATOM 2681 C CA . HIS A 1 331 ? 21.085 -0.599 2.497 1.00 95.00 331 HIS A CA 1
ATOM 2682 C C . HIS A 1 331 ? 22.595 -0.860 2.592 1.00 95.00 331 HIS A C 1
ATOM 2684 O O . HIS A 1 331 ? 23.387 -0.134 1.987 1.00 95.00 331 HIS A O 1
ATOM 2690 N N . MET A 1 332 ? 23.005 -1.925 3.288 1.00 93.06 332 MET A N 1
ATOM 2691 C CA . MET A 1 332 ? 24.411 -2.336 3.391 1.00 93.06 332 MET A CA 1
ATOM 2692 C C . MET A 1 332 ? 25.035 -2.601 2.009 1.00 93.06 332 MET A C 1
ATOM 2694 O O . MET A 1 332 ? 26.145 -2.154 1.726 1.00 93.06 332 MET A O 1
ATOM 2698 N N . HIS A 1 333 ? 24.310 -3.278 1.114 1.00 92.06 333 HIS A N 1
ATOM 2699 C CA . HIS A 1 333 ? 24.786 -3.582 -0.242 1.00 92.06 333 HIS A CA 1
ATOM 2700 C C . HIS A 1 333 ? 24.833 -2.377 -1.180 1.00 92.06 333 HIS A C 1
ATOM 2702 O O . HIS A 1 333 ? 25.695 -2.327 -2.064 1.00 92.06 333 HIS A O 1
ATOM 2708 N N . VAL A 1 334 ? 23.923 -1.418 -1.004 1.00 91.25 334 VAL A N 1
ATOM 2709 C CA . VAL A 1 334 ? 23.904 -0.153 -1.755 1.00 91.25 334 VAL A CA 1
ATOM 2710 C C . VAL A 1 334 ? 25.019 0.777 -1.285 1.00 91.25 334 VAL A C 1
ATOM 2712 O O . VAL A 1 334 ? 25.599 1.497 -2.095 1.00 91.25 334 VAL A O 1
ATOM 2715 N N . THR A 1 335 ? 25.358 0.755 0.004 1.00 90.25 335 THR A N 1
ATOM 2716 C CA . THR A 1 335 ? 26.401 1.608 0.599 1.00 90.25 335 THR A CA 1
ATOM 2717 C C . THR A 1 335 ? 27.816 1.027 0.507 1.00 90.25 335 THR A C 1
ATOM 2719 O O . THR A 1 335 ? 28.771 1.703 0.883 1.00 90.25 335 THR A O 1
ATOM 2722 N N . ASP A 1 336 ? 28.004 -0.178 -0.044 1.00 84.50 336 ASP A N 1
ATOM 2723 C CA . ASP A 1 336 ? 29.336 -0.783 -0.167 1.00 84.50 336 ASP A CA 1
ATOM 2724 C C . ASP A 1 336 ? 30.260 -0.002 -1.122 1.00 84.50 336 ASP A C 1
ATOM 2726 O O . ASP A 1 336 ? 30.148 -0.049 -2.350 1.00 84.50 336 ASP A O 1
ATOM 2730 N N . HIS A 1 337 ? 31.248 0.681 -0.540 1.00 65.12 337 HIS A N 1
ATOM 2731 C CA . HIS A 1 337 ? 32.211 1.520 -1.252 1.00 65.12 337 HIS A CA 1
ATOM 2732 C C . HIS A 1 337 ? 33.186 0.735 -2.156 1.00 65.12 337 HIS A C 1
ATOM 2734 O O . HIS A 1 337 ? 33.877 1.339 -2.984 1.00 65.12 337 HIS A O 1
ATOM 2740 N N . ARG A 1 338 ? 33.277 -0.601 -2.035 1.00 65.38 338 ARG A N 1
ATOM 2741 C CA . ARG A 1 338 ? 34.170 -1.426 -2.877 1.00 65.38 338 ARG A CA 1
ATOM 2742 C C . ARG A 1 338 ? 33.746 -1.463 -4.343 1.00 65.38 338 ARG A C 1
ATOM 2744 O O . ARG A 1 338 ? 34.621 -1.524 -5.209 1.00 65.38 338 ARG A O 1
ATOM 2751 N N . LYS A 1 339 ? 32.444 -1.349 -4.625 1.00 59.50 339 LYS A N 1
ATOM 2752 C CA . LYS A 1 339 ? 31.895 -1.307 -5.993 1.00 59.50 339 LYS A CA 1
ATOM 2753 C C . LYS A 1 339 ? 32.472 -0.135 -6.811 1.00 59.50 339 LYS A C 1
ATOM 2755 O O . LYS A 1 339 ? 32.809 -0.302 -7.978 1.00 59.50 339 LYS A O 1
ATOM 2760 N N . PHE A 1 340 ? 32.755 0.992 -6.156 1.00 50.78 340 PHE A N 1
ATOM 2761 C CA . PHE A 1 340 ? 33.181 2.247 -6.791 1.00 50.78 340 PHE A CA 1
ATOM 2762 C C . PHE A 1 340 ? 34.675 2.323 -7.137 1.00 50.78 340 PHE A C 1
ATOM 2764 O O . PHE A 1 340 ? 35.073 3.070 -8.029 1.00 50.78 340 PHE A O 1
ATOM 2771 N N . LYS A 1 341 ? 35.541 1.533 -6.484 1.00 50.31 341 LYS A N 1
ATOM 2772 C CA . LYS A 1 341 ? 36.983 1.531 -6.809 1.00 50.31 341 LYS A CA 1
ATOM 2773 C C . LYS A 1 341 ? 37.293 0.884 -8.164 1.00 50.31 341 LYS A C 1
ATOM 2775 O O . LYS A 1 341 ? 38.338 1.187 -8.736 1.00 50.31 341 LYS A O 1
ATOM 2780 N N . LYS A 1 342 ? 36.409 0.021 -8.684 1.00 52.19 342 LYS A N 1
ATOM 2781 C CA . LYS A 1 342 ? 36.599 -0.696 -9.959 1.00 52.19 342 LYS A CA 1
ATOM 2782 C C . LYS A 1 342 ? 36.076 0.080 -11.190 1.00 52.19 342 LYS A C 1
ATOM 2784 O O . LYS A 1 342 ? 36.379 -0.324 -12.307 1.00 52.19 342 LYS A O 1
ATOM 2789 N N . GLN A 1 343 ? 35.358 1.201 -11.021 1.00 51.09 343 GLN A N 1
ATOM 2790 C CA . GLN A 1 343 ? 34.667 1.938 -12.103 1.00 51.09 343 GLN A CA 1
ATOM 2791 C C . GLN A 1 343 ? 35.102 3.420 -12.202 1.00 51.09 343 GLN A C 1
ATOM 2793 O O . GLN A 1 343 ? 34.287 4.340 -12.194 1.00 51.09 343 GLN A O 1
ATOM 2798 N N . GLN A 1 344 ? 36.412 3.673 -12.329 1.00 46.25 344 GLN A N 1
ATOM 2799 C CA . GLN A 1 344 ? 37.023 5.018 -12.279 1.00 46.25 344 GLN A CA 1
ATOM 2800 C C . GLN A 1 344 ? 36.536 6.061 -13.315 1.00 46.25 344 GLN A C 1
ATOM 2802 O O . GLN A 1 344 ? 36.845 7.235 -13.143 1.00 46.25 344 GLN A O 1
ATOM 2807 N N . ASN A 1 345 ? 35.724 5.703 -14.320 1.00 48.16 345 ASN A N 1
ATOM 2808 C CA . ASN A 1 345 ? 35.327 6.626 -15.396 1.00 48.16 345 ASN A CA 1
ATOM 2809 C C . ASN A 1 345 ? 33.868 7.147 -15.350 1.00 48.16 345 ASN A C 1
ATOM 2811 O O . ASN A 1 345 ? 33.536 8.004 -16.163 1.00 48.16 345 ASN A O 1
ATOM 2815 N N . TYR A 1 346 ? 33.011 6.720 -14.405 1.00 53.03 346 TYR A N 1
ATOM 2816 C CA . TYR A 1 346 ? 31.577 7.118 -14.344 1.00 53.03 346 TYR A CA 1
ATOM 2817 C C . TYR A 1 346 ? 31.133 7.753 -12.999 1.00 53.03 346 TYR A C 1
ATOM 2819 O O . TYR A 1 346 ? 29.945 7.843 -12.685 1.00 53.03 346 TYR A O 1
ATOM 2827 N N . PHE A 1 347 ? 32.091 8.256 -12.215 1.00 53.12 347 PHE A N 1
ATOM 2828 C CA . PHE A 1 347 ? 31.962 8.597 -10.785 1.00 53.12 347 PHE A CA 1
ATOM 2829 C C . PHE A 1 347 ? 30.836 9.579 -10.374 1.00 53.12 347 PHE A C 1
ATOM 2831 O O . PHE A 1 347 ? 30.318 9.491 -9.258 1.00 53.12 347 PHE A O 1
ATOM 2838 N N . GLN A 1 348 ? 30.440 10.538 -11.220 1.00 57.00 348 GLN A N 1
ATOM 2839 C CA . GLN A 1 348 ? 29.444 11.555 -10.828 1.00 57.00 348 GLN A CA 1
ATOM 2840 C C . GLN A 1 348 ? 27.989 11.077 -10.926 1.00 57.00 348 GLN A C 1
ATOM 2842 O O . GLN A 1 348 ? 27.169 11.456 -10.094 1.00 57.00 348 GLN A O 1
ATOM 2847 N N . PHE A 1 349 ? 27.650 10.245 -11.913 1.00 56.94 349 PHE A N 1
ATOM 2848 C CA . PHE A 1 349 ? 26.270 9.787 -12.096 1.00 56.94 349 PHE A CA 1
ATOM 2849 C C . PHE A 1 349 ? 25.897 8.717 -11.058 1.00 56.94 349 PHE A C 1
ATOM 2851 O O . PHE A 1 349 ? 24.852 8.820 -10.415 1.00 56.94 349 PHE A O 1
ATOM 2858 N N . GLU A 1 350 ? 26.790 7.756 -10.805 1.00 60.62 350 GLU A N 1
ATOM 2859 C CA . GLU A 1 350 ? 26.546 6.669 -9.846 1.00 60.62 350 GLU A CA 1
ATOM 2860 C C . GLU A 1 350 ? 26.431 7.147 -8.391 1.00 60.62 350 GLU A C 1
ATOM 2862 O O . GLU A 1 350 ? 25.598 6.637 -7.645 1.00 60.62 350 GLU A O 1
ATOM 2867 N N . SER A 1 351 ? 27.199 8.165 -7.986 1.00 65.75 351 SER A N 1
ATOM 2868 C CA . SER A 1 351 ? 27.109 8.725 -6.626 1.00 65.75 351 SER A CA 1
ATOM 2869 C C . SER A 1 351 ? 25.755 9.395 -6.354 1.00 65.75 351 SER A C 1
ATOM 2871 O O . SER A 1 351 ? 25.209 9.276 -5.254 1.00 65.75 351 SER A O 1
ATOM 2873 N N . SER A 1 352 ? 25.162 10.039 -7.366 1.00 75.19 352 SER A N 1
ATOM 2874 C CA . SER A 1 352 ? 23.821 10.629 -7.256 1.00 75.19 352 SER A CA 1
ATOM 2875 C C . SER A 1 352 ? 22.714 9.569 -7.138 1.00 75.19 352 SER A C 1
ATOM 2877 O O . SER A 1 352 ? 21.803 9.718 -6.320 1.00 75.19 352 SER A O 1
ATOM 2879 N N . LEU A 1 353 ? 22.821 8.466 -7.890 1.00 77.12 353 LEU A N 1
ATOM 2880 C CA . LEU A 1 353 ? 21.874 7.347 -7.840 1.00 77.12 353 LEU A CA 1
ATOM 2881 C C . LEU A 1 353 ? 21.963 6.578 -6.522 1.00 77.12 353 LEU A C 1
ATOM 2883 O O . LEU A 1 353 ? 20.934 6.233 -5.948 1.00 77.12 353 LEU A O 1
ATOM 2887 N N . GLN A 1 354 ? 23.171 6.382 -5.996 1.00 83.19 354 GLN A N 1
ATOM 2888 C CA . GLN A 1 354 ? 23.374 5.754 -4.695 1.00 83.19 354 GLN A CA 1
ATOM 2889 C C . GLN A 1 354 ? 22.731 6.576 -3.572 1.00 83.19 354 GLN A C 1
ATOM 2891 O O . GLN A 1 354 ? 21.961 6.038 -2.782 1.00 83.19 354 GLN A O 1
ATOM 2896 N N . SER A 1 355 ? 22.999 7.885 -3.512 1.00 85.62 355 SER A N 1
ATOM 2897 C CA . SER A 1 355 ? 22.387 8.768 -2.507 1.00 85.62 355 SER A CA 1
ATOM 2898 C C . SER A 1 355 ? 20.857 8.768 -2.614 1.00 85.62 355 SER A C 1
ATOM 2900 O O . SER A 1 355 ? 20.152 8.689 -1.604 1.00 85.62 355 SER A O 1
ATOM 2902 N N . SER A 1 356 ? 20.345 8.772 -3.847 1.00 88.19 356 SER A N 1
ATOM 2903 C CA . SER A 1 356 ? 18.921 8.645 -4.154 1.00 88.19 356 SER A CA 1
ATOM 2904 C C . SER A 1 356 ? 18.332 7.330 -3.619 1.00 88.19 356 SER A C 1
ATOM 2906 O O . SER A 1 356 ? 17.313 7.380 -2.923 1.00 88.19 356 SER A O 1
ATOM 2908 N N . ALA A 1 357 ? 18.977 6.185 -3.857 1.00 90.06 357 ALA A N 1
ATOM 2909 C CA . ALA A 1 357 ? 18.543 4.877 -3.360 1.00 90.06 357 ALA A CA 1
ATOM 2910 C C . ALA A 1 357 ? 18.600 4.788 -1.827 1.00 90.06 357 ALA A C 1
ATOM 2912 O O . ALA A 1 357 ? 17.630 4.375 -1.196 1.00 90.06 357 ALA A O 1
ATOM 2913 N N . VAL A 1 358 ? 19.686 5.265 -1.209 1.00 93.88 358 VAL A N 1
ATOM 2914 C CA . VAL A 1 358 ? 19.835 5.315 0.256 1.00 93.88 358 VAL A CA 1
ATOM 2915 C C . VAL A 1 358 ? 18.705 6.121 0.894 1.00 93.88 358 VAL A C 1
ATOM 2917 O O . VAL A 1 358 ? 18.084 5.642 1.839 1.00 93.88 358 VAL A O 1
ATOM 2920 N N . SER A 1 359 ? 18.377 7.302 0.355 1.00 93.06 359 SER A N 1
ATOM 2921 C CA . SER A 1 359 ? 17.271 8.119 0.883 1.00 93.06 359 SER A CA 1
ATOM 2922 C C . SER A 1 359 ? 15.927 7.380 0.850 1.00 93.06 359 SER A C 1
ATOM 2924 O O . SER A 1 359 ? 15.167 7.432 1.820 1.00 93.06 359 SER A O 1
ATOM 2926 N N . LEU A 1 360 ? 15.664 6.636 -0.232 1.00 93.75 360 LEU A N 1
ATOM 2927 C CA . LEU A 1 360 ? 14.451 5.842 -0.375 1.00 93.75 360 LEU A CA 1
ATOM 2928 C C . LEU A 1 360 ? 14.423 4.707 0.654 1.00 93.75 360 LEU A C 1
ATOM 2930 O O . LEU A 1 360 ? 13.445 4.600 1.395 1.00 93.75 360 LEU A O 1
ATOM 2934 N N . ILE A 1 361 ? 15.492 3.910 0.743 1.00 95.69 361 ILE A N 1
ATOM 2935 C CA . ILE A 1 361 ? 15.581 2.773 1.670 1.00 95.69 361 ILE A CA 1
ATOM 2936 C C . ILE A 1 361 ? 15.401 3.245 3.113 1.00 95.69 361 ILE A C 1
ATOM 2938 O O . ILE A 1 361 ? 14.564 2.699 3.825 1.00 95.69 361 ILE A O 1
ATOM 2942 N N . VAL A 1 362 ? 16.104 4.304 3.523 1.00 95.56 362 VAL A N 1
ATOM 2943 C CA . VAL A 1 362 ? 15.993 4.860 4.880 1.00 95.56 362 VAL A CA 1
ATOM 2944 C C . VAL A 1 362 ? 14.564 5.323 5.166 1.00 95.56 362 VAL A C 1
ATOM 2946 O O . VAL A 1 362 ? 14.014 5.013 6.222 1.00 95.56 362 VAL A O 1
ATOM 2949 N N . SER A 1 363 ? 13.908 6.003 4.220 1.00 95.12 363 SER A N 1
ATOM 2950 C CA . SER A 1 363 ? 12.510 6.413 4.408 1.00 95.12 363 SER A CA 1
ATOM 2951 C C . SER A 1 363 ? 11.566 5.213 4.594 1.00 95.12 363 SER A C 1
ATOM 2953 O O . SER A 1 363 ? 10.685 5.241 5.457 1.00 95.12 363 SER A O 1
ATOM 2955 N N . GLN A 1 364 ? 11.783 4.125 3.847 1.00 95.88 364 GLN A N 1
ATOM 2956 C CA . GLN A 1 364 ? 11.004 2.892 3.963 1.00 95.88 364 GLN A CA 1
ATOM 2957 C C . GLN A 1 364 ? 11.300 2.137 5.263 1.00 95.88 364 GLN A C 1
ATOM 2959 O O . GLN A 1 364 ? 10.373 1.610 5.880 1.00 95.88 364 GLN A O 1
ATOM 2964 N N . GLN A 1 365 ? 12.554 2.122 5.719 1.00 97.31 365 GLN A N 1
ATOM 2965 C CA . GLN A 1 365 ? 12.956 1.534 6.997 1.00 97.31 365 GLN A CA 1
ATOM 2966 C C . GLN A 1 365 ? 12.241 2.213 8.161 1.00 97.31 365 GLN A C 1
ATOM 2968 O O . GLN A 1 365 ? 11.631 1.531 8.983 1.00 97.31 365 GLN A O 1
ATOM 2973 N N . VAL A 1 366 ? 12.249 3.550 8.201 1.00 97.38 366 VAL A N 1
ATOM 2974 C CA . VAL A 1 366 ? 11.592 4.316 9.270 1.00 97.38 366 VAL A CA 1
ATOM 2975 C C . VAL A 1 366 ? 10.075 4.091 9.255 1.00 97.38 366 VAL A C 1
ATOM 2977 O O . VAL A 1 366 ? 9.472 3.917 10.314 1.00 97.38 366 VAL A O 1
ATOM 2980 N N . LEU A 1 367 ? 9.443 4.028 8.074 1.00 97.56 367 LEU A N 1
ATOM 2981 C CA . LEU A 1 367 ? 8.009 3.728 7.958 1.00 97.56 367 LEU A CA 1
ATOM 2982 C C . LEU A 1 367 ? 7.669 2.307 8.429 1.00 97.56 367 LEU A C 1
ATOM 2984 O O . LEU A 1 367 ? 6.704 2.118 9.173 1.00 97.56 367 LEU A O 1
ATOM 2988 N N . THR A 1 368 ? 8.468 1.322 8.023 1.00 98.12 368 THR A N 1
ATOM 2989 C CA . THR A 1 368 ? 8.295 -0.087 8.405 1.00 98.12 368 THR A CA 1
ATOM 2990 C C . THR A 1 368 ? 8.469 -0.259 9.913 1.00 98.12 368 THR A C 1
ATOM 2992 O O . THR A 1 368 ? 7.617 -0.860 10.565 1.00 98.12 368 THR A O 1
ATOM 2995 N N . MET A 1 369 ? 9.502 0.363 10.490 1.00 97.94 369 MET A N 1
ATOM 2996 C CA . MET A 1 369 ? 9.762 0.372 11.930 1.00 97.94 369 MET A CA 1
ATOM 2997 C C . MET A 1 369 ? 8.615 1.022 12.711 1.00 97.94 369 MET A C 1
ATOM 2999 O O . MET A 1 369 ? 8.127 0.443 13.679 1.00 97.94 369 MET A O 1
ATOM 3003 N N . ALA A 1 370 ? 8.105 2.174 12.257 1.00 98.44 370 ALA A N 1
ATOM 3004 C CA . ALA A 1 370 ? 6.969 2.835 12.897 1.00 98.44 370 ALA A CA 1
ATOM 3005 C C . ALA A 1 370 ? 5.720 1.939 12.935 1.00 98.44 370 ALA A C 1
ATOM 3007 O O . ALA A 1 370 ? 5.063 1.826 13.973 1.00 98.44 370 ALA A O 1
ATOM 3008 N N . ARG A 1 371 ? 5.394 1.273 11.818 1.00 98.69 371 ARG A N 1
ATOM 3009 C CA . ARG A 1 371 ? 4.276 0.315 11.747 1.00 98.69 371 ARG A CA 1
ATOM 3010 C C . ARG A 1 371 ? 4.512 -0.884 12.660 1.00 98.69 371 ARG A C 1
ATOM 3012 O O . ARG A 1 371 ? 3.584 -1.304 13.355 1.00 98.69 371 ARG A O 1
ATOM 3019 N N . GLN A 1 372 ? 5.736 -1.408 12.682 1.00 98.50 372 GLN A N 1
ATOM 3020 C CA . GLN A 1 372 ? 6.107 -2.548 13.511 1.00 98.50 372 GLN A CA 1
ATOM 3021 C C . GLN A 1 372 ? 5.941 -2.231 14.996 1.00 98.50 372 GLN A C 1
ATOM 3023 O O . GLN A 1 372 ? 5.307 -2.992 15.723 1.00 98.50 372 GLN A O 1
ATOM 3028 N N . ASP A 1 373 ? 6.453 -1.088 15.447 1.00 98.69 373 ASP A N 1
ATOM 3029 C CA . ASP A 1 373 ? 6.353 -0.667 16.840 1.00 98.69 373 ASP A CA 1
ATOM 3030 C C . ASP A 1 373 ? 4.907 -0.423 17.277 1.00 98.69 373 ASP A C 1
ATOM 3032 O O . ASP A 1 373 ? 4.534 -0.784 18.395 1.00 98.69 373 ASP A O 1
ATOM 3036 N N . ILE A 1 374 ? 4.052 0.109 16.398 1.00 98.75 374 ILE A N 1
ATOM 3037 C CA . ILE A 1 374 ? 2.614 0.205 16.683 1.00 98.75 374 ILE A CA 1
ATOM 3038 C C . ILE A 1 374 ? 2.009 -1.193 16.864 1.00 98.75 374 ILE A C 1
ATOM 3040 O O . ILE A 1 374 ? 1.327 -1.428 17.864 1.00 98.75 374 ILE A O 1
ATOM 3044 N N . CYS A 1 375 ? 2.284 -2.134 15.951 1.00 98.62 375 CYS A N 1
ATOM 3045 C CA . CYS A 1 375 ? 1.798 -3.515 16.060 1.00 98.62 375 CYS A CA 1
ATOM 3046 C C . CYS A 1 375 ? 2.263 -4.162 17.374 1.00 98.62 375 CYS A C 1
ATOM 3048 O O . CYS A 1 375 ? 1.435 -4.695 18.120 1.00 98.62 375 CYS A O 1
ATOM 3050 N N . ARG A 1 376 ? 3.558 -4.030 17.699 1.00 97.75 376 ARG A N 1
ATOM 3051 C CA . ARG A 1 376 ? 4.174 -4.493 18.954 1.00 97.75 376 ARG A CA 1
ATOM 3052 C C . ARG A 1 376 ? 3.483 -3.933 20.182 1.00 97.75 376 ARG A C 1
ATOM 3054 O O . ARG A 1 376 ? 3.110 -4.687 21.080 1.00 97.75 376 ARG A O 1
ATOM 3061 N N . GLY A 1 377 ? 3.295 -2.615 20.214 1.00 98.00 377 GLY A N 1
ATOM 3062 C CA . GLY A 1 377 ? 2.615 -1.929 21.306 1.00 98.00 377 GLY A CA 1
ATOM 3063 C C . GLY A 1 377 ? 1.187 -2.435 21.497 1.00 98.00 377 GLY A C 1
ATOM 3064 O O . GLY A 1 377 ? 0.776 -2.703 22.626 1.00 98.00 377 GLY A O 1
ATOM 3065 N N . ILE A 1 378 ? 0.447 -2.644 20.405 1.00 98.31 378 ILE A N 1
ATOM 3066 C CA . ILE A 1 378 ? -0.935 -3.134 20.449 1.00 98.31 378 ILE A CA 1
ATOM 3067 C C . ILE A 1 378 ? -1.005 -4.555 21.011 1.00 98.31 378 ILE A C 1
ATOM 3069 O O . ILE A 1 378 ? -1.680 -4.772 22.019 1.00 98.31 378 ILE A O 1
ATOM 3073 N N . HIS A 1 379 ? -0.326 -5.531 20.399 1.00 96.38 379 HIS A N 1
ATOM 3074 C CA . HIS A 1 379 ? -0.512 -6.927 20.806 1.00 96.38 379 HIS A CA 1
ATOM 3075 C C . HIS A 1 379 ? 0.014 -7.184 22.228 1.00 96.38 379 HIS A C 1
ATOM 3077 O O . HIS A 1 379 ? -0.608 -7.935 22.978 1.00 96.38 379 HIS A O 1
ATOM 3083 N N . ARG A 1 380 ? 1.095 -6.508 22.651 1.00 96.19 380 ARG A N 1
ATOM 3084 C CA . ARG A 1 380 ? 1.606 -6.569 24.034 1.00 96.19 380 ARG A CA 1
ATOM 3085 C C . ARG A 1 380 ? 0.632 -5.953 25.033 1.00 96.19 380 ARG A C 1
ATOM 3087 O O . ARG A 1 380 ? 0.418 -6.538 26.094 1.00 96.19 380 ARG A O 1
ATOM 3094 N N . THR A 1 381 ? -0.006 -4.834 24.682 1.00 96.94 381 THR A N 1
ATOM 3095 C CA . THR A 1 381 ? -1.058 -4.230 25.514 1.00 96.94 381 THR A CA 1
ATOM 3096 C C . THR A 1 381 ? -2.225 -5.197 25.683 1.00 96.94 381 THR A C 1
ATOM 3098 O O . THR A 1 381 ? -2.672 -5.418 26.803 1.00 96.94 381 THR A O 1
ATOM 3101 N N . ILE A 1 382 ? -2.691 -5.833 24.603 1.00 96.00 382 ILE A N 1
ATOM 3102 C CA . ILE A 1 382 ? -3.798 -6.796 24.682 1.00 96.00 382 ILE A CA 1
ATOM 3103 C C . ILE A 1 382 ? -3.427 -7.980 25.582 1.00 96.00 382 ILE A C 1
ATOM 3105 O O . ILE A 1 382 ? -4.210 -8.330 26.461 1.00 96.00 382 ILE A O 1
ATOM 3109 N N . ILE A 1 383 ? -2.228 -8.554 25.427 1.00 95.12 383 ILE A N 1
ATOM 3110 C CA . ILE A 1 383 ? -1.756 -9.655 26.285 1.00 95.12 383 ILE A CA 1
ATOM 3111 C C . ILE A 1 383 ? -1.685 -9.215 27.756 1.00 95.12 383 ILE A C 1
ATOM 3113 O O . ILE A 1 383 ? -2.109 -9.954 28.645 1.00 95.12 383 ILE A O 1
ATOM 3117 N N . ALA A 1 384 ? -1.207 -8.000 28.042 1.00 94.75 384 ALA A N 1
ATOM 3118 C CA . ALA A 1 384 ? -1.190 -7.472 29.404 1.00 94.75 384 ALA A CA 1
ATOM 3119 C C . ALA A 1 384 ? -2.605 -7.367 29.997 1.00 94.75 384 ALA A C 1
ATOM 3121 O O . ALA A 1 384 ? -2.828 -7.796 31.128 1.00 94.75 384 ALA A O 1
ATOM 3122 N N . LEU A 1 385 ? -3.572 -6.876 29.217 1.00 93.88 385 LEU A N 1
ATOM 3123 C CA . LEU A 1 385 ? -4.974 -6.775 29.632 1.00 93.88 385 LEU A CA 1
ATOM 3124 C C . LEU A 1 385 ? -5.649 -8.146 29.805 1.00 93.88 385 LEU A C 1
ATOM 3126 O O . LEU A 1 385 ? -6.560 -8.276 30.625 1.00 93.88 385 LEU A O 1
ATOM 3130 N N . GLN A 1 386 ? -5.196 -9.178 29.083 1.00 93.25 386 GLN A N 1
ATOM 3131 C CA . GLN A 1 386 ? -5.613 -10.565 29.326 1.00 93.25 386 GLN A CA 1
ATOM 3132 C C . GLN A 1 386 ? -5.123 -11.062 30.683 1.00 93.25 386 GLN A C 1
ATOM 3134 O O . GLN A 1 386 ? -5.902 -11.624 31.452 1.00 93.25 386 GLN A O 1
ATOM 3139 N N . LYS A 1 387 ? -3.854 -10.801 31.019 1.00 91.69 387 LYS A N 1
ATOM 3140 C CA . LYS A 1 387 ? -3.267 -11.198 32.309 1.00 91.69 387 LYS A CA 1
ATOM 3141 C C . LYS A 1 387 ? -3.946 -10.540 33.505 1.00 91.69 387 LYS A C 1
ATOM 3143 O O . LYS A 1 387 ? -4.041 -11.151 34.564 1.00 91.69 387 LYS A O 1
ATOM 3148 N N . THR A 1 388 ? -4.414 -9.306 33.349 1.00 90.81 388 THR A N 1
ATOM 3149 C CA . THR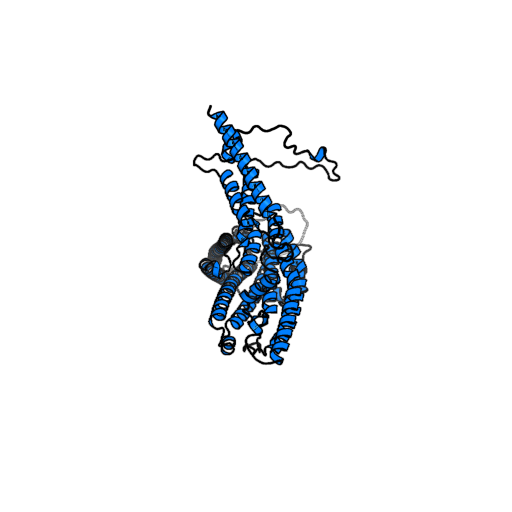 A 1 388 ? -5.088 -8.559 34.421 1.00 90.81 388 THR A CA 1
ATOM 3150 C C . THR A 1 388 ? -6.589 -8.841 34.493 1.00 90.81 388 THR A C 1
ATOM 3152 O O . THR A 1 388 ? -7.264 -8.329 35.383 1.00 90.81 388 THR A O 1
ATOM 3155 N N . GLY A 1 389 ? -7.130 -9.643 33.568 1.00 89.88 389 GLY A N 1
ATOM 3156 C CA . GLY A 1 389 ? -8.558 -9.950 33.477 1.00 89.88 389 GLY A CA 1
ATOM 3157 C C . GLY A 1 389 ? -9.418 -8.806 32.926 1.00 89.88 389 GLY A C 1
ATOM 3158 O O . GLY A 1 389 ? -10.641 -8.924 32.907 1.00 89.88 389 GLY A O 1
ATOM 3159 N N . ASN A 1 390 ? -8.810 -7.712 32.454 1.00 91.69 390 ASN A N 1
ATOM 3160 C CA . ASN A 1 390 ? -9.522 -6.593 31.824 1.00 91.69 390 ASN A CA 1
ATOM 3161 C C . ASN A 1 390 ? -9.964 -6.905 30.387 1.00 91.69 390 ASN A C 1
ATOM 3163 O O . ASN A 1 390 ? -10.859 -6.248 29.858 1.00 91.69 390 ASN A O 1
ATOM 3167 N N . TYR A 1 391 ? -9.357 -7.905 29.751 1.00 92.50 391 TYR A N 1
ATOM 3168 C CA . TYR A 1 391 ? -9.802 -8.450 28.477 1.00 92.50 391 TYR A CA 1
ATOM 3169 C C . TYR A 1 391 ? -9.909 -9.969 28.575 1.00 92.50 391 TYR A C 1
ATOM 3171 O O . TYR A 1 391 ? -8.934 -10.649 28.869 1.00 92.50 391 TYR A O 1
ATOM 3179 N N . THR A 1 392 ? -11.091 -10.517 28.313 1.00 89.19 392 THR A N 1
ATOM 3180 C CA . THR A 1 392 ? -11.283 -11.967 28.217 1.00 89.19 392 THR A CA 1
ATOM 3181 C C . THR A 1 392 ? -11.799 -12.280 26.818 1.00 89.19 392 THR A C 1
ATOM 3183 O O . THR A 1 392 ? -12.900 -11.835 26.487 1.00 89.19 392 THR A O 1
ATOM 3186 N N . PRO A 1 393 ? -11.037 -13.016 25.986 1.00 86.00 393 PRO A N 1
ATOM 3187 C CA . PRO A 1 393 ? -11.529 -13.479 24.696 1.00 86.00 393 PRO A CA 1
ATOM 3188 C C . PRO A 1 393 ? -12.847 -14.258 24.856 1.00 86.00 393 PRO A C 1
ATOM 3190 O O . PRO A 1 393 ? -12.995 -15.018 25.821 1.00 86.00 393 PRO A O 1
ATOM 3193 N N . PRO A 1 394 ? -13.814 -14.091 23.938 1.00 86.00 394 PRO A N 1
ATOM 3194 C CA . PRO A 1 394 ? -15.069 -14.819 23.990 1.00 86.00 394 PRO A CA 1
ATOM 3195 C C . PRO A 1 394 ? -14.803 -16.323 23.872 1.00 86.00 394 PRO A C 1
ATOM 3197 O O . PRO A 1 394 ? -14.040 -16.767 23.016 1.00 86.00 394 PRO A O 1
ATOM 3200 N N . LYS A 1 395 ? -15.461 -17.115 24.725 1.00 83.12 395 LYS A N 1
ATOM 3201 C CA . LYS A 1 395 ? -15.493 -18.575 24.589 1.00 83.12 395 LYS A CA 1
ATOM 3202 C C . LYS A 1 395 ? -16.569 -18.932 23.571 1.00 83.12 395 LYS A C 1
ATOM 3204 O O . LYS A 1 395 ? -17.755 -18.846 23.877 1.00 83.12 395 LYS A O 1
ATOM 3209 N N . LEU A 1 396 ? -16.150 -19.272 22.363 1.00 82.88 396 LEU A N 1
ATOM 3210 C CA . LEU A 1 396 ? -17.034 -19.663 21.270 1.00 82.88 396 LEU A CA 1
ATOM 3211 C C . LEU A 1 396 ? -17.170 -21.199 21.263 1.00 82.88 396 LEU A C 1
ATOM 3213 O O . LEU A 1 396 ? -16.173 -21.900 21.385 1.00 82.88 396 LEU A O 1
ATOM 3217 N N . GLU A 1 397 ? -18.395 -21.728 21.156 1.00 84.94 397 GLU A N 1
ATOM 3218 C CA . GLU A 1 397 ? -18.665 -23.178 21.283 1.00 84.94 397 GLU A CA 1
ATOM 3219 C C . GLU A 1 397 ? -18.089 -24.022 20.134 1.00 84.94 397 GLU A C 1
ATOM 3221 O O . GLU A 1 397 ? -17.655 -25.150 20.353 1.00 84.94 397 GLU A O 1
ATOM 3226 N N . PHE A 1 398 ? -18.078 -23.478 18.914 1.00 85.44 398 PHE A N 1
ATOM 3227 C CA . PHE A 1 398 ? -17.630 -24.159 17.692 1.00 85.44 398 PHE A CA 1
ATOM 3228 C C . PHE A 1 398 ? -16.391 -23.490 17.101 1.00 85.44 398 PHE A C 1
ATOM 3230 O O . PHE A 1 398 ? -16.322 -23.214 15.904 1.00 85.44 398 PHE A O 1
ATOM 3237 N N . ASP A 1 399 ? -15.434 -23.168 17.959 1.00 85.06 399 ASP A N 1
ATOM 3238 C CA . ASP A 1 399 ? -14.239 -22.436 17.583 1.00 85.06 399 ASP A CA 1
ATOM 3239 C C . ASP A 1 399 ? -12.994 -23.091 18.169 1.00 85.06 399 ASP A C 1
ATOM 3241 O O . ASP A 1 399 ? -12.964 -23.502 19.328 1.00 85.06 399 ASP A O 1
ATOM 3245 N N . ASP A 1 400 ? -11.964 -23.161 17.337 1.00 89.88 400 ASP A N 1
ATOM 3246 C CA . ASP A 1 400 ? -10.637 -23.583 17.733 1.00 89.88 400 ASP A CA 1
ATOM 3247 C C . ASP A 1 400 ? -9.633 -22.545 17.229 1.00 89.88 400 ASP A C 1
ATOM 3249 O O . ASP A 1 400 ? -9.568 -22.225 16.036 1.00 89.88 400 ASP A O 1
ATOM 3253 N N . GLU A 1 401 ? -8.848 -22.002 18.155 1.00 91.81 401 GLU A N 1
ATOM 3254 C CA . GLU A 1 401 ? -7.899 -20.930 17.864 1.00 91.81 401 GLU A CA 1
ATOM 3255 C C . GLU A 1 401 ? -6.821 -21.372 16.863 1.00 91.81 401 GLU A C 1
ATOM 3257 O O . GLU A 1 401 ? -6.373 -20.558 16.053 1.00 91.81 401 GLU A O 1
ATOM 3262 N N . SER A 1 402 ? -6.448 -22.658 16.862 1.00 93.88 402 SER A N 1
ATOM 3263 C CA . SER A 1 402 ? -5.464 -23.201 15.923 1.00 93.88 402 SER A CA 1
ATOM 3264 C C . SER A 1 402 ? -6.032 -23.280 14.505 1.00 93.88 402 SER A C 1
ATOM 3266 O O . SER A 1 402 ? -5.379 -22.848 13.554 1.00 93.88 402 SER A O 1
ATOM 3268 N N . ILE A 1 403 ? -7.277 -23.745 14.345 1.00 93.12 403 ILE A N 1
ATOM 3269 C CA . ILE A 1 403 ? -7.965 -23.768 13.047 1.00 93.12 403 ILE A CA 1
ATOM 3270 C C . ILE A 1 403 ? -8.107 -22.343 12.518 1.00 93.12 403 ILE A C 1
ATOM 3272 O O . ILE A 1 403 ? -7.844 -22.086 11.339 1.00 93.12 403 ILE A O 1
ATOM 3276 N N . ARG A 1 404 ? -8.475 -21.400 13.392 1.00 92.50 404 ARG A N 1
ATOM 3277 C CA . ARG A 1 404 ? -8.595 -19.987 13.036 1.00 92.50 404 ARG A CA 1
ATOM 3278 C C . ARG A 1 404 ? -7.269 -19.429 12.533 1.00 92.50 404 ARG A C 1
ATOM 3280 O O . ARG A 1 404 ? -7.237 -18.867 11.440 1.00 92.50 404 ARG A O 1
ATOM 3287 N N . PHE A 1 405 ? -6.182 -19.653 13.272 1.00 94.94 405 PHE A N 1
ATOM 3288 C CA . PHE A 1 405 ? -4.830 -19.258 12.875 1.00 94.94 405 PHE A CA 1
ATOM 3289 C C . PHE A 1 405 ? -4.495 -19.765 11.467 1.00 94.94 405 PHE A C 1
ATOM 3291 O O . PHE A 1 405 ? -4.176 -18.980 10.572 1.00 94.94 405 PHE A O 1
ATOM 3298 N N . TRP A 1 406 ? -4.663 -21.067 11.223 1.00 93.00 406 TRP A N 1
ATOM 3299 C CA . TRP A 1 406 ? -4.354 -21.661 9.922 1.00 93.00 406 TRP A CA 1
ATOM 3300 C C . TRP A 1 406 ? -5.252 -21.162 8.793 1.00 93.00 406 TRP A C 1
ATOM 3302 O O . TRP A 1 406 ? -4.804 -21.079 7.651 1.00 93.00 406 TRP A O 1
ATOM 3312 N N . HIS A 1 407 ? -6.500 -20.798 9.087 1.00 92.69 407 HIS A N 1
ATOM 3313 C CA . HIS A 1 407 ? -7.383 -20.192 8.100 1.00 92.69 407 HIS A CA 1
ATOM 3314 C C . HIS A 1 407 ? -6.950 -18.761 7.746 1.00 92.69 407 HIS A C 1
ATOM 3316 O O . HIS A 1 407 ? -6.964 -18.397 6.569 1.00 92.69 407 HIS A O 1
ATOM 3322 N N . ARG A 1 408 ? -6.525 -17.956 8.733 1.00 93.56 408 ARG A N 1
ATOM 3323 C CA . ARG A 1 408 ? -6.058 -16.574 8.512 1.00 93.56 408 ARG A CA 1
ATOM 3324 C C . ARG A 1 408 ? -4.764 -16.519 7.714 1.00 93.56 408 ARG A C 1
ATOM 3326 O O . ARG A 1 408 ? -4.675 -15.746 6.764 1.00 93.56 408 ARG A O 1
ATOM 3333 N N . PHE A 1 409 ? -3.813 -17.388 8.037 1.00 94.31 409 PHE A N 1
ATOM 3334 C CA . PHE A 1 409 ? -2.494 -17.407 7.401 1.00 94.31 409 PHE A CA 1
ATOM 3335 C C . PHE A 1 409 ? -2.375 -18.449 6.280 1.00 94.31 409 PHE A C 1
ATOM 3337 O O . PHE A 1 409 ? -1.279 -18.729 5.799 1.00 94.31 409 PHE A O 1
ATOM 3344 N N . ARG A 1 410 ? -3.501 -19.001 5.800 1.00 91.56 410 ARG A N 1
ATOM 3345 C CA . ARG A 1 410 ? -3.531 -20.064 4.778 1.00 91.56 410 ARG A CA 1
ATOM 3346 C C . ARG A 1 410 ? -2.682 -19.743 3.548 1.00 91.56 410 ARG A C 1
ATOM 3348 O O . ARG A 1 410 ? -1.987 -20.622 3.055 1.00 91.56 410 ARG A O 1
ATOM 3355 N N . MET A 1 411 ? -2.763 -18.509 3.053 1.00 87.38 411 MET A N 1
ATOM 3356 C CA . MET A 1 411 ? -2.070 -18.089 1.826 1.00 87.38 411 MET A CA 1
ATOM 3357 C C . MET A 1 411 ? -0.561 -17.903 2.029 1.00 87.38 411 MET A C 1
ATOM 3359 O O . MET A 1 411 ? 0.192 -17.955 1.068 1.00 87.38 411 MET A O 1
ATOM 3363 N N . TYR A 1 412 ? -0.120 -17.722 3.274 1.00 90.88 412 TYR A N 1
ATOM 3364 C CA . TYR A 1 412 ? 1.289 -17.575 3.631 1.00 90.88 412 TYR A CA 1
ATOM 3365 C C . TYR A 1 412 ? 1.974 -18.945 3.651 1.00 90.88 412 TYR A C 1
ATOM 3367 O O . TYR A 1 412 ? 3.163 -19.050 3.389 1.00 90.88 412 TYR A O 1
ATOM 3375 N N . ARG A 1 413 ? 1.205 -20.019 3.894 1.00 86.62 413 ARG A N 1
ATOM 3376 C CA . ARG A 1 413 ? 1.714 -21.392 3.990 1.00 86.62 413 ARG A CA 1
ATOM 3377 C C . ARG A 1 413 ? 2.311 -21.933 2.688 1.00 86.62 413 ARG A C 1
ATOM 3379 O O . ARG A 1 413 ? 3.097 -22.872 2.732 1.00 86.62 413 ARG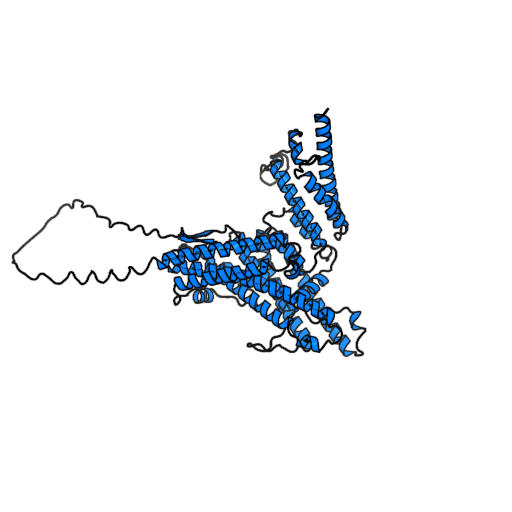 A O 1
ATOM 3386 N N . SER A 1 414 ? 1.890 -21.411 1.541 1.00 83.62 414 SER A N 1
ATOM 3387 C CA . SER A 1 414 ? 2.397 -21.855 0.240 1.00 83.62 414 SER A CA 1
ATOM 3388 C C . SER A 1 414 ? 3.682 -21.149 -0.189 1.00 83.62 414 SER A C 1
ATOM 3390 O O . SER A 1 414 ? 4.141 -21.429 -1.286 1.00 83.62 414 SER A O 1
ATOM 3392 N N . LEU A 1 415 ? 4.214 -20.228 0.620 1.00 89.62 415 LEU A N 1
ATOM 3393 C CA . LEU A 1 415 ? 5.362 -19.404 0.247 1.00 89.62 415 LEU A CA 1
ATOM 3394 C C . LEU A 1 415 ? 6.681 -20.071 0.627 1.00 89.62 415 LEU A C 1
ATOM 3396 O O . LEU A 1 415 ? 6.785 -20.659 1.706 1.00 89.62 415 LEU A O 1
ATOM 3400 N N . GLY A 1 416 ? 7.695 -19.910 -0.223 1.00 84.00 416 GLY A N 1
ATOM 3401 C CA . GLY A 1 416 ? 9.072 -20.300 0.090 1.00 84.00 416 GLY A CA 1
ATOM 3402 C C . GLY A 1 416 ? 9.751 -19.374 1.109 1.00 84.00 416 GLY A C 1
ATOM 3403 O O . GLY A 1 416 ? 10.579 -19.816 1.902 1.00 84.00 416 GLY A O 1
ATOM 3404 N N . SER A 1 417 ? 9.381 -18.089 1.124 1.00 89.19 417 SER A N 1
ATOM 3405 C CA . SER A 1 417 ? 9.946 -17.059 2.011 1.00 89.19 417 SER A CA 1
ATOM 3406 C C . SER A 1 417 ? 8.948 -15.900 2.212 1.00 89.19 417 SER A C 1
ATOM 3408 O O . SER A 1 417 ? 8.237 -15.571 1.262 1.00 89.19 417 SER A O 1
ATOM 3410 N N . PRO A 1 418 ? 8.859 -15.229 3.377 1.00 91.94 418 PRO A N 1
ATOM 3411 C CA . PRO A 1 418 ? 9.579 -15.509 4.618 1.00 91.94 418 PRO A CA 1
ATOM 3412 C C . PRO A 1 418 ? 9.143 -16.827 5.257 1.00 91.94 418 PRO A C 1
ATOM 3414 O O . PRO A 1 418 ? 8.090 -17.372 4.924 1.00 91.94 418 PRO A O 1
ATOM 3417 N N . THR A 1 419 ? 9.945 -17.325 6.198 1.00 88.75 419 THR A N 1
ATOM 3418 C CA . THR A 1 419 ? 9.629 -18.545 6.943 1.00 88.75 419 THR A CA 1
ATOM 3419 C C . THR A 1 419 ? 8.250 -18.440 7.590 1.00 88.75 419 THR A C 1
ATOM 3421 O O . THR A 1 419 ? 7.926 -17.482 8.288 1.00 88.75 419 THR A O 1
ATOM 3424 N N . ILE A 1 420 ? 7.415 -19.447 7.363 1.00 88.31 420 ILE A N 1
ATOM 3425 C CA . ILE A 1 420 ? 6.067 -19.477 7.924 1.00 88.31 420 ILE A CA 1
ATOM 3426 C C . ILE A 1 420 ? 6.161 -19.714 9.427 1.00 88.31 420 ILE A C 1
ATOM 3428 O O . ILE A 1 420 ? 6.763 -20.696 9.862 1.00 88.31 420 ILE A O 1
ATOM 3432 N N . LEU A 1 421 ? 5.503 -18.862 10.211 1.00 92.44 421 LEU A N 1
ATOM 3433 C CA . LEU A 1 421 ? 5.341 -19.109 11.638 1.00 92.44 421 LEU A CA 1
ATOM 3434 C C . LEU A 1 421 ? 4.157 -20.042 11.889 1.00 92.44 421 LEU A C 1
ATOM 3436 O O . LEU A 1 421 ? 3.064 -19.869 11.342 1.00 92.44 421 LEU A O 1
ATOM 3440 N N . SER A 1 422 ? 4.376 -21.041 12.734 1.00 93.06 422 SER A N 1
ATOM 3441 C CA . SER A 1 422 ? 3.365 -22.008 13.135 1.00 93.06 422 SER A CA 1
ATOM 3442 C C . SER A 1 422 ? 2.486 -21.480 14.270 1.00 93.06 422 SER A C 1
ATOM 3444 O O . SER A 1 422 ? 2.817 -20.529 14.980 1.00 93.06 422 SER A O 1
ATOM 3446 N N . PHE A 1 423 ? 1.357 -22.156 14.497 1.00 94.69 423 PHE A N 1
ATOM 3447 C CA . PHE A 1 423 ? 0.537 -21.892 15.679 1.00 94.69 423 PHE A CA 1
ATOM 3448 C C . PHE A 1 423 ? 1.302 -22.147 16.991 1.00 94.69 423 PHE A C 1
ATOM 3450 O O . PHE A 1 423 ? 1.025 -21.501 18.000 1.00 94.69 423 PHE A O 1
ATOM 3457 N N . GLN A 1 424 ? 2.278 -23.060 16.976 1.00 94.44 424 GLN A N 1
ATOM 3458 C CA . GLN A 1 424 ? 3.116 -23.330 18.138 1.00 94.44 424 GLN A CA 1
ATOM 3459 C C . GLN A 1 424 ? 4.043 -22.144 18.431 1.00 94.44 424 GLN A C 1
ATOM 3461 O O . GLN A 1 424 ? 4.089 -21.698 19.572 1.00 94.44 424 GLN A O 1
ATOM 3466 N N . ASP A 1 425 ? 4.659 -21.551 17.403 1.00 94.44 425 ASP A N 1
ATOM 3467 C CA . ASP A 1 425 ? 5.482 -20.339 17.550 1.00 94.44 425 ASP A CA 1
ATOM 3468 C C . ASP A 1 425 ? 4.664 -19.181 18.126 1.00 94.44 425 ASP A C 1
ATOM 3470 O O . ASP A 1 425 ? 5.110 -18.479 19.036 1.00 94.44 425 ASP A O 1
ATOM 3474 N N . PHE A 1 426 ? 3.424 -19.020 17.646 1.00 95.19 426 PHE A N 1
ATOM 3475 C CA . PHE A 1 426 ? 2.490 -18.044 18.199 1.00 95.19 426 PHE A CA 1
ATOM 3476 C C . PHE A 1 426 ? 2.256 -18.280 19.693 1.00 95.19 426 PHE A C 1
ATOM 3478 O O . PHE A 1 426 ? 2.365 -17.345 20.488 1.00 95.19 426 PHE A O 1
ATOM 3485 N N . LYS A 1 427 ? 1.964 -19.521 20.098 1.00 93.69 427 LYS A N 1
ATOM 3486 C CA . LYS A 1 427 ? 1.739 -19.861 21.507 1.00 93.69 427 LYS A CA 1
ATOM 3487 C C . LYS A 1 427 ? 2.980 -19.652 22.359 1.00 93.69 427 LYS A C 1
ATOM 3489 O O . LYS A 1 427 ? 2.861 -19.054 23.421 1.00 93.69 427 LYS A O 1
ATOM 3494 N N . ASP A 1 428 ? 4.147 -20.080 21.902 1.00 91.25 428 ASP A N 1
ATOM 3495 C CA . ASP A 1 428 ? 5.378 -20.001 22.686 1.00 91.25 428 ASP A CA 1
ATOM 3496 C C . ASP A 1 428 ? 5.849 -18.555 22.874 1.00 91.25 428 ASP A C 1
ATOM 3498 O O . ASP A 1 428 ? 6.215 -18.168 23.983 1.00 91.25 428 ASP A O 1
ATOM 3502 N N . ILE A 1 429 ? 5.757 -17.724 21.831 1.00 89.06 429 ILE A N 1
ATOM 3503 C CA . ILE A 1 429 ? 6.172 -16.314 21.892 1.00 89.06 429 ILE A CA 1
ATOM 3504 C C . ILE A 1 429 ? 5.162 -15.460 22.670 1.00 89.06 429 ILE A C 1
ATOM 3506 O O . ILE A 1 429 ? 5.548 -14.503 23.343 1.00 89.06 429 ILE A O 1
ATOM 3510 N N . THR A 1 430 ? 3.866 -15.787 22.612 1.00 88.56 430 THR A N 1
ATOM 3511 C CA . THR A 1 430 ? 2.835 -15.048 23.365 1.00 88.56 430 THR A CA 1
ATOM 3512 C C . THR A 1 430 ? 2.619 -15.563 24.788 1.00 88.56 430 THR A C 1
ATOM 3514 O O . THR A 1 430 ? 2.054 -14.834 25.610 1.00 88.56 430 THR A O 1
ATOM 3517 N N . ARG A 1 431 ? 3.132 -16.755 25.134 1.00 82.56 431 ARG A N 1
ATOM 3518 C CA . ARG A 1 431 ? 3.182 -17.291 26.505 1.00 82.56 431 ARG A CA 1
ATOM 3519 C C . ARG A 1 431 ? 4.275 -16.586 27.311 1.00 82.56 431 ARG A C 1
ATOM 3521 O O . ARG A 1 431 ? 5.309 -17.137 27.674 1.00 82.56 431 ARG A O 1
ATOM 3528 N N . LEU A 1 432 ? 4.032 -15.313 27.593 1.00 85.00 432 LEU A N 1
ATOM 3529 C CA . LEU A 1 432 ? 4.957 -14.414 28.278 1.00 85.00 432 LEU A CA 1
ATOM 3530 C C . LEU A 1 432 ? 4.914 -14.608 29.801 1.00 85.00 432 LEU A C 1
ATOM 3532 O O . LEU A 1 432 ? 4.884 -13.622 30.528 1.00 85.00 432 LEU A O 1
ATOM 3536 N N . ASP A 1 433 ? 4.845 -15.840 30.311 1.00 81.19 433 ASP A N 1
ATOM 3537 C CA . ASP A 1 433 ? 4.559 -16.147 31.729 1.00 81.19 433 ASP A CA 1
ATOM 3538 C C . ASP A 1 433 ? 5.537 -15.476 32.705 1.00 81.19 433 ASP A C 1
ATOM 3540 O O . ASP A 1 433 ? 5.129 -15.010 33.767 1.00 81.19 433 ASP A O 1
ATOM 3544 N N . ASN A 1 434 ? 6.798 -15.333 32.292 1.00 85.81 434 ASN A N 1
ATOM 3545 C CA . ASN A 1 434 ? 7.865 -14.718 33.084 1.00 85.81 434 ASN A CA 1
ATOM 3546 C C . ASN A 1 434 ? 7.825 -13.181 33.111 1.00 85.81 434 ASN A C 1
ATOM 3548 O O . ASN A 1 434 ? 8.597 -12.577 33.848 1.00 85.81 434 ASN A O 1
ATOM 3552 N N . ILE A 1 435 ? 6.970 -12.544 32.304 1.00 90.81 435 ILE A N 1
ATOM 3553 C CA . ILE A 1 435 ? 6.869 -11.083 32.205 1.00 90.81 435 ILE A CA 1
ATOM 3554 C C . ILE A 1 435 ? 5.554 -10.627 32.832 1.00 90.81 435 ILE A C 1
ATOM 3556 O O . ILE A 1 435 ? 4.472 -11.097 32.467 1.00 90.81 435 ILE A O 1
ATOM 3560 N N . THR A 1 436 ? 5.618 -9.686 33.765 1.00 92.25 436 THR A N 1
ATOM 3561 C CA . THR A 1 436 ? 4.430 -9.148 34.436 1.00 92.25 436 THR A CA 1
ATOM 3562 C C . THR A 1 436 ? 3.585 -8.281 33.494 1.00 92.25 436 THR A C 1
ATOM 3564 O O . THR A 1 436 ? 4.064 -7.751 32.491 1.00 92.25 436 THR A O 1
ATOM 3567 N N . ALA A 1 437 ? 2.300 -8.096 33.815 1.00 91.62 437 ALA A N 1
ATOM 3568 C CA . ALA A 1 437 ? 1.438 -7.205 33.033 1.00 91.62 437 ALA A CA 1
ATOM 3569 C C . ALA A 1 437 ? 1.954 -5.751 33.026 1.00 91.62 437 ALA A C 1
ATOM 3571 O O . ALA A 1 437 ? 1.912 -5.096 31.988 1.00 91.62 437 ALA A O 1
ATOM 3572 N N . LEU A 1 438 ? 2.500 -5.270 34.151 1.00 92.62 438 LEU A N 1
ATOM 3573 C CA . LEU A 1 438 ? 3.091 -3.931 34.275 1.00 92.62 438 LEU A CA 1
ATOM 3574 C C . LEU A 1 438 ? 4.313 -3.744 33.365 1.00 92.62 438 LEU A C 1
ATOM 3576 O O . LEU A 1 438 ? 4.430 -2.721 32.687 1.00 92.62 438 LEU A O 1
ATOM 3580 N N . GLU A 1 439 ? 5.198 -4.739 33.292 1.00 94.12 439 GLU A N 1
ATOM 3581 C CA . GLU A 1 439 ? 6.338 -4.715 32.368 1.00 94.12 439 GLU A CA 1
ATOM 3582 C C . GLU A 1 439 ? 5.878 -4.706 30.908 1.00 94.12 439 GLU A C 1
ATOM 3584 O O . GLU A 1 439 ? 6.384 -3.913 30.116 1.00 94.12 439 GLU A O 1
ATOM 3589 N N . LEU A 1 440 ? 4.873 -5.514 30.547 1.00 94.44 440 LEU A N 1
ATOM 3590 C CA . LEU A 1 440 ? 4.317 -5.521 29.188 1.00 94.44 440 LEU A CA 1
ATOM 3591 C C . LEU A 1 440 ? 3.699 -4.175 28.801 1.00 94.44 440 LEU A C 1
ATOM 3593 O O . LEU A 1 440 ? 3.925 -3.702 27.685 1.00 94.44 440 LEU A O 1
ATOM 3597 N N . LEU A 1 441 ? 2.960 -3.532 29.708 1.00 95.62 441 LEU A N 1
ATOM 3598 C CA . LEU A 1 441 ? 2.414 -2.189 29.488 1.00 95.62 441 LEU A CA 1
ATOM 3599 C C . LEU A 1 441 ? 3.537 -1.151 29.345 1.00 95.62 441 LEU A C 1
ATOM 3601 O O . LEU A 1 441 ? 3.474 -0.294 28.464 1.00 95.62 441 LEU A O 1
ATOM 3605 N N . SER A 1 442 ? 4.605 -1.277 30.136 1.00 95.44 442 SER A N 1
ATOM 3606 C CA . SER A 1 442 ? 5.786 -0.408 30.061 1.00 95.44 442 SER A CA 1
ATOM 3607 C C . SER A 1 442 ? 6.558 -0.578 28.747 1.00 95.44 442 SER A C 1
ATOM 3609 O O . SER A 1 442 ? 6.985 0.405 28.142 1.00 95.44 442 SER A O 1
ATOM 3611 N N . PHE A 1 443 ? 6.720 -1.811 28.258 1.00 96.25 443 PHE A N 1
ATOM 3612 C CA . PHE A 1 443 ? 7.302 -2.075 26.939 1.00 96.25 443 PHE A CA 1
ATOM 3613 C C . PHE A 1 443 ? 6.410 -1.552 25.815 1.00 96.25 443 PHE A C 1
ATOM 3615 O O . PHE A 1 443 ? 6.914 -0.920 24.890 1.00 96.25 443 PHE A O 1
ATOM 3622 N N . SER A 1 444 ? 5.094 -1.738 25.930 1.00 97.31 444 SER A N 1
ATOM 3623 C CA . SER A 1 444 ? 4.126 -1.203 24.966 1.00 97.31 444 SER A CA 1
ATOM 3624 C C . SER A 1 444 ? 4.214 0.320 24.880 1.00 97.31 444 SER A C 1
ATOM 3626 O O . SER A 1 444 ? 4.232 0.877 23.784 1.00 97.31 444 SER A O 1
ATOM 3628 N N . LEU A 1 445 ? 4.354 0.996 26.025 1.00 97.88 445 LEU A N 1
ATOM 3629 C CA . LEU A 1 445 ? 4.537 2.442 26.091 1.00 97.88 445 LEU A CA 1
ATOM 3630 C C . LEU A 1 445 ? 5.801 2.891 25.342 1.00 97.88 445 LEU A C 1
ATOM 3632 O O . LEU A 1 445 ? 5.731 3.825 24.542 1.00 97.88 445 LEU A O 1
ATOM 3636 N N . LYS A 1 446 ? 6.930 2.197 25.546 1.00 98.19 446 LYS A N 1
ATOM 3637 C CA . LYS A 1 446 ? 8.182 2.463 24.817 1.00 98.19 446 LYS A CA 1
ATOM 3638 C C . LYS A 1 446 ? 8.020 2.262 23.310 1.00 98.19 446 LYS A C 1
ATOM 3640 O O . LYS A 1 446 ? 8.503 3.090 22.544 1.00 98.19 446 LYS A O 1
ATOM 3645 N N . ASN A 1 447 ? 7.311 1.213 22.882 1.00 98.50 447 ASN A N 1
ATOM 3646 C CA . ASN A 1 447 ? 7.042 0.979 21.463 1.00 98.50 447 ASN A CA 1
ATOM 3647 C C . ASN A 1 447 ? 6.224 2.129 20.850 1.00 98.50 447 ASN A C 1
ATOM 3649 O O . ASN A 1 447 ? 6.626 2.685 19.834 1.00 98.50 447 ASN A O 1
ATOM 3653 N N . PHE A 1 448 ? 5.141 2.584 21.493 1.00 98.62 448 PHE A N 1
ATOM 3654 C CA . PHE A 1 448 ? 4.378 3.729 20.973 1.00 98.62 448 PHE A CA 1
ATOM 3655 C C . PHE A 1 448 ? 5.178 5.042 20.965 1.00 98.62 448 PHE A C 1
ATOM 3657 O O . PHE A 1 448 ? 4.985 5.866 20.070 1.00 98.62 448 PHE A O 1
ATOM 3664 N N . GLN A 1 449 ? 6.075 5.253 21.935 1.00 98.50 449 GLN A N 1
ATOM 3665 C CA . GLN A 1 449 ? 6.983 6.406 21.949 1.00 98.50 449 GLN A CA 1
ATOM 3666 C C . GLN A 1 449 ? 7.991 6.350 20.793 1.00 98.50 449 GLN A C 1
ATOM 3668 O O . GLN A 1 449 ? 8.173 7.352 20.106 1.00 98.50 449 GLN A O 1
ATOM 3673 N N . SER A 1 450 ? 8.586 5.182 20.534 1.00 98.31 450 SER A N 1
ATOM 3674 C CA . SER A 1 450 ? 9.507 4.981 19.409 1.00 98.31 450 SER A CA 1
ATOM 3675 C C . SER A 1 450 ? 8.809 5.162 18.056 1.00 98.31 450 SER A C 1
ATOM 3677 O O . SER A 1 450 ? 9.290 5.915 17.205 1.00 98.31 450 SER A O 1
ATOM 3679 N N . ALA A 1 451 ? 7.608 4.594 17.897 1.00 98.50 451 ALA A N 1
ATOM 3680 C CA . ALA A 1 451 ? 6.780 4.801 16.712 1.00 98.50 451 ALA A CA 1
ATOM 3681 C C . ALA A 1 451 ? 6.445 6.282 16.501 1.00 98.50 451 ALA A C 1
ATOM 3683 O O . ALA A 1 451 ? 6.541 6.787 15.385 1.00 98.50 451 ALA A O 1
ATOM 3684 N N . ARG A 1 452 ? 6.080 6.998 17.573 1.00 98.50 452 ARG A N 1
ATOM 3685 C CA . ARG A 1 452 ? 5.825 8.441 17.520 1.00 98.50 452 ARG A CA 1
ATOM 3686 C C . ARG A 1 452 ? 7.039 9.202 16.980 1.00 98.50 452 ARG A C 1
ATOM 3688 O O . ARG A 1 452 ? 6.864 9.984 16.051 1.00 98.50 452 ARG A O 1
ATOM 3695 N N . SER A 1 453 ? 8.235 8.968 17.521 1.00 98.06 453 SER A N 1
ATOM 3696 C CA . SER A 1 453 ? 9.456 9.641 17.054 1.00 98.06 453 SER A CA 1
ATOM 3697 C C . SER A 1 453 ? 9.773 9.310 15.593 1.00 98.06 453 SER A C 1
ATOM 3699 O O . SER A 1 453 ? 10.107 10.204 14.820 1.00 98.06 453 SER A O 1
ATOM 3701 N N . SER A 1 454 ? 9.594 8.053 15.182 1.00 97.94 454 SER A N 1
ATOM 3702 C CA . SER A 1 454 ? 9.768 7.635 13.785 1.00 97.94 454 SER A CA 1
ATOM 3703 C C . SER A 1 454 ? 8.795 8.352 12.839 1.00 97.94 454 SER A C 1
ATOM 3705 O O . SER A 1 454 ? 9.190 8.809 11.769 1.00 97.94 454 SER A O 1
ATOM 3707 N N . ILE A 1 455 ? 7.534 8.529 13.247 1.00 98.25 455 ILE A N 1
ATOM 3708 C CA . ILE A 1 455 ? 6.525 9.259 12.464 1.00 98.25 455 ILE A CA 1
ATOM 3709 C C . ILE A 1 455 ? 6.824 10.763 12.410 1.00 98.25 455 ILE A C 1
ATOM 3711 O O . ILE A 1 455 ? 6.682 11.371 11.351 1.00 98.25 455 ILE A O 1
ATOM 3715 N N . GLU A 1 456 ? 7.252 11.370 13.519 1.00 97.50 456 GLU A N 1
ATOM 3716 C CA . GLU A 1 456 ? 7.679 12.777 13.551 1.00 97.50 456 GLU A CA 1
ATOM 3717 C C . GLU A 1 456 ? 8.862 13.015 12.596 1.00 97.50 456 GLU A C 1
ATOM 3719 O O . GLU A 1 456 ? 8.855 13.995 11.850 1.00 97.50 456 GLU A O 1
ATOM 3724 N N . ASN A 1 457 ? 9.813 12.076 12.530 1.00 95.75 457 ASN A N 1
ATOM 3725 C CA . ASN A 1 457 ? 10.911 12.119 11.564 1.00 95.75 457 ASN A CA 1
ATOM 3726 C C . ASN A 1 457 ? 10.407 12.011 10.117 1.00 95.75 457 ASN A C 1
ATOM 3728 O O . ASN A 1 457 ? 10.813 12.806 9.275 1.00 95.75 457 ASN A O 1
ATOM 3732 N N . LEU A 1 458 ? 9.488 11.084 9.822 1.00 95.56 458 LEU A N 1
ATOM 3733 C CA . LEU A 1 458 ? 8.904 10.931 8.480 1.00 95.56 458 LEU A CA 1
ATOM 3734 C C . LEU A 1 458 ? 8.161 12.187 8.013 1.00 95.56 458 LEU A C 1
ATOM 3736 O O . LEU A 1 458 ? 8.255 12.549 6.843 1.00 95.56 458 LEU A O 1
ATOM 3740 N N . LEU A 1 459 ? 7.457 12.872 8.918 1.00 96.12 459 LEU A N 1
ATOM 3741 C CA . LEU A 1 459 ? 6.770 14.133 8.619 1.00 96.12 459 LEU A CA 1
ATOM 3742 C C . LEU A 1 459 ? 7.738 15.271 8.253 1.00 96.12 459 LEU A C 1
ATOM 3744 O O . LEU A 1 459 ? 7.320 16.229 7.604 1.00 96.12 459 LEU A O 1
ATOM 3748 N N . ALA A 1 460 ? 9.010 15.175 8.652 1.00 93.38 460 ALA A N 1
ATOM 3749 C CA . ALA A 1 460 ? 10.049 16.142 8.308 1.00 93.38 460 ALA A CA 1
ATOM 3750 C C . ALA A 1 460 ? 10.772 15.827 6.980 1.00 93.38 460 ALA A C 1
ATOM 3752 O O . ALA A 1 460 ? 11.453 16.701 6.440 1.00 93.38 460 ALA A O 1
ATOM 3753 N N . ILE A 1 461 ? 10.633 14.607 6.444 1.00 91.38 461 ILE A N 1
ATOM 3754 C CA . ILE A 1 461 ? 11.283 14.183 5.195 1.00 91.38 461 ILE A CA 1
ATOM 3755 C C . ILE A 1 461 ? 10.611 14.851 3.991 1.00 91.38 461 ILE A C 1
ATOM 3757 O O . ILE A 1 461 ? 9.386 14.968 3.905 1.00 91.38 461 ILE A O 1
ATOM 3761 N N . LYS A 1 462 ? 11.419 15.266 3.011 1.00 90.75 462 LYS A N 1
ATOM 3762 C CA . LYS A 1 462 ? 10.901 15.891 1.788 1.00 90.75 462 LYS A CA 1
ATOM 3763 C C . LYS A 1 462 ? 10.128 14.878 0.926 1.00 90.75 462 LYS A C 1
ATOM 3765 O O . LYS A 1 462 ? 10.525 13.712 0.840 1.00 90.75 462 LYS A O 1
ATOM 3770 N N . PRO A 1 463 ? 9.082 15.307 0.191 1.00 90.38 463 PRO A N 1
ATOM 3771 C CA . PRO A 1 463 ? 8.323 14.418 -0.695 1.00 90.38 463 PRO A CA 1
ATOM 3772 C C . PRO A 1 463 ? 9.199 13.701 -1.727 1.00 90.38 463 PRO A C 1
ATOM 3774 O O . PRO A 1 463 ? 8.998 12.518 -1.984 1.00 90.38 463 PRO A O 1
ATOM 3777 N N . SER A 1 464 ? 10.213 14.390 -2.254 1.00 88.00 464 SER A N 1
ATOM 3778 C CA . SER A 1 464 ? 11.145 13.831 -3.232 1.00 88.00 464 SER A CA 1
ATOM 3779 C C . SER A 1 464 ? 11.995 12.701 -2.654 1.00 88.00 464 SER A C 1
ATOM 3781 O O . SER A 1 464 ? 12.273 11.737 -3.353 1.00 88.00 464 SER A O 1
ATOM 3783 N N . GLU A 1 465 ? 12.390 12.776 -1.380 1.00 86.94 465 GLU A N 1
ATOM 3784 C CA . GLU A 1 465 ? 13.231 11.767 -0.712 1.00 86.94 465 GLU A CA 1
ATOM 3785 C C . GLU A 1 465 ? 12.443 10.486 -0.404 1.00 86.94 465 GLU A C 1
ATOM 3787 O O . GLU A 1 465 ? 12.956 9.390 -0.598 1.00 86.94 465 GLU A O 1
ATOM 3792 N N . SER A 1 466 ? 11.165 10.618 -0.037 1.00 88.62 466 SER A N 1
ATOM 3793 C CA . SER A 1 466 ? 10.248 9.489 0.198 1.00 88.62 466 SER A CA 1
ATOM 3794 C C . SER A 1 466 ? 9.529 8.990 -1.067 1.00 88.62 466 SER A C 1
ATOM 3796 O O . SER A 1 466 ? 8.768 8.023 -1.007 1.00 88.62 466 SER A O 1
ATOM 3798 N N . ARG A 1 467 ? 9.752 9.646 -2.218 1.00 94.25 467 ARG A N 1
ATOM 3799 C CA . ARG A 1 467 ? 9.047 9.402 -3.494 1.00 94.25 467 ARG A CA 1
ATOM 3800 C C . ARG A 1 467 ? 7.525 9.502 -3.339 1.00 94.25 467 ARG A C 1
ATOM 3802 O O . ARG A 1 467 ? 6.774 8.686 -3.868 1.00 94.25 467 ARG A O 1
ATOM 3809 N N . MET A 1 468 ? 7.066 10.496 -2.584 1.00 93.50 468 MET A N 1
ATOM 3810 C CA . MET A 1 468 ? 5.651 10.760 -2.295 1.00 93.50 468 MET A CA 1
ATOM 3811 C C . MET A 1 468 ? 5.122 11.978 -3.065 1.00 93.50 468 MET A C 1
ATOM 3813 O O . MET A 1 468 ? 4.098 12.542 -2.693 1.00 93.50 468 MET A O 1
ATOM 3817 N N . ASP A 1 469 ? 5.796 12.408 -4.134 1.00 91.19 469 ASP A N 1
ATOM 3818 C CA . ASP A 1 469 ? 5.550 13.682 -4.829 1.00 91.19 469 ASP A CA 1
ATOM 3819 C C . ASP A 1 469 ? 4.079 13.903 -5.231 1.00 91.19 469 ASP A C 1
ATOM 3821 O O . ASP A 1 469 ? 3.548 15.001 -5.078 1.00 91.19 469 ASP A O 1
ATOM 3825 N N . PHE A 1 470 ? 3.395 12.848 -5.686 1.00 90.88 470 PHE A N 1
ATOM 3826 C CA . PHE A 1 470 ? 2.009 12.910 -6.177 1.00 90.88 470 PHE A CA 1
ATOM 3827 C C . PHE A 1 470 ? 0.953 12.512 -5.140 1.00 90.88 470 PHE A C 1
ATOM 3829 O O . PHE A 1 470 ? -0.240 12.568 -5.428 1.00 90.88 470 PHE A O 1
ATOM 3836 N N . CYS A 1 471 ? 1.369 12.105 -3.941 1.00 92.50 471 CYS A N 1
ATOM 3837 C CA . CYS A 1 471 ? 0.479 11.643 -2.873 1.00 92.50 471 CYS A CA 1
ATOM 3838 C C . CYS A 1 471 ? 0.889 12.167 -1.490 1.00 92.50 471 CYS A C 1
ATOM 3840 O O . CYS A 1 471 ? 0.493 11.610 -0.469 1.00 92.50 471 CYS A O 1
ATOM 3842 N N . HIS A 1 472 ? 1.686 13.237 -1.432 1.00 93.69 472 HIS A N 1
ATOM 3843 C CA . HIS A 1 472 ? 2.242 13.754 -0.182 1.00 93.69 472 HIS A CA 1
ATOM 3844 C C . HIS A 1 472 ? 1.153 14.205 0.797 1.00 93.69 472 HIS A C 1
ATOM 3846 O O . HIS A 1 472 ? 1.287 14.018 2.005 1.00 93.69 472 HIS A O 1
ATOM 3852 N N . THR A 1 473 ? 0.053 14.764 0.285 1.00 93.19 473 THR A N 1
ATOM 3853 C CA . THR A 1 473 ? -1.070 15.206 1.121 1.00 93.19 473 THR A CA 1
ATOM 3854 C C . THR A 1 473 ? -1.735 14.018 1.817 1.00 93.19 473 THR A C 1
ATOM 3856 O O . THR A 1 473 ? -1.981 14.057 3.021 1.00 93.19 473 THR A O 1
ATOM 3859 N N . GLU A 1 474 ? -2.020 12.953 1.074 1.00 94.12 474 GLU A N 1
ATOM 3860 C CA . GLU A 1 474 ? -2.612 11.711 1.569 1.00 94.12 474 GLU A CA 1
ATOM 3861 C C . GLU A 1 474 ? -1.661 10.988 2.518 1.00 94.12 474 GLU A C 1
ATOM 3863 O O . GLU A 1 474 ? -2.074 10.609 3.611 1.00 94.12 474 GLU A O 1
ATOM 3868 N N . PHE A 1 475 ? -0.384 10.889 2.150 1.00 95.56 475 PHE A N 1
ATOM 3869 C CA . PHE A 1 475 ? 0.656 10.309 2.990 1.00 95.56 475 PHE A CA 1
ATOM 3870 C C . PHE A 1 475 ? 0.788 11.048 4.327 1.00 95.56 475 PHE A C 1
ATOM 3872 O O . PHE A 1 475 ? 0.802 10.435 5.389 1.00 95.56 475 PHE A O 1
ATOM 3879 N N . THR A 1 476 ? 0.794 12.381 4.303 1.00 96.00 476 THR A N 1
ATOM 3880 C CA . THR A 1 476 ? 0.864 13.200 5.522 1.00 96.00 476 THR A CA 1
ATOM 3881 C C . THR A 1 476 ? -0.362 12.993 6.409 1.00 96.00 476 THR A C 1
ATOM 3883 O O . THR A 1 476 ? -0.232 12.900 7.629 1.00 96.00 476 THR A O 1
ATOM 3886 N N . LYS A 1 477 ? -1.563 12.892 5.823 1.00 96.00 477 LYS A N 1
ATOM 3887 C CA . LYS A 1 477 ? -2.793 12.598 6.578 1.00 96.00 477 LYS A CA 1
ATOM 3888 C C . LYS A 1 477 ? -2.736 11.226 7.246 1.00 96.00 477 LYS A C 1
ATOM 3890 O O . LYS A 1 477 ? -3.179 11.113 8.390 1.00 96.00 477 LYS A O 1
ATOM 3895 N N . ASP A 1 478 ? -2.189 10.232 6.554 1.00 96.25 478 ASP A N 1
ATOM 3896 C CA . ASP A 1 478 ? -1.984 8.878 7.071 1.00 96.25 478 ASP A CA 1
ATOM 3897 C C . ASP A 1 478 ? -1.002 8.874 8.254 1.00 96.25 478 ASP A C 1
ATOM 3899 O O . ASP A 1 478 ? -1.351 8.460 9.361 1.00 96.25 478 ASP A O 1
ATOM 3903 N N . LEU A 1 479 ? 0.170 9.497 8.089 1.00 97.69 479 LEU A N 1
ATOM 3904 C CA . LEU A 1 479 ? 1.150 9.665 9.167 1.00 97.69 479 LEU A CA 1
ATOM 3905 C C . LEU A 1 479 ? 0.568 10.412 10.374 1.00 97.69 479 LEU A C 1
ATOM 3907 O O . LEU A 1 479 ? 0.756 10.001 11.517 1.00 97.69 479 LEU A O 1
ATOM 3911 N N . GLN A 1 480 ? -0.193 11.485 10.152 1.00 97.81 480 GLN A N 1
ATOM 3912 C CA . GLN A 1 480 ? -0.868 12.208 11.232 1.00 97.81 480 GLN A CA 1
ATOM 3913 C C . GLN A 1 480 ? -1.935 11.354 11.931 1.00 97.81 480 GLN A C 1
ATOM 3915 O O . GLN A 1 480 ? -2.143 11.495 13.138 1.00 97.81 480 GLN A O 1
ATOM 3920 N N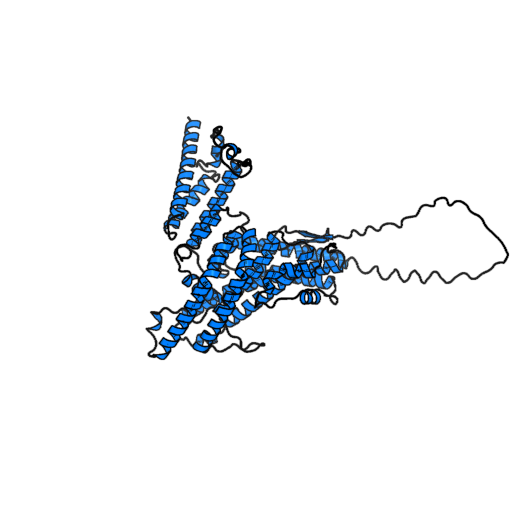 . ALA A 1 481 ? -2.632 10.483 11.200 1.00 97.81 481 ALA A N 1
ATOM 3921 C CA . ALA A 1 481 ? -3.566 9.525 11.778 1.00 97.81 481 ALA A CA 1
ATOM 3922 C C . ALA A 1 481 ? -2.842 8.503 12.663 1.00 97.81 481 ALA A C 1
ATOM 3924 O O . ALA A 1 481 ? -3.245 8.328 13.815 1.00 97.81 481 ALA A O 1
ATOM 3925 N N . MET A 1 482 ? -1.741 7.918 12.184 1.00 98.38 482 MET A N 1
ATOM 3926 C CA . MET A 1 482 ? -0.881 7.032 12.977 1.00 98.38 482 MET A CA 1
ATOM 3927 C C . MET A 1 482 ? -0.316 7.746 14.216 1.00 98.38 482 MET A C 1
ATOM 3929 O O . MET A 1 482 ? -0.382 7.214 15.322 1.00 98.38 482 MET A O 1
ATOM 3933 N N . LEU A 1 483 ? 0.149 8.992 14.075 1.00 98.50 483 LEU A N 1
ATOM 3934 C CA . LEU A 1 483 ? 0.664 9.803 15.183 1.00 98.50 483 LEU A CA 1
ATOM 3935 C C . LEU A 1 483 ? -0.396 10.017 16.273 1.00 98.50 483 LEU A C 1
ATOM 3937 O O . LEU A 1 483 ? -0.106 9.873 17.463 1.00 98.50 483 LEU A O 1
ATOM 3941 N N . ARG A 1 484 ? -1.645 10.311 15.882 1.00 98.50 484 ARG A N 1
ATOM 3942 C CA . ARG A 1 484 ? -2.771 10.420 16.825 1.00 98.50 484 ARG A CA 1
ATOM 3943 C C . ARG A 1 484 ? -3.042 9.104 17.550 1.00 98.50 484 ARG A C 1
ATOM 3945 O O . ARG A 1 484 ? -3.340 9.144 18.743 1.00 98.50 484 ARG A O 1
ATOM 3952 N N . VAL A 1 485 ? -2.918 7.960 16.872 1.00 98.44 485 VAL A N 1
ATOM 3953 C CA . VAL A 1 485 ? -3.032 6.637 17.508 1.00 98.44 485 VAL A CA 1
ATOM 3954 C C . VAL A 1 485 ? -1.930 6.434 18.546 1.00 98.44 485 VAL A C 1
ATOM 3956 O O . VAL A 1 485 ? -2.244 6.037 19.670 1.00 98.44 485 VAL A O 1
ATOM 3959 N N . CYS A 1 486 ? -0.672 6.749 18.223 1.00 98.69 486 CYS A N 1
ATOM 3960 C CA . CYS A 1 486 ? 0.436 6.647 19.175 1.00 98.69 486 CYS A CA 1
ATOM 3961 C C . CYS A 1 486 ? 0.193 7.527 20.405 1.00 98.69 486 CYS A C 1
ATOM 3963 O O . CYS A 1 486 ? 0.250 7.036 21.528 1.00 98.69 486 CYS A O 1
ATOM 3965 N N . ILE A 1 487 ? -0.148 8.806 20.215 1.00 98.38 487 ILE A N 1
ATOM 3966 C CA . ILE A 1 487 ? -0.404 9.746 21.320 1.00 98.38 487 ILE A CA 1
ATOM 3967 C C . ILE A 1 487 ? -1.573 9.270 22.192 1.00 98.38 487 ILE A C 1
ATOM 3969 O O . ILE A 1 487 ? -1.469 9.268 23.419 1.00 98.38 487 ILE A O 1
ATOM 3973 N N . ALA A 1 488 ? -2.679 8.843 21.580 1.00 98.31 488 ALA A N 1
ATOM 3974 C CA . ALA A 1 488 ? -3.851 8.385 22.317 1.00 98.31 488 ALA A CA 1
ATOM 3975 C C . ALA A 1 488 ? -3.564 7.110 23.126 1.00 98.31 488 ALA A C 1
ATOM 3977 O O . ALA A 1 488 ? -3.956 7.035 24.291 1.00 98.31 488 ALA A O 1
ATOM 3978 N N . ASN A 1 489 ? -2.841 6.142 22.551 1.00 98.31 489 ASN A N 1
ATOM 3979 C CA . ASN A 1 489 ? -2.429 4.935 23.270 1.00 98.31 489 ASN A CA 1
ATOM 3980 C C . ASN A 1 489 ? -1.400 5.238 24.365 1.00 98.31 489 ASN A C 1
ATOM 3982 O O . ASN A 1 489 ? -1.525 4.693 25.453 1.00 98.31 489 ASN A O 1
ATOM 3986 N N . ILE A 1 490 ? -0.451 6.156 24.148 1.00 98.31 490 ILE A N 1
ATOM 3987 C CA . ILE A 1 490 ? 0.477 6.623 25.191 1.00 98.31 490 ILE A CA 1
ATOM 3988 C C . ILE A 1 490 ? -0.304 7.181 26.385 1.00 98.31 490 ILE A C 1
ATOM 3990 O O . ILE A 1 490 ? -0.056 6.779 27.519 1.00 98.31 490 ILE A O 1
ATOM 3994 N N . ILE A 1 491 ? -1.264 8.082 26.154 1.00 97.50 491 ILE A N 1
ATOM 3995 C CA . ILE A 1 491 ? -2.085 8.669 27.228 1.00 97.50 491 ILE A CA 1
ATOM 3996 C C . ILE A 1 491 ? -2.909 7.588 27.934 1.00 97.50 491 ILE A C 1
ATOM 3998 O O . ILE A 1 491 ? -3.004 7.587 29.160 1.00 97.50 491 ILE A O 1
ATOM 4002 N N . SER A 1 492 ? -3.510 6.674 27.171 1.00 96.31 492 SER A N 1
ATOM 4003 C CA . SER A 1 492 ? -4.300 5.576 27.726 1.00 96.31 492 SER A CA 1
ATOM 4004 C C . SER A 1 492 ? -3.451 4.649 28.597 1.00 96.31 492 SER A C 1
ATOM 4006 O O . SER A 1 492 ? -3.828 4.356 29.725 1.00 96.31 492 SER A O 1
ATOM 4008 N N . LEU A 1 493 ? -2.263 4.262 28.128 1.00 95.81 493 LEU A N 1
ATOM 4009 C CA . LEU A 1 493 ? -1.342 3.403 28.866 1.00 95.81 493 LEU A CA 1
ATOM 4010 C C . LEU A 1 493 ? -0.851 4.043 30.164 1.00 95.81 493 LEU A C 1
ATOM 4012 O O . LEU A 1 493 ? -0.795 3.344 31.166 1.00 95.81 493 LEU A O 1
ATOM 4016 N N . HIS A 1 494 ? -0.560 5.349 30.186 1.00 95.62 494 HIS A N 1
ATOM 4017 C CA . HIS A 1 494 ? -0.219 6.036 31.439 1.00 95.62 494 HIS A CA 1
ATOM 4018 C C . HIS A 1 494 ? -1.365 5.959 32.453 1.00 95.62 494 HIS A C 1
ATOM 4020 O O . HIS A 1 494 ? -1.129 5.593 33.598 1.00 95.62 494 HIS A O 1
ATOM 4026 N N . LYS A 1 495 ? -2.612 6.208 32.028 1.00 93.12 495 LYS A N 1
ATOM 4027 C CA . LYS A 1 495 ? -3.786 6.074 32.910 1.00 93.12 495 LYS A CA 1
ATOM 4028 C C . LYS A 1 495 ? -3.954 4.646 33.426 1.00 93.12 495 LYS A C 1
ATOM 4030 O O . LYS A 1 495 ? -4.237 4.442 34.599 1.00 93.12 495 LYS A O 1
ATOM 4035 N N . ILE A 1 496 ? -3.775 3.661 32.548 1.00 91.94 496 ILE A N 1
ATOM 4036 C CA . ILE A 1 496 ? -3.859 2.244 32.905 1.00 91.94 496 ILE A CA 1
ATOM 4037 C C . ILE A 1 496 ? -2.766 1.892 33.929 1.00 91.94 496 ILE A C 1
ATOM 4039 O O . ILE A 1 496 ? -3.066 1.251 34.931 1.00 91.94 496 ILE A O 1
ATOM 4043 N N . LEU A 1 497 ? -1.524 2.334 33.712 1.00 91.44 497 LEU A N 1
ATOM 4044 C CA . LEU A 1 497 ? -0.401 2.117 34.631 1.00 91.44 497 LEU A CA 1
ATOM 4045 C C . LEU A 1 497 ? -0.641 2.776 35.997 1.00 91.44 497 LEU A C 1
ATOM 4047 O O . LEU A 1 497 ? -0.499 2.105 37.013 1.00 91.44 497 LEU A O 1
ATOM 4051 N N . GLU A 1 498 ? -1.096 4.032 36.029 1.00 88.06 498 GLU A N 1
ATOM 4052 C CA . GLU A 1 498 ? -1.463 4.729 37.272 1.00 88.06 498 GLU A CA 1
ATOM 4053 C C . GLU A 1 498 ? -2.552 3.974 38.052 1.00 88.06 498 GLU A C 1
ATOM 4055 O O . GLU A 1 498 ? -2.485 3.862 39.276 1.00 88.06 498 GLU A O 1
ATOM 4060 N N . GLU A 1 499 ? -3.546 3.410 37.359 1.00 83.31 499 GLU A N 1
ATOM 4061 C CA . GLU A 1 499 ? -4.599 2.599 37.980 1.00 83.31 499 GLU A CA 1
ATOM 4062 C C . GLU A 1 499 ? -4.087 1.268 38.548 1.00 83.31 499 GLU A C 1
ATOM 4064 O O . GLU A 1 499 ? -4.675 0.748 39.502 1.00 83.31 499 GLU A O 1
ATOM 4069 N N . PHE A 1 500 ? -3.015 0.704 37.986 1.00 77.56 500 PHE A N 1
ATOM 4070 C CA . PHE A 1 500 ? -2.363 -0.487 38.532 1.00 77.56 500 PHE A CA 1
ATOM 4071 C C . PHE A 1 500 ? -1.438 -0.151 39.708 1.00 77.56 500 PHE A C 1
ATOM 4073 O O . PHE A 1 500 ? -1.447 -0.887 40.694 1.00 77.56 500 PHE A O 1
ATOM 4080 N N . ASP A 1 501 ? -0.733 0.981 39.666 1.00 68.50 501 ASP A N 1
ATOM 4081 C CA . ASP A 1 501 ? 0.113 1.460 40.768 1.00 68.50 501 ASP A CA 1
ATOM 4082 C C . ASP A 1 501 ? -0.711 1.886 41.994 1.00 68.50 501 ASP A C 1
ATOM 4084 O O . ASP A 1 501 ? -0.296 1.676 43.134 1.00 68.50 501 ASP A O 1
ATOM 4088 N N . GLN A 1 502 ? -1.922 2.419 41.788 1.00 58.97 502 GLN A N 1
ATOM 4089 C CA . GLN A 1 502 ? -2.879 2.734 42.859 1.00 58.97 502 GLN A CA 1
ATOM 4090 C C . GLN A 1 502 ? -3.568 1.496 43.459 1.00 58.97 502 GLN A C 1
ATOM 4092 O O . GLN A 1 502 ? -4.263 1.613 44.473 1.00 58.97 502 GLN A O 1
ATOM 4097 N N . LYS A 1 503 ? -3.357 0.301 42.888 1.00 55.41 503 LYS A N 1
ATOM 4098 C CA . LYS A 1 503 ? -3.833 -0.987 43.418 1.00 55.41 503 LYS A CA 1
ATOM 4099 C C . LYS A 1 503 ? -2.696 -1.828 44.032 1.00 55.41 503 LYS A C 1
ATOM 4101 O O . LYS A 1 503 ? -2.553 -2.998 43.663 1.00 55.41 503 LYS A O 1
ATOM 4106 N N . PRO A 1 504 ? -1.898 -1.333 45.000 1.00 35.69 504 PRO A N 1
ATOM 4107 C CA . PRO A 1 504 ? -0.961 -2.203 45.684 1.00 35.69 504 PRO A CA 1
ATOM 4108 C C . PRO A 1 504 ? -1.741 -3.172 46.590 1.00 35.69 504 PRO A C 1
ATOM 4110 O O . PRO A 1 504 ? -2.428 -2.780 47.530 1.00 35.69 504 PRO A O 1
ATOM 4113 N N . ILE A 1 505 ? -1.636 -4.461 46.263 1.00 41.31 505 ILE A N 1
ATOM 4114 C CA . ILE A 1 505 ? -1.607 -5.612 47.179 1.00 41.31 505 ILE A CA 1
ATOM 4115 C C . ILE A 1 505 ? -2.597 -5.518 48.358 1.00 41.31 505 ILE A C 1
ATOM 4117 O O . ILE A 1 505 ? -2.243 -5.223 49.497 1.00 41.31 505 ILE A O 1
ATOM 4121 N N . THR A 1 506 ? -3.855 -5.890 48.118 1.00 35.66 506 THR A N 1
ATOM 4122 C CA . THR A 1 506 ? -4.764 -6.350 49.186 1.00 35.66 506 THR A CA 1
ATOM 4123 C C . THR A 1 506 ? -5.059 -7.844 49.032 1.00 35.66 506 THR A C 1
ATOM 4125 O O . THR A 1 506 ? -6.205 -8.267 49.082 1.00 35.66 506 THR A O 1
ATOM 4128 N N . MET A 1 507 ? -4.025 -8.667 48.821 1.00 33.31 507 MET A N 1
ATOM 4129 C CA . MET A 1 507 ? -4.153 -10.137 48.848 1.00 33.31 507 MET A CA 1
ATOM 4130 C C . MET A 1 507 ? -3.355 -10.829 49.966 1.00 33.31 507 MET A C 1
ATOM 4132 O O . MET A 1 507 ? -3.470 -12.037 50.113 1.00 33.31 507 MET A O 1
ATOM 4136 N N . GLU A 1 508 ? -2.662 -10.096 50.848 1.00 31.38 508 GLU A N 1
ATOM 4137 C CA . GLU A 1 508 ? -1.954 -10.691 52.005 1.00 31.38 508 GLU A CA 1
ATOM 4138 C C . GLU A 1 508 ? -2.703 -10.615 53.353 1.00 31.38 508 GLU A C 1
ATOM 4140 O O . GLU A 1 508 ? -2.201 -11.078 54.377 1.00 31.38 508 GLU A O 1
ATOM 4145 N N . LYS A 1 509 ? -3.934 -10.084 53.407 1.00 30.83 509 LYS A N 1
ATOM 4146 C CA . LYS A 1 509 ? -4.694 -9.991 54.677 1.00 30.83 509 LYS A CA 1
ATOM 4147 C C . LYS A 1 509 ? -5.772 -11.056 54.899 1.00 30.83 509 LYS A C 1
ATOM 4149 O O . LYS A 1 509 ? -6.366 -11.068 55.973 1.00 30.83 509 LYS A O 1
ATOM 4154 N N . ILE A 1 510 ? -5.995 -11.989 53.970 1.00 35.97 510 ILE A N 1
ATOM 4155 C CA . ILE A 1 510 ? -7.059 -13.005 54.127 1.00 35.97 510 ILE A CA 1
ATOM 4156 C C . ILE A 1 510 ? -6.579 -14.278 54.857 1.00 35.97 510 ILE A C 1
ATOM 4158 O O . ILE A 1 510 ? -7.400 -14.985 55.445 1.00 35.97 510 ILE A O 1
ATOM 4162 N N . GLU A 1 511 ? -5.271 -14.543 54.953 1.00 31.14 511 GLU A N 1
ATOM 4163 C CA . GLU A 1 511 ? -4.770 -15.714 55.701 1.00 31.14 511 GLU A CA 1
ATOM 4164 C C . GLU A 1 511 ? -4.495 -15.459 57.193 1.00 31.14 511 GLU A C 1
ATOM 4166 O O . GLU A 1 511 ? -4.563 -16.391 57.994 1.00 31.14 511 GLU A O 1
ATOM 4171 N N . ASN A 1 512 ? -4.308 -14.207 57.622 1.00 30.61 512 ASN A N 1
ATOM 4172 C CA . ASN A 1 512 ? -3.925 -13.905 59.010 1.00 30.61 512 ASN A CA 1
ATOM 4173 C C . ASN A 1 512 ? -5.089 -13.662 59.994 1.00 30.61 512 ASN A C 1
ATOM 4175 O O . ASN A 1 512 ? -4.853 -13.539 61.198 1.00 30.61 512 ASN A O 1
ATOM 4179 N N . GLU A 1 513 ? -6.349 -13.661 59.543 1.00 31.56 513 GLU A N 1
ATOM 4180 C CA . GLU A 1 513 ? -7.515 -13.561 60.445 1.00 31.56 513 GLU A CA 1
ATOM 4181 C C . GLU A 1 513 ? -8.162 -14.908 60.811 1.00 31.56 513 GLU A C 1
ATOM 4183 O O . GLU A 1 513 ? -8.950 -14.975 61.760 1.00 31.56 513 GLU A O 1
ATOM 4188 N N . LYS A 1 514 ? -7.790 -16.017 60.154 1.00 32.44 514 LYS A N 1
ATOM 4189 C CA . LYS A 1 514 ? -8.317 -17.354 60.497 1.00 32.44 514 LYS A CA 1
ATOM 4190 C C . LYS A 1 514 ? -7.576 -18.045 61.650 1.00 32.44 514 LYS A C 1
ATOM 4192 O O . LYS A 1 514 ? -8.128 -18.959 62.256 1.00 32.44 514 LYS A O 1
ATOM 4197 N N . THR A 1 515 ? -6.390 -17.578 62.038 1.00 32.69 515 THR A N 1
ATOM 4198 C CA . THR A 1 515 ? -5.534 -18.230 63.053 1.00 32.69 515 THR A CA 1
ATOM 4199 C C . THR A 1 515 ? -5.586 -17.618 64.459 1.00 32.69 515 THR A C 1
ATOM 4201 O O . THR A 1 515 ? -4.992 -18.174 65.380 1.00 32.69 515 THR A O 1
ATOM 4204 N N . LYS A 1 516 ? -6.352 -16.540 64.702 1.00 31.03 516 LYS A N 1
ATOM 4205 C CA . LYS A 1 516 ? -6.470 -15.915 66.045 1.00 31.03 516 LYS A CA 1
ATOM 4206 C C . LYS A 1 516 ? -7.771 -16.188 66.815 1.00 31.03 516 LYS A C 1
ATOM 4208 O O . LYS A 1 516 ? -7.906 -15.724 67.944 1.00 31.03 516 LYS A O 1
ATOM 4213 N N . LYS A 1 517 ? -8.708 -16.988 66.286 1.00 32.53 517 LYS A N 1
ATOM 4214 C CA . LYS A 1 517 ? -9.996 -17.299 66.955 1.00 32.53 517 LYS A CA 1
ATOM 4215 C C . LYS A 1 517 ? -10.151 -18.733 67.487 1.00 32.53 517 LYS A C 1
ATOM 4217 O O . LYS A 1 517 ? -11.264 -19.141 67.804 1.00 32.53 517 LYS A O 1
ATOM 4222 N N . SER A 1 518 ? -9.064 -19.485 67.679 1.00 31.12 518 SER A N 1
ATOM 4223 C CA . SER A 1 518 ? -9.128 -20.849 68.239 1.00 31.12 518 SER A CA 1
ATOM 4224 C C . SER A 1 518 ? -8.208 -21.081 69.442 1.00 31.12 518 SER A C 1
ATOM 4226 O O . SER A 1 518 ? -7.524 -22.095 69.511 1.00 31.12 518 SER A O 1
ATOM 4228 N N . ARG A 1 519 ? -8.167 -20.172 70.418 1.00 32.19 519 ARG A N 1
ATOM 4229 C CA . ARG A 1 519 ? -7.565 -20.451 71.736 1.00 32.19 519 ARG A CA 1
ATOM 4230 C C . ARG A 1 519 ? -8.217 -19.570 72.797 1.00 32.19 519 ARG A C 1
ATOM 4232 O O . ARG A 1 519 ? -7.681 -18.535 73.151 1.00 32.19 519 ARG A O 1
ATOM 4239 N N . ASN A 1 520 ? -9.417 -19.956 73.233 1.00 29.78 520 ASN A N 1
ATOM 4240 C CA . ASN A 1 520 ? -9.900 -19.771 74.608 1.00 29.78 520 ASN A CA 1
ATOM 4241 C C . ASN A 1 520 ? -11.347 -20.258 74.743 1.00 29.78 520 ASN A C 1
ATOM 4243 O O . ASN A 1 520 ? -12.273 -19.559 74.343 1.00 29.78 520 ASN A O 1
ATOM 4247 N N . LYS A 1 521 ? -11.517 -21.452 75.327 1.00 29.98 521 LYS A N 1
ATOM 4248 C CA . LYS A 1 521 ? -12.547 -21.805 76.328 1.00 29.98 521 LYS A CA 1
ATOM 4249 C C . LYS A 1 521 ? -12.545 -23.323 76.551 1.00 29.98 521 LYS A C 1
ATOM 4251 O O . LYS A 1 521 ? -13.210 -24.077 75.851 1.00 29.98 521 LYS A O 1
ATOM 4256 N N . LYS A 1 522 ? -11.790 -23.764 77.562 1.00 28.53 522 LYS A N 1
ATOM 4257 C CA . LYS A 1 522 ? -12.063 -25.000 78.309 1.00 28.53 522 LYS A CA 1
ATOM 4258 C C . LYS A 1 522 ? -12.844 -24.599 79.560 1.00 28.53 522 LYS A C 1
ATOM 4260 O O . LYS A 1 522 ? -12.414 -23.689 80.260 1.00 28.53 522 LYS A O 1
ATOM 4265 N N . GLY A 1 523 ? -13.950 -25.284 79.845 1.00 27.52 523 GLY A N 1
ATOM 4266 C CA . GLY A 1 523 ? -14.628 -25.170 81.137 1.00 27.52 523 GLY A CA 1
ATOM 4267 C C . GLY A 1 523 ? -16.100 -25.582 81.138 1.00 27.52 523 GLY A C 1
ATOM 4268 O O . GLY A 1 523 ? -16.962 -24.743 80.927 1.00 27.52 523 GLY A O 1
ATOM 4269 N N . ASN A 1 524 ? -16.342 -26.851 81.489 1.00 26.89 524 ASN A N 1
ATOM 4270 C CA . ASN A 1 524 ? -17.450 -27.343 82.327 1.00 26.89 524 ASN A CA 1
ATOM 4271 C C . ASN A 1 524 ? -18.926 -27.174 81.888 1.00 26.89 524 ASN A C 1
ATOM 4273 O O . ASN A 1 524 ? -19.506 -26.111 82.072 1.00 26.89 524 ASN A O 1
ATOM 4277 N N . LYS A 1 525 ? -19.607 -28.288 81.544 1.00 31.03 525 LYS A N 1
ATOM 4278 C CA . LYS A 1 525 ? -20.546 -29.032 82.435 1.00 31.03 525 LYS A CA 1
ATOM 4279 C C . LYS A 1 525 ? -21.417 -30.071 81.690 1.00 31.03 525 LYS A C 1
ATOM 4281 O O . LYS A 1 525 ? -22.036 -29.778 80.681 1.00 31.03 525 LYS A O 1
ATOM 4286 N N . ASN A 1 526 ? -21.504 -31.239 82.332 1.00 32.00 526 ASN A N 1
ATOM 4287 C CA . ASN A 1 526 ? -22.641 -32.151 82.545 1.00 32.00 526 ASN A CA 1
ATOM 4288 C C . ASN A 1 526 ? -23.361 -32.933 81.421 1.00 32.00 526 ASN A C 1
ATOM 4290 O O . ASN A 1 526 ? -23.878 -32.423 80.438 1.00 32.00 526 ASN A O 1
ATOM 4294 N N . LYS A 1 527 ? -23.463 -34.237 81.728 1.00 31.56 527 LYS A N 1
ATOM 4295 C CA . LYS A 1 527 ? -24.192 -35.345 81.096 1.00 31.56 527 LYS A CA 1
ATOM 4296 C C . LYS A 1 527 ? -25.696 -35.319 81.420 1.00 31.56 527 LYS A C 1
ATOM 4298 O O . LYS A 1 527 ? -26.027 -35.165 82.592 1.00 31.56 527 LYS A O 1
ATOM 4303 N N . ARG A 1 528 ? -26.552 -35.707 80.457 1.00 31.88 528 ARG A N 1
ATOM 4304 C CA . ARG A 1 528 ? -27.488 -36.873 80.504 1.00 31.88 528 ARG A CA 1
ATOM 4305 C C . ARG A 1 528 ? -28.530 -36.838 79.359 1.00 31.88 528 ARG A C 1
ATOM 4307 O O . ARG A 1 528 ? -29.301 -35.898 79.297 1.00 31.88 528 ARG A O 1
ATOM 4314 N N . LYS A 1 529 ? -28.518 -37.905 78.527 1.00 31.88 529 LYS A N 1
ATOM 4315 C CA . LYS A 1 529 ? -29.610 -38.861 78.151 1.00 31.88 529 LYS A CA 1
ATOM 4316 C C . LYS A 1 529 ? -31.007 -38.282 77.791 1.00 31.88 529 LYS A C 1
ATOM 4318 O O . LYS A 1 529 ? -31.490 -37.448 78.527 1.00 31.88 529 LYS A O 1
ATOM 4323 N N . GLN A 1 530 ? -31.820 -38.764 76.837 1.00 30.33 530 GLN A N 1
ATOM 4324 C CA . GLN A 1 530 ? -31.817 -39.817 75.799 1.00 30.33 530 GLN A CA 1
ATOM 4325 C C . GLN A 1 530 ? -33.168 -39.705 75.020 1.00 30.33 530 GLN A C 1
ATOM 4327 O O . GLN A 1 530 ? -34.192 -39.573 75.678 1.00 30.33 530 GLN A O 1
ATOM 4332 N N . LYS A 1 531 ? -33.148 -39.933 73.686 1.00 31.67 531 LYS A N 1
ATOM 4333 C CA . LYS A 1 531 ? -34.195 -40.555 72.805 1.00 31.67 531 LYS A CA 1
ATOM 4334 C C . LYS A 1 531 ? -35.531 -39.800 72.454 1.00 31.67 531 LYS A C 1
ATOM 4336 O O . LYS A 1 531 ? -35.889 -38.888 73.179 1.00 31.67 531 LYS A O 1
ATOM 4341 N N . PRO A 1 532 ? -36.268 -40.151 71.352 1.00 38.66 532 PRO A N 1
ATOM 4342 C CA . PRO A 1 532 ? -35.987 -39.783 69.944 1.00 38.66 532 PRO A CA 1
ATOM 4343 C C . PRO A 1 532 ? -37.305 -39.344 69.181 1.00 38.66 532 PRO A C 1
ATOM 4345 O O . PRO A 1 532 ? -38.134 -38.722 69.834 1.00 38.66 532 PRO A O 1
ATOM 4348 N N . PRO A 1 533 ? -37.538 -39.524 67.850 1.00 37.09 533 PRO A N 1
ATOM 4349 C CA . PRO A 1 533 ? -37.856 -38.402 66.943 1.00 37.09 533 PRO A CA 1
ATOM 4350 C C . PRO A 1 533 ? -39.229 -38.475 66.221 1.00 37.09 533 PRO A C 1
ATOM 4352 O O . PRO A 1 533 ? -39.760 -39.563 66.048 1.00 37.09 533 PRO A O 1
ATOM 4355 N N . GLN A 1 534 ? -39.738 -37.352 65.681 1.00 29.19 534 GLN A N 1
ATOM 4356 C CA . GLN A 1 534 ? -40.437 -37.268 64.372 1.00 29.19 534 GLN A CA 1
ATOM 4357 C C . GLN A 1 534 ? -40.830 -35.810 64.006 1.00 29.19 534 GLN A C 1
ATOM 4359 O O . GLN A 1 534 ? -41.182 -35.015 64.869 1.00 29.19 534 GLN A O 1
ATOM 4364 N N . LYS A 1 535 ? -40.675 -35.476 62.711 1.00 30.11 535 LYS A N 1
ATOM 4365 C CA . LYS A 1 535 ? -40.926 -34.196 61.977 1.00 30.11 535 LYS A CA 1
ATOM 4366 C C . LYS A 1 535 ? -42.422 -33.782 61.995 1.00 30.11 535 LYS A C 1
ATOM 4368 O O . LYS A 1 535 ? -43.204 -34.686 62.278 1.00 30.11 535 LYS A O 1
ATOM 4373 N N . PRO A 1 536 ? -42.880 -32.545 61.627 1.00 33.38 536 PRO A N 1
ATOM 4374 C CA . PRO A 1 536 ? -42.404 -31.597 60.571 1.00 33.38 536 PRO A CA 1
ATOM 4375 C C . PRO A 1 536 ? -42.569 -30.090 60.972 1.00 33.38 536 PRO A C 1
ATOM 4377 O O . PRO A 1 536 ? -42.658 -29.825 62.166 1.00 33.38 536 PRO A O 1
ATOM 4380 N N . PRO A 1 537 ? -42.718 -29.078 60.080 1.00 33.50 537 PRO A N 1
ATOM 4381 C CA . PRO A 1 537 ? -42.047 -28.707 58.824 1.00 33.50 537 PRO A CA 1
ATOM 4382 C C . PRO A 1 537 ? -41.104 -27.479 59.007 1.00 33.50 537 PRO A C 1
ATOM 4384 O O . PRO A 1 537 ? -41.231 -26.707 59.956 1.00 33.50 537 PRO A O 1
ATOM 4387 N N . GLN A 1 538 ? -40.141 -27.270 58.098 1.00 29.45 538 GLN A N 1
ATOM 4388 C CA . GLN A 1 538 ? -39.224 -26.118 58.149 1.00 29.45 538 GLN A CA 1
ATOM 4389 C C . GLN A 1 538 ? -39.825 -24.875 57.484 1.00 29.45 538 GLN A C 1
ATOM 4391 O O . GLN A 1 538 ? -40.041 -24.843 56.276 1.00 29.45 538 GLN A O 1
ATOM 4396 N N . ASN A 1 539 ? -40.026 -23.847 58.309 1.00 30.61 539 ASN A N 1
ATOM 4397 C CA . ASN A 1 539 ? -40.257 -22.465 57.914 1.00 30.61 539 ASN A CA 1
ATOM 4398 C C . ASN A 1 539 ? -38.939 -21.765 57.546 1.00 30.61 539 ASN A C 1
ATOM 4400 O O . ASN A 1 539 ? -37.883 -22.014 58.130 1.00 30.61 539 ASN A O 1
ATOM 4404 N N . GLN A 1 540 ? -39.066 -20.863 56.579 1.00 30.77 540 GLN A N 1
ATOM 4405 C CA . GLN A 1 540 ? -38.051 -20.012 55.968 1.00 30.77 540 GLN A CA 1
ATOM 4406 C C . GLN A 1 540 ? -37.258 -19.169 56.986 1.00 30.77 540 GLN A C 1
ATOM 4408 O O . GLN A 1 540 ? -37.817 -18.618 57.935 1.00 30.77 540 GLN A O 1
ATOM 4413 N N . LYS A 1 541 ? -35.956 -18.987 56.726 1.00 29.56 541 LYS A N 1
ATOM 4414 C CA . LYS A 1 541 ? -35.166 -17.849 57.217 1.00 29.56 541 LYS A CA 1
ATOM 4415 C C . LYS A 1 541 ? -34.406 -17.211 56.046 1.00 29.56 541 LYS A C 1
ATOM 4417 O O . LYS A 1 541 ? -33.910 -17.947 55.194 1.00 29.56 541 LYS A O 1
ATOM 4422 N N . PRO A 1 542 ? -34.329 -15.871 55.996 1.00 27.66 542 PRO A N 1
ATOM 4423 C CA . PRO A 1 542 ? -33.800 -15.128 54.860 1.00 27.66 542 PRO A CA 1
ATOM 4424 C C . PRO A 1 542 ? -32.284 -15.298 54.757 1.00 27.66 542 PRO A C 1
ATOM 4426 O O . PRO A 1 542 ? -31.553 -15.152 55.739 1.00 27.66 542 PRO A O 1
ATOM 4429 N N . MET A 1 543 ? -31.822 -15.613 53.550 1.00 25.88 543 MET A N 1
ATOM 4430 C CA . MET A 1 543 ? -30.409 -15.682 53.212 1.00 25.88 543 MET A CA 1
ATOM 4431 C C . MET A 1 543 ? -29.890 -14.248 53.083 1.00 25.88 543 MET A C 1
ATOM 4433 O O . MET A 1 543 ? -30.246 -13.526 52.158 1.00 25.88 543 MET A O 1
ATOM 4437 N N . ILE A 1 544 ? -29.092 -13.823 54.060 1.00 29.28 544 ILE A N 1
ATOM 4438 C CA . ILE A 1 544 ? -28.328 -12.577 54.005 1.00 29.28 544 ILE A CA 1
ATOM 4439 C C . ILE A 1 544 ? -27.280 -12.762 52.903 1.00 29.28 544 ILE A C 1
ATOM 4441 O O . ILE A 1 544 ? -26.304 -13.490 53.081 1.00 29.28 544 ILE A O 1
ATOM 4445 N N . THR A 1 545 ? -27.514 -12.144 51.748 1.00 29.94 545 THR A N 1
ATOM 4446 C CA . THR A 1 545 ? -26.505 -11.950 50.705 1.00 29.94 545 THR A CA 1
ATOM 4447 C C . THR A 1 545 ? -25.341 -11.137 51.281 1.00 29.94 545 THR A C 1
ATOM 4449 O O . THR A 1 545 ? -25.588 -10.089 51.887 1.00 29.94 545 THR A O 1
ATOM 4452 N N . PRO A 1 546 ? -24.078 -11.574 51.119 1.00 28.95 546 PRO A N 1
ATOM 4453 C CA . PRO A 1 546 ? -22.935 -10.717 51.405 1.00 28.95 546 PRO A CA 1
ATOM 4454 C C . PRO A 1 546 ? -22.967 -9.517 50.448 1.00 28.95 546 PRO A C 1
ATOM 4456 O O . PRO A 1 546 ? -23.475 -9.653 49.333 1.00 28.95 546 PRO A O 1
ATOM 4459 N N . PRO A 1 547 ? -22.441 -8.350 50.846 1.00 28.19 547 PRO A N 1
ATOM 4460 C CA . PRO A 1 547 ? -22.430 -7.187 49.976 1.00 28.19 547 PRO A CA 1
ATOM 4461 C C . PRO A 1 547 ? -21.594 -7.497 48.729 1.00 28.19 547 PRO A C 1
ATOM 4463 O O . PRO A 1 547 ? -20.407 -7.814 48.825 1.00 28.19 547 PRO A O 1
ATOM 4466 N N . GLU A 1 548 ? -22.227 -7.414 47.559 1.00 30.38 548 GLU A N 1
ATOM 4467 C CA . GLU A 1 548 ? -21.540 -7.326 46.277 1.00 30.38 548 GLU A CA 1
ATOM 4468 C C . GLU A 1 548 ? -20.658 -6.072 46.299 1.00 30.38 548 GLU A C 1
ATOM 4470 O O . GLU A 1 548 ? -21.118 -4.956 46.048 1.00 30.38 548 GLU A O 1
ATOM 4475 N N . ASN A 1 549 ? -19.368 -6.245 46.582 1.00 29.14 549 ASN A N 1
ATOM 4476 C CA . ASN A 1 549 ? -18.369 -5.287 46.135 1.00 29.14 549 ASN A CA 1
ATOM 4477 C C . ASN A 1 549 ? -18.382 -5.332 44.604 1.00 29.14 549 ASN A C 1
ATOM 4479 O O . ASN A 1 549 ? -17.710 -6.163 43.994 1.00 29.14 549 ASN A O 1
ATOM 4483 N N . LYS A 1 550 ? -19.164 -4.445 43.980 1.00 32.97 550 LYS A N 1
ATOM 4484 C CA . LYS A 1 550 ? -19.037 -4.114 42.560 1.00 32.97 550 LYS A CA 1
ATOM 4485 C C . LYS A 1 550 ? -17.661 -3.483 42.340 1.00 32.97 550 LYS A C 1
ATOM 4487 O O . LYS A 1 550 ? -17.518 -2.265 42.297 1.00 32.97 550 LYS A O 1
ATOM 4492 N N . LEU A 1 551 ? -16.635 -4.323 42.214 1.00 43.09 551 LEU A N 1
ATOM 4493 C CA . LEU A 1 551 ? -15.440 -3.973 41.463 1.00 43.09 551 LEU A CA 1
ATOM 4494 C C . LEU A 1 551 ? -15.938 -3.635 40.061 1.00 43.09 551 LEU A C 1
ATOM 4496 O O . LEU A 1 551 ? -16.446 -4.503 39.353 1.00 43.09 551 LEU A O 1
ATOM 4500 N N . VAL A 1 552 ? -15.874 -2.359 39.689 1.00 48.06 552 VAL A N 1
ATOM 4501 C CA . VAL A 1 552 ? -16.065 -1.936 38.303 1.00 48.06 552 VAL A CA 1
ATOM 4502 C C . VAL A 1 552 ? -14.902 -2.549 37.524 1.00 48.06 552 VAL A C 1
ATOM 4504 O O . VAL A 1 552 ? -13.824 -1.964 37.434 1.00 48.06 552 VAL A O 1
ATOM 4507 N N . ASN A 1 553 ? -15.076 -3.787 37.059 1.00 64.06 553 ASN A N 1
ATOM 4508 C CA . ASN A 1 553 ? -14.120 -4.453 36.190 1.00 64.06 553 ASN A CA 1
ATOM 4509 C C . ASN A 1 553 ? -14.206 -3.754 34.844 1.00 64.06 553 ASN A C 1
ATOM 4511 O O . ASN A 1 553 ? -15.024 -4.119 34.003 1.00 64.06 553 ASN A O 1
ATOM 4515 N N . ARG A 1 554 ? -13.401 -2.700 34.685 1.00 81.31 554 ARG A N 1
ATOM 4516 C CA . ARG A 1 554 ? -13.307 -1.999 33.414 1.00 81.31 554 ARG A CA 1
ATOM 4517 C C . ARG A 1 554 ? -12.846 -2.968 32.339 1.00 81.31 554 ARG A C 1
ATOM 4519 O O . ARG A 1 554 ? -11.892 -3.723 32.557 1.00 81.31 554 ARG A O 1
ATOM 4526 N N . VAL A 1 555 ? -13.520 -2.934 31.201 1.00 89.88 555 VAL A N 1
ATOM 4527 C CA . VAL A 1 555 ? -13.278 -3.855 30.091 1.00 89.88 555 VAL A CA 1
ATOM 4528 C C . VAL A 1 555 ? -12.479 -3.136 29.013 1.00 89.88 555 VAL A C 1
ATOM 4530 O O . VAL A 1 555 ? -12.673 -1.944 28.760 1.00 89.88 555 VAL A O 1
ATOM 4533 N N . ALA A 1 556 ? -11.550 -3.857 28.390 1.00 92.50 556 ALA A N 1
ATOM 4534 C CA . ALA A 1 556 ? -10.804 -3.354 27.248 1.00 92.50 556 ALA A CA 1
ATOM 4535 C C . ALA A 1 556 ? -11.743 -3.021 26.081 1.00 92.50 556 ALA A C 1
ATOM 4537 O O . ALA A 1 556 ? -12.640 -3.789 25.739 1.00 92.50 556 ALA A O 1
ATOM 4538 N N . ASN A 1 557 ? -11.504 -1.877 25.456 1.00 94.31 557 ASN A N 1
ATOM 4539 C CA . ASN A 1 557 ? -12.265 -1.372 24.326 1.00 94.31 557 ASN A CA 1
ATOM 4540 C C . ASN A 1 557 ? -11.300 -0.886 23.237 1.00 94.31 557 ASN A C 1
ATOM 4542 O O . ASN A 1 557 ? -10.367 -0.127 23.524 1.00 94.31 557 ASN A O 1
ATOM 4546 N N . PHE A 1 558 ? -11.544 -1.323 22.000 1.00 96.12 558 PHE A N 1
ATOM 4547 C CA . PHE A 1 558 ? -10.698 -1.081 20.831 1.00 96.12 558 PHE A CA 1
ATOM 4548 C C . PHE A 1 558 ? -11.381 -0.103 19.870 1.00 96.12 558 PHE A C 1
ATOM 4550 O O . PHE A 1 558 ? -12.346 -0.453 19.199 1.00 96.12 558 PHE A O 1
ATOM 4557 N N . GLU A 1 559 ? -10.888 1.134 19.786 1.00 96.38 559 GLU A N 1
ATOM 4558 C CA . GLU A 1 559 ? -11.493 2.172 18.939 1.00 96.38 559 GLU A CA 1
ATOM 4559 C C . GLU A 1 559 ? -10.622 2.521 17.732 1.00 96.38 559 GLU A C 1
ATOM 4561 O O . GLU A 1 559 ? -9.597 3.192 17.862 1.00 96.38 559 GLU A O 1
ATOM 4566 N N . PHE A 1 560 ? -11.078 2.176 16.529 1.00 96.19 560 PHE A N 1
ATOM 4567 C CA . PHE A 1 560 ? -10.460 2.574 15.255 1.00 96.19 560 PHE A CA 1
ATOM 4568 C C . PHE A 1 560 ? -10.864 4.003 14.848 1.00 96.19 560 PHE A C 1
ATOM 4570 O O . PHE A 1 560 ? -11.359 4.257 13.754 1.00 96.19 560 PHE A O 1
ATOM 4577 N N . LYS A 1 561 ? -10.708 4.963 15.770 1.00 94.00 561 LYS A N 1
ATOM 4578 C CA . LYS A 1 561 ? -11.190 6.345 15.594 1.00 94.00 561 LYS A CA 1
ATOM 4579 C C . LYS A 1 561 ? -10.344 7.160 14.616 1.00 94.00 561 LYS A C 1
ATOM 4581 O O . LYS A 1 561 ? -10.876 7.996 13.892 1.00 94.00 561 LYS A O 1
ATOM 4586 N N . TYR A 1 562 ? -9.024 6.988 14.665 1.00 96.50 562 TYR A N 1
ATOM 4587 C CA . TYR A 1 562 ? -8.093 7.835 13.914 1.00 96.50 562 TYR A CA 1
ATOM 4588 C C . TYR A 1 562 ? -7.546 7.167 12.663 1.00 96.50 562 TYR A C 1
ATOM 4590 O O . TYR A 1 562 ? -7.256 7.880 11.708 1.00 96.50 562 TYR A O 1
ATOM 4598 N N . HIS A 1 563 ? -7.392 5.843 12.684 1.00 97.06 563 HIS A N 1
ATOM 4599 C CA . HIS A 1 563 ? -6.703 5.084 11.652 1.00 97.06 563 HIS A CA 1
ATOM 4600 C C . HIS A 1 563 ? -7.413 3.740 11.416 1.00 97.06 563 HIS A C 1
ATOM 4602 O O . HIS A 1 563 ? -7.798 3.097 12.397 1.00 97.06 563 HIS A O 1
ATOM 4608 N N . PRO A 1 564 ? -7.575 3.289 10.157 1.00 95.25 564 PRO A N 1
ATOM 4609 C CA . PRO A 1 564 ? -8.315 2.065 9.837 1.00 95.25 564 PRO A CA 1
ATOM 4610 C C . PRO A 1 564 ? -7.623 0.788 10.323 1.00 95.25 564 PRO A C 1
ATOM 4612 O O . PRO A 1 564 ? -8.286 -0.220 10.534 1.00 95.25 564 PRO A O 1
ATOM 4615 N N . TRP A 1 565 ? -6.301 0.820 10.502 1.00 97.31 565 TRP A N 1
ATOM 4616 C CA . TRP A 1 565 ? -5.530 -0.372 10.868 1.00 97.31 565 TRP A CA 1
ATOM 4617 C C . TRP A 1 565 ? -5.128 -0.450 12.329 1.00 97.31 565 TRP A C 1
ATOM 4619 O O . TRP A 1 565 ? -4.639 -1.491 12.724 1.00 97.31 565 TRP A O 1
ATOM 4629 N N . PHE A 1 566 ? -5.247 0.626 13.113 1.00 98.38 566 PHE A N 1
ATOM 4630 C CA . PHE A 1 566 ? -4.662 0.669 14.455 1.00 98.38 566 PHE A CA 1
ATOM 4631 C C . PHE A 1 566 ? -5.662 1.246 15.464 1.00 98.38 566 PHE A C 1
ATOM 4633 O O . PHE A 1 566 ? -6.048 2.413 15.331 1.00 98.38 566 PHE A O 1
ATOM 4640 N N . PRO A 1 567 ? -6.086 0.471 16.479 1.00 98.00 567 PRO A N 1
ATOM 4641 C CA . PRO A 1 567 ? -7.034 0.932 17.473 1.00 98.00 567 PRO A CA 1
ATOM 4642 C C . PRO A 1 567 ? -6.358 1.786 18.548 1.00 98.00 567 PRO A C 1
ATOM 4644 O O . PRO A 1 567 ? -5.176 1.643 18.871 1.00 98.00 567 PRO A O 1
ATOM 4647 N N . VAL A 1 568 ? -7.163 2.632 19.177 1.00 97.88 568 VAL A N 1
ATOM 4648 C CA . VAL A 1 568 ? -6.885 3.179 20.503 1.00 97.88 568 VAL A CA 1
ATOM 4649 C C . VAL A 1 568 ? -7.446 2.207 21.536 1.00 97.88 568 VAL A C 1
ATOM 4651 O O . VAL A 1 568 ? -8.642 1.914 21.526 1.00 97.88 568 VAL A O 1
ATOM 4654 N N . ILE A 1 569 ? -6.584 1.702 22.417 1.00 97.00 569 ILE A N 1
ATOM 4655 C CA . ILE A 1 569 ? -6.946 0.745 23.465 1.00 97.00 569 ILE A CA 1
ATOM 4656 C C . ILE A 1 569 ? -7.273 1.523 24.736 1.00 97.00 569 ILE A C 1
ATOM 4658 O O . ILE A 1 569 ? -6.443 2.282 25.228 1.00 97.00 569 ILE A O 1
ATOM 4662 N N . THR A 1 570 ? -8.476 1.347 25.276 1.00 94.12 570 THR A N 1
ATOM 4663 C CA . THR A 1 570 ? -8.955 2.031 26.494 1.00 94.12 570 THR A CA 1
ATOM 4664 C C . THR A 1 570 ? -9.618 1.048 27.454 1.00 94.12 570 THR A C 1
ATOM 4666 O O . THR A 1 570 ? -10.048 -0.023 27.036 1.00 94.12 570 THR A O 1
ATOM 4669 N N . LEU A 1 571 ? -9.711 1.413 28.735 1.00 91.31 571 LEU A N 1
ATOM 4670 C CA . LEU A 1 571 ? -10.511 0.700 29.734 1.00 91.31 571 LEU A CA 1
ATOM 4671 C C . LEU A 1 571 ? -11.803 1.481 29.999 1.00 91.31 571 LEU A C 1
ATOM 4673 O O . LEU A 1 571 ? -11.727 2.639 30.416 1.00 91.31 571 LEU A O 1
ATOM 4677 N N . LYS A 1 572 ? -12.964 0.863 29.752 1.00 85.62 572 LYS A N 1
ATOM 4678 C CA . LYS A 1 572 ? -14.297 1.447 29.988 1.00 85.62 572 LYS A CA 1
ATOM 4679 C C . LYS A 1 572 ? -15.004 0.806 31.168 1.00 85.62 572 LYS A C 1
ATOM 4681 O O . LYS A 1 572 ? -14.930 -0.438 31.282 1.00 85.62 572 LYS A O 1
#

Secondary structure (DSSP, 8-state):
-HHHHHHHHHHHHHHHHHHHHHHHHHHHTSGGGTTHHHHHHHHHHHHHHHS--SSSS--SGGGSTT----TTSS-TTGGGTS--SSPPPPPPPPPHHHHHHHHHHHHHHHHHHHHGGG-S-HHHHHHHHHHHHT-SSPPPHHHHHHHHHHHEETTEETTTEEHHHHHHHHHHHHH---GGGS--HHHHTTS---HHHHHHHHHHHHHHHHHHHHHHHHHHHHHHHHTS-HHHHHHHHHHHHHHHHHHHHHHHHHHHHHHHHHTPPPEEETTEEE---HHHHHHHHHHHHHHHHHHHHHHHTT-S-GGGHHHHHHHHHHHHHHHHHHHHHHHHHHS-THHHHT-TT-HHHHHHHHHHHHHHHHHHHHHHHHHHHHHHHHHHHHHHHHHTTS------TT--HHHHHHHHTTTTTT-SSSPPPPHHHHHHHH--TTS-HHHHHHHHHHHHHHHHHHHHHHHHS-HHHHT-TTTHHHHHHHHHHHHHHHHHHHHHHHHHHHHHHT----SSSSSSSSSSSSS------------------PPP----PPP------PPEEEEEEEETTEEEEEE-